Protein AF-0000000072901022 (afdb_homodimer)

Sequence (618 aa):
MPFVSHLPTWNNPGQKPPDSTIERGWGAGEYPPADWFNWQWYTTYKAIEEIQKLAATTTDLTTHTNRKDNPHQVTSQQVTAISAIDGTVSGDSYPTGLTIFDATNLTSYPTLFGTVVTSKINNSRMSQWFFEHAFNDTQVGVYLRHWHTTPARWTSWVRIETTEGAEAKVNTHANRKDNPHSVTAEQVGAYSKTESDNKYETPTGAQSKANQAETKAKSYVDGKVKGEKIQFGKVTVTIPGNSIKTTTVTFPEGFSAFPVVTASINNSVSPDKYPAPTIGVVTTTSFQITGQNTSSGSIVFDYGWIAMGMPFVSHLPTWNNPGQKPPDSTIERGWGAGEYPPADWFNWQWYTTYKAIEEIQKLAATTTDLTTHTNRKDNPHQVTSQQVTAISAIDGTVSGDSYPTGLTIFDATNLTSYPTLFGTVVTSKINNSRMSQWFFEHAFNDTQVGVYLRHWHTTPARWTSWVRIETTEGAEAKVNTHANRKDNPHSVTAEQVGAYSKTESDNKYETPTGAQSKANQAETKAKSYVDGKVKGEKIQFGKVTVTIPGNSIKTTTVTFPEGFSAFPVVTASINNSVSPDKYPAPTIGVVTTTSFQITGQNTSSGSIVFDYGWIAMG

Structure (mmCIF, N/CA/C/O backbone):
data_AF-0000000072901022-model_v1
#
loop_
_entity.id
_entity.type
_entity.pdbx_description
1 polymer 'Uncharacterized protein'
#
loop_
_atom_site.group_PDB
_atom_site.id
_atom_site.type_symbol
_atom_site.label_atom_id
_atom_site.label_alt_id
_atom_site.label_comp_id
_atom_site.label_asym_id
_atom_site.label_entity_id
_atom_site.label_seq_id
_atom_site.pdbx_PDB_ins_code
_atom_site.Cartn_x
_atom_site.Cartn_y
_atom_site.Cartn_z
_atom_site.occupancy
_atom_site.B_iso_or_equiv
_atom_site.auth_seq_id
_atom_site.auth_comp_id
_atom_site.auth_asym_id
_atom_site.auth_atom_id
_atom_site.pdbx_PDB_model_num
ATOM 1 N N . MET A 1 1 ? 10.414 -56.75 -38.562 1 79.38 1 MET A N 1
ATOM 2 C CA . MET A 1 1 ? 10.375 -57.312 -39.906 1 79.38 1 MET A CA 1
ATOM 3 C C . MET A 1 1 ? 9.289 -58.375 -40 1 79.38 1 MET A C 1
ATOM 5 O O . MET A 1 1 ? 9.008 -59.094 -39.031 1 79.38 1 MET A O 1
ATOM 9 N N . PRO A 1 2 ? 8.742 -58.406 -41.281 1 84.12 2 PRO A N 1
ATOM 10 C CA . PRO A 1 2 ? 7.691 -59.406 -41.469 1 84.12 2 PRO A CA 1
ATOM 11 C C . PRO A 1 2 ? 8.242 -60.812 -41.531 1 84.12 2 PRO A C 1
ATOM 13 O O . PRO A 1 2 ? 9.445 -61 -41.688 1 84.12 2 PRO A O 1
ATOM 16 N N . PHE A 1 3 ? 7.453 -61.781 -41.25 1 90.5 3 PHE A N 1
ATOM 17 C CA . PHE A 1 3 ? 7.793 -63.188 -41.5 1 90.5 3 PHE A CA 1
ATOM 18 C C . PHE A 1 3 ? 8.023 -63.469 -42.969 1 90.5 3 PHE A C 1
ATOM 20 O O . PHE A 1 3 ? 7.215 -63.062 -43.812 1 90.5 3 PHE A O 1
ATOM 27 N N . VAL A 1 4 ? 9.156 -64.062 -43.219 1 90.31 4 VAL A N 1
ATOM 28 C CA . VAL A 1 4 ? 9.477 -64.25 -44.625 1 90.31 4 VAL A CA 1
ATOM 29 C C . VAL A 1 4 ? 9.656 -65.75 -44.938 1 90.31 4 VAL A C 1
ATOM 31 O O . VAL A 1 4 ? 9.773 -66.125 -46.094 1 90.31 4 VAL A O 1
ATOM 34 N N . SER A 1 5 ? 9.711 -66.625 -43.938 1 89.69 5 SER A N 1
ATOM 35 C CA . SER A 1 5 ? 9.945 -68.062 -44.156 1 89.69 5 SER A CA 1
ATOM 36 C C . SER A 1 5 ? 8.789 -68.688 -44.938 1 89.69 5 SER A C 1
ATOM 38 O O . SER A 1 5 ? 7.625 -68.375 -44.719 1 89.69 5 SER A O 1
ATOM 40 N N . HIS A 1 6 ? 9.125 -69.625 -45.875 1 93 6 HIS A N 1
ATOM 41 C CA . HIS A 1 6 ? 8.117 -70.312 -46.656 1 93 6 HIS A CA 1
ATOM 42 C C . HIS A 1 6 ? 7.309 -71.25 -45.781 1 93 6 HIS A C 1
ATOM 44 O O . HIS A 1 6 ? 7.855 -71.938 -44.875 1 93 6 HIS A O 1
ATOM 50 N N . LEU A 1 7 ? 6.043 -71.25 -46.156 1 93.94 7 LEU A N 1
ATOM 51 C CA . LEU A 1 7 ? 5.117 -72.125 -45.438 1 93.94 7 LEU A CA 1
ATOM 52 C C . LEU A 1 7 ? 5.129 -73.562 -46 1 93.94 7 LEU A C 1
ATOM 54 O O . LEU A 1 7 ? 5.348 -73.75 -47.219 1 93.94 7 LEU A O 1
ATOM 58 N N . PRO A 1 8 ? 5.051 -74.625 -45.125 1 93.5 8 PRO A N 1
ATOM 59 C CA . PRO A 1 8 ? 4.824 -76 -45.656 1 93.5 8 PRO A CA 1
ATOM 60 C C . PRO A 1 8 ? 3.418 -76.188 -46.219 1 93.5 8 PRO A C 1
ATOM 62 O O . PRO A 1 8 ? 2.607 -76.875 -45.625 1 93.5 8 PRO A O 1
ATOM 65 N N . THR A 1 9 ? 3.246 -75.625 -47.406 1 94.44 9 THR A N 1
ATOM 66 C CA . THR A 1 9 ? 1.916 -75.562 -48 1 94.44 9 THR A CA 1
ATOM 67 C C . THR A 1 9 ? 1.39 -77 -48.281 1 94.44 9 THR A C 1
ATOM 69 O O . THR A 1 9 ? 2.102 -77.812 -48.875 1 94.44 9 THR A O 1
ATOM 72 N N . TRP A 1 10 ? 0.256 -77.25 -47.719 1 95.62 10 TRP A N 1
ATOM 73 C CA . TRP A 1 10 ? -0.503 -78.5 -47.969 1 95.62 10 TRP A CA 1
ATOM 74 C C . TRP A 1 10 ? -1.996 -78.188 -48.062 1 95.62 10 TRP A C 1
ATOM 76 O O . TRP A 1 10 ? -2.629 -77.812 -47.062 1 95.62 10 TRP A O 1
ATOM 86 N N . ASN A 1 11 ? -2.697 -78.438 -49.25 1 94.94 11 ASN A N 1
ATOM 87 C CA . ASN A 1 11 ? -4.008 -77.812 -49.5 1 94.94 11 ASN A CA 1
ATOM 88 C C . ASN A 1 11 ? -5.129 -78.812 -49.312 1 94.94 11 ASN A C 1
ATOM 90 O O . ASN A 1 11 ? -6.301 -78.5 -49.219 1 94.94 11 ASN A O 1
ATOM 94 N N . ASN A 1 12 ? -4.762 -80.125 -49.281 1 95.75 12 ASN A N 1
ATOM 95 C CA . ASN A 1 12 ? -5.785 -81.125 -49 1 95.75 12 ASN A CA 1
ATOM 96 C C . ASN A 1 12 ? -6.094 -81.188 -47.5 1 95.75 12 ASN A C 1
ATOM 98 O O . ASN A 1 12 ? -5.234 -81.625 -46.719 1 95.75 12 ASN A O 1
ATOM 102 N N . PRO A 1 13 ? -7.309 -80.938 -47.062 1 94.12 13 PRO A N 1
ATOM 103 C CA . PRO A 1 13 ? -7.625 -80.875 -45.625 1 94.12 13 PRO A CA 1
ATOM 104 C C . PRO A 1 13 ? -7.633 -82.25 -44.969 1 94.12 13 PRO A C 1
ATOM 106 O O . PRO A 1 13 ? -7.52 -82.312 -43.75 1 94.12 13 PRO A O 1
ATOM 109 N N . GLY A 1 14 ? -7.746 -83.188 -45.75 1 95.12 14 GLY A N 1
ATOM 110 C CA . GLY A 1 14 ? -7.801 -84.562 -45.219 1 95.12 14 GLY A CA 1
ATOM 111 C C . GLY A 1 14 ? -8.914 -84.75 -44.188 1 95.12 14 GLY A C 1
ATOM 112 O O . GLY A 1 14 ? -9.945 -84.062 -44.281 1 95.12 14 GLY A O 1
ATOM 113 N N . GLN A 1 15 ? -8.867 -85.875 -43.469 1 94.81 15 GLN A N 1
ATOM 114 C CA . GLN A 1 15 ? -9.828 -86.188 -42.406 1 94.81 15 GLN A CA 1
ATOM 115 C C . GLN A 1 15 ? -9.117 -86.375 -41.062 1 94.81 15 GLN A C 1
ATOM 117 O O . GLN A 1 15 ? -8.125 -87.062 -40.969 1 94.81 15 GLN A O 1
ATOM 122 N N . LYS A 1 16 ? -9.633 -85.625 -40.031 1 95.31 16 LYS A N 1
ATOM 123 C CA . LYS A 1 16 ? -9.07 -85.75 -38.688 1 95.31 16 LYS A CA 1
ATOM 124 C C . LYS A 1 16 ? -9.164 -87.188 -38.219 1 95.31 16 LYS A C 1
ATOM 126 O O . LYS A 1 16 ? -10.219 -87.812 -38.312 1 95.31 16 LYS A O 1
ATOM 131 N N . PRO A 1 17 ? -7.988 -87.625 -37.656 1 93 17 PRO A N 1
ATOM 132 C CA . PRO A 1 17 ? -8.07 -89 -37.062 1 93 17 PRO A CA 1
ATOM 133 C C . PRO A 1 17 ? -9.016 -89.062 -35.875 1 93 17 PRO A C 1
ATOM 135 O O . PRO A 1 17 ? -9.281 -88 -35.25 1 93 17 PRO A O 1
ATOM 138 N N . PRO A 1 18 ? -9.664 -90.312 -35.625 1 93.88 18 PRO A N 1
ATOM 139 C CA . PRO A 1 18 ? -10.445 -90.438 -34.406 1 93.88 18 PRO A CA 1
ATOM 140 C C . PRO A 1 18 ? -9.656 -90.062 -33.125 1 93.88 18 PRO A C 1
ATOM 142 O O . PRO A 1 18 ? -8.438 -90.25 -33.094 1 93.88 18 PRO A O 1
ATOM 145 N N . ASP A 1 19 ? -10.328 -89.688 -32.094 1 93.69 19 ASP A N 1
ATOM 146 C CA . ASP A 1 19 ? -9.703 -89.25 -30.859 1 93.69 19 ASP A CA 1
ATOM 147 C C . ASP A 1 19 ? -8.867 -90.375 -30.25 1 93.69 19 ASP A C 1
ATOM 149 O O . ASP A 1 19 ? -7.801 -90.125 -29.672 1 93.69 19 ASP A O 1
ATOM 153 N N . SER A 1 20 ? -9.391 -91.5 -30.453 1 93.5 20 SER A N 1
ATOM 154 C CA . SER A 1 20 ? -8.672 -92.625 -29.891 1 93.5 20 SER A CA 1
ATOM 155 C C . SER A 1 20 ? -7.293 -92.75 -30.531 1 93.5 20 SER A C 1
ATOM 157 O O . SER A 1 20 ? -6.309 -93.062 -29.844 1 93.5 20 SER A O 1
ATOM 159 N N . THR A 1 21 ? -7.207 -92.5 -31.828 1 93 21 THR A N 1
ATOM 160 C CA . THR A 1 21 ? -5.934 -92.562 -32.531 1 93 21 THR A CA 1
ATOM 161 C C . THR A 1 21 ? -5.016 -91.438 -32.156 1 93 21 THR A C 1
ATOM 163 O O . THR A 1 21 ? -3.812 -91.625 -31.969 1 93 21 THR A O 1
ATOM 166 N N . ILE A 1 22 ? -5.543 -90.312 -31.906 1 94.25 22 ILE A N 1
ATOM 167 C CA . ILE A 1 22 ? -4.785 -89.062 -31.531 1 94.25 22 ILE A CA 1
ATOM 168 C C . ILE A 1 22 ? -4.164 -89.312 -30.156 1 94.25 22 ILE A C 1
ATOM 170 O O . ILE A 1 22 ? -3.016 -88.875 -29.922 1 94.25 22 ILE A O 1
ATOM 174 N N . GLU A 1 23 ? -4.82 -90 -29.328 1 93.5 23 GLU A N 1
ATOM 175 C CA . GLU A 1 23 ? -4.348 -90.25 -27.969 1 93.5 23 GLU A CA 1
ATOM 176 C C . GLU A 1 23 ? -3.305 -91.375 -27.953 1 93.5 23 GLU A C 1
ATOM 178 O O . GLU A 1 23 ? -2.27 -91.25 -27.281 1 93.5 23 GLU A O 1
ATOM 183 N N . ARG A 1 24 ? -3.625 -92.375 -28.734 1 92.5 24 ARG A N 1
ATOM 184 C CA . ARG A 1 24 ? -2.77 -93.562 -28.734 1 92.5 24 ARG A CA 1
ATOM 185 C C . ARG A 1 24 ? -1.52 -93.312 -29.578 1 92.5 24 ARG A C 1
ATOM 187 O O . ARG A 1 24 ? -0.443 -93.812 -29.25 1 92.5 24 ARG A O 1
ATOM 194 N N . GLY A 1 25 ? -1.627 -92.562 -30.656 1 92.62 25 GLY A N 1
ATOM 195 C CA . GLY A 1 25 ? -0.542 -92.438 -31.609 1 92.62 25 GLY A CA 1
ATOM 196 C C . GLY A 1 25 ? -0.443 -93.562 -32.594 1 92.62 25 GLY A C 1
ATOM 197 O O . GLY A 1 25 ? -1.286 -94.5 -32.594 1 92.62 25 GLY A O 1
ATOM 198 N N . TRP A 1 26 ? 0.629 -93.375 -33.469 1 89.81 26 TRP A N 1
ATOM 199 C CA . TRP A 1 26 ? 0.883 -94.438 -34.438 1 89.81 26 TRP A CA 1
ATOM 200 C C . TRP A 1 26 ? 1.417 -95.688 -33.75 1 89.81 26 TRP A C 1
ATOM 202 O O . TRP A 1 26 ? 2.232 -95.625 -32.844 1 89.81 26 TRP A O 1
ATOM 212 N N . GLY A 1 27 ? 0.865 -96.938 -34.125 1 86.56 27 GLY A N 1
ATOM 213 C CA . GLY A 1 27 ? 1.4 -98.188 -33.719 1 86.56 27 GLY A CA 1
ATOM 214 C C . GLY A 1 27 ? 2.311 -98.812 -34.75 1 86.56 27 GLY A C 1
ATOM 215 O O . GLY A 1 27 ? 2.291 -98.438 -35.906 1 86.56 27 GLY A O 1
ATOM 216 N N . ALA A 1 28 ? 3.18 -99.812 -34.25 1 83.69 28 ALA A N 1
ATOM 217 C CA . ALA A 1 28 ? 4.055 -100.5 -35.156 1 83.69 28 ALA A CA 1
ATOM 218 C C . ALA A 1 28 ? 3.246 -101.25 -36.219 1 83.69 28 ALA A C 1
ATOM 220 O O . ALA A 1 28 ? 2.248 -101.938 -35.906 1 83.69 28 ALA A O 1
ATOM 221 N N . GLY A 1 29 ? 3.666 -101.062 -37.5 1 83.25 29 GLY A N 1
ATOM 222 C CA . GLY A 1 29 ? 3.061 -101.812 -38.594 1 83.25 29 GLY A CA 1
ATOM 223 C C . GLY A 1 29 ? 1.774 -101.125 -39.094 1 83.25 29 GLY A C 1
ATOM 224 O O . GLY A 1 29 ? 1.125 -101.688 -40 1 83.25 29 GLY A O 1
ATOM 225 N N . GLU A 1 30 ? 1.354 -100.188 -38.5 1 83 30 GLU A N 1
ATOM 226 C CA . GLU A 1 30 ? 0.131 -99.5 -38.906 1 83 30 GLU A CA 1
ATOM 227 C C . GLU A 1 30 ? 0.352 -98.75 -40.219 1 83 30 GLU A C 1
ATOM 229 O O . GLU A 1 30 ? 1.419 -98.125 -40.438 1 83 30 GLU A O 1
ATOM 234 N N . TYR A 1 31 ? -0.532 -98.875 -41.156 1 80.56 31 TYR A N 1
ATOM 235 C CA . TYR A 1 31 ? -0.533 -98.125 -42.406 1 80.56 31 TYR A CA 1
ATOM 236 C C . TYR A 1 31 ? -1.573 -97 -42.344 1 80.56 31 TYR A C 1
ATOM 238 O O . TYR A 1 31 ? -2.754 -97.25 -42.625 1 80.56 31 TYR A O 1
ATOM 246 N N . PRO A 1 32 ? -1.17 -95.812 -42 1 80.12 32 PRO A N 1
ATOM 247 C CA . PRO A 1 32 ? -2.141 -94.688 -41.844 1 80.12 32 PRO A CA 1
ATOM 248 C C . PRO A 1 32 ? -2.822 -94.375 -43.156 1 80.12 32 PRO A C 1
ATOM 250 O O . PRO A 1 32 ? -2.184 -94.375 -44.219 1 80.12 32 PRO A O 1
ATOM 253 N N . PRO A 1 33 ? -4.297 -94.062 -42.969 1 88.81 33 PRO A N 1
ATOM 254 C CA . PRO A 1 33 ? -4.957 -93.5 -44.188 1 88.81 33 PRO A CA 1
ATOM 255 C C . PRO A 1 33 ? -4.32 -92.25 -44.656 1 88.81 33 PRO A C 1
ATOM 257 O O . PRO A 1 33 ? -3.85 -91.438 -43.844 1 88.81 33 PRO A O 1
ATOM 260 N N . ALA A 1 34 ? -4.191 -92.125 -46 1 90.5 34 ALA A N 1
ATOM 261 C CA . ALA A 1 34 ? -3.65 -90.875 -46.594 1 90.5 34 ALA A CA 1
ATOM 262 C C . ALA A 1 34 ? -4.336 -89.625 -46.062 1 90.5 34 ALA A C 1
ATOM 264 O O . ALA A 1 34 ? -3.689 -88.625 -45.844 1 90.5 34 ALA A O 1
ATOM 265 N N . ASP A 1 35 ? -5.609 -89.688 -45.719 1 93.5 35 ASP A N 1
ATOM 266 C CA . ASP A 1 35 ? -6.41 -88.562 -45.281 1 93.5 35 ASP A CA 1
ATOM 267 C C . ASP A 1 35 ? -5.941 -88.062 -43.938 1 93.5 35 ASP A C 1
ATOM 269 O O . ASP A 1 35 ? -6.047 -86.875 -43.656 1 93.5 35 ASP A O 1
ATOM 273 N N . TRP A 1 36 ? -5.43 -88.875 -43.156 1 92.56 36 TRP A N 1
ATOM 274 C CA . TRP A 1 36 ? -4.949 -88.438 -41.844 1 92.56 36 TRP A CA 1
ATOM 275 C C . TRP A 1 36 ? -3.658 -87.688 -41.969 1 92.56 36 TRP A C 1
ATOM 277 O O . TRP A 1 36 ? -3.447 -86.688 -41.25 1 92.56 36 TRP A O 1
ATOM 287 N N . PHE A 1 37 ? -2.787 -88.062 -42.844 1 92.69 37 PHE A N 1
ATOM 288 C CA . PHE A 1 37 ? -1.584 -87.25 -43.156 1 92.69 37 PHE A CA 1
ATOM 289 C C . PHE A 1 37 ? -1.938 -85.938 -43.75 1 92.69 37 PHE A C 1
ATOM 291 O O . PHE A 1 37 ? -1.356 -84.875 -43.406 1 92.69 37 PHE A O 1
ATOM 298 N N . ASN A 1 38 ? -2.871 -86.062 -44.656 1 93.62 38 ASN A N 1
ATOM 299 C CA . ASN A 1 38 ? -3.344 -84.812 -45.219 1 93.62 38 ASN A CA 1
ATOM 300 C C . ASN A 1 38 ? -3.85 -83.812 -44.156 1 93.62 38 ASN A C 1
ATOM 302 O O . ASN A 1 38 ? -3.531 -82.625 -44.188 1 93.62 38 ASN A O 1
ATOM 306 N N . TRP A 1 39 ? -4.602 -84.312 -43.25 1 95.06 39 TRP A N 1
ATOM 307 C CA . TRP A 1 39 ? -5.133 -83.5 -42.156 1 95.06 39 TRP A CA 1
ATOM 308 C C . TRP A 1 39 ? -4.004 -82.812 -41.344 1 95.06 39 TRP A C 1
ATOM 310 O O . TRP A 1 39 ? -4.039 -81.625 -41.062 1 95.06 39 TRP A O 1
ATOM 320 N N . GLN A 1 40 ? -3.055 -83.625 -40.938 1 95.31 40 GLN A N 1
ATOM 321 C CA . GLN A 1 40 ? -1.938 -83.125 -40.125 1 95.31 40 GLN A CA 1
ATOM 322 C C . GLN A 1 40 ? -1.173 -82.062 -40.875 1 95.31 40 GLN A C 1
ATOM 324 O O . GLN A 1 40 ? -0.865 -81 -40.281 1 95.31 40 GLN A O 1
ATOM 329 N N . TRP A 1 41 ? -0.799 -82.25 -42.062 1 94.75 41 TRP A N 1
ATOM 330 C CA . TRP A 1 41 ? 0.003 -81.312 -42.844 1 94.75 41 TRP A CA 1
ATOM 331 C C . TRP A 1 41 ? -0.795 -80.062 -43.156 1 94.75 41 TRP A C 1
ATOM 333 O O . TRP A 1 41 ? -0.275 -78.938 -43.062 1 94.75 41 TRP A O 1
ATOM 343 N N . TYR A 1 42 ? -2.037 -80.312 -43.5 1 94.81 42 TYR A N 1
ATOM 344 C CA . TYR A 1 42 ? -2.906 -79.188 -43.781 1 94.81 42 TYR A CA 1
ATOM 345 C C . TYR A 1 42 ? -3.082 -78.312 -42.531 1 94.81 42 TYR A C 1
ATOM 347 O O . TYR A 1 42 ? -2.932 -77.062 -42.594 1 94.81 42 TYR A O 1
ATOM 355 N N . THR A 1 43 ? -3.416 -78.875 -41.438 1 96.19 43 THR A N 1
ATOM 356 C CA . THR A 1 43 ? -3.67 -78.125 -40.188 1 96.19 43 THR A CA 1
ATOM 357 C C . THR A 1 43 ? -2.412 -77.375 -39.719 1 96.19 43 THR A C 1
ATOM 359 O O . THR A 1 43 ? -2.488 -76.25 -39.25 1 96.19 43 THR A O 1
ATOM 362 N N . THR A 1 44 ? -1.298 -78.125 -39.781 1 96.31 44 THR A N 1
ATOM 363 C CA . THR A 1 44 ? -0.032 -77.438 -39.469 1 96.31 44 THR A CA 1
ATOM 364 C C . THR A 1 44 ? 0.206 -76.25 -40.344 1 96.31 44 THR A C 1
ATOM 366 O O . THR A 1 44 ? 0.516 -75.125 -39.812 1 96.31 44 THR A O 1
ATOM 369 N N . TYR A 1 45 ? 0.088 -76.438 -41.594 1 93.81 45 TYR A N 1
ATOM 370 C CA . TYR A 1 45 ? 0.253 -75.375 -42.562 1 93.81 45 TYR A CA 1
ATOM 371 C C . TYR A 1 45 ? -0.646 -74.188 -42.219 1 93.81 45 TYR A C 1
ATOM 373 O O . TYR A 1 45 ? -0.172 -73.062 -42.062 1 93.81 45 TYR A O 1
ATOM 381 N N . LYS A 1 46 ? -1.856 -74.438 -41.969 1 95.62 46 LYS A N 1
ATOM 382 C CA . LYS A 1 46 ? -2.82 -73.312 -41.719 1 95.62 46 LYS A CA 1
ATOM 383 C C . LYS A 1 46 ? -2.535 -72.625 -40.406 1 95.62 46 LYS A C 1
ATOM 385 O O . LYS A 1 46 ? -2.684 -71.438 -40.312 1 95.62 46 LYS A O 1
ATOM 390 N N . ALA A 1 47 ? -2.15 -73.312 -39.438 1 95.94 47 ALA A N 1
ATOM 391 C CA . ALA A 1 47 ? -1.823 -72.75 -38.156 1 95.94 47 ALA A CA 1
ATOM 392 C C . ALA A 1 47 ? -0.62 -71.812 -38.281 1 95.94 47 ALA A C 1
ATOM 394 O O . ALA A 1 47 ? -0.644 -70.688 -37.75 1 95.94 47 ALA A O 1
ATOM 395 N N . ILE A 1 48 ? 0.418 -72.25 -38.875 1 96.12 48 ILE A N 1
ATOM 396 C CA . ILE A 1 48 ? 1.62 -71.438 -39.031 1 96.12 48 ILE A CA 1
ATOM 397 C C . ILE A 1 48 ? 1.312 -70.188 -39.906 1 96.12 48 ILE A C 1
ATOM 399 O O . ILE A 1 48 ? 1.8 -69.125 -39.625 1 96.12 48 ILE A O 1
ATOM 403 N N . GLU A 1 49 ? 0.601 -70.438 -40.906 1 94.69 49 GLU A N 1
ATOM 404 C CA . GLU A 1 49 ? 0.188 -69.312 -41.75 1 94.69 49 GLU A CA 1
ATOM 405 C C . GLU A 1 49 ? -0.516 -68.25 -40.938 1 94.69 49 GLU A C 1
ATOM 407 O O . GLU A 1 49 ? -0.219 -67.062 -41.094 1 94.69 49 GLU A O 1
ATOM 412 N N . GLU A 1 50 ? -1.44 -68.625 -40.125 1 95.44 50 GLU A N 1
ATOM 413 C CA . GLU A 1 50 ? -2.152 -67.688 -39.281 1 95.44 50 GLU A CA 1
ATOM 414 C C . GLU A 1 50 ? -1.191 -66.938 -38.344 1 95.44 50 GLU A C 1
ATOM 416 O O . GLU A 1 50 ? -1.297 -65.688 -38.188 1 95.44 50 GLU A O 1
ATOM 421 N N . ILE A 1 51 ? -0.353 -67.625 -37.75 1 95.06 51 ILE A N 1
ATOM 422 C CA . ILE A 1 51 ? 0.62 -67 -36.875 1 95.06 51 ILE A CA 1
ATOM 423 C C . ILE A 1 51 ? 1.443 -66 -37.625 1 95.06 51 ILE A C 1
ATOM 425 O O . ILE A 1 51 ? 1.615 -64.875 -37.156 1 95.06 51 ILE A O 1
ATOM 429 N N . GLN A 1 52 ? 1.963 -66.375 -38.75 1 93.62 52 GLN A N 1
ATOM 430 C CA . GLN A 1 52 ? 2.758 -65.438 -39.562 1 93.62 52 GLN A CA 1
ATOM 431 C C . GLN A 1 52 ? 1.953 -64.188 -39.906 1 93.62 52 GLN A C 1
ATOM 433 O O . GLN A 1 52 ? 2.5 -63.094 -39.969 1 93.62 52 GLN A O 1
ATOM 438 N N . LYS A 1 53 ? 0.726 -64.375 -40.094 1 92.19 53 LYS A N 1
ATOM 439 C CA . LYS A 1 53 ? -0.131 -63.25 -40.531 1 92.19 53 LYS A CA 1
ATOM 440 C C . LYS A 1 53 ? -0.488 -62.344 -39.344 1 92.19 53 LYS A C 1
ATOM 442 O O . LYS A 1 53 ? -0.547 -61.125 -39.469 1 92.19 53 LYS A O 1
ATOM 447 N N . LEU A 1 54 ? -0.672 -62.875 -38.188 1 92.94 54 LEU A N 1
ATOM 448 C CA . LEU A 1 54 ? -1.318 -62.125 -37.094 1 92.94 54 LEU A CA 1
ATOM 449 C C . LEU A 1 54 ? -0.304 -61.719 -36.062 1 92.94 54 LEU A C 1
ATOM 451 O O . LEU A 1 54 ? -0.531 -60.75 -35.312 1 92.94 54 LEU A O 1
ATOM 455 N N . ALA A 1 55 ? 0.706 -62.469 -35.875 1 92.44 55 ALA A N 1
ATOM 456 C CA . ALA A 1 55 ? 1.639 -62.219 -34.781 1 92.44 55 ALA A CA 1
ATOM 457 C C . ALA A 1 55 ? 2.363 -60.875 -34.969 1 92.44 55 ALA A C 1
ATOM 459 O O . ALA A 1 55 ? 2.764 -60.531 -36.094 1 92.44 55 ALA A O 1
ATOM 460 N N . ALA A 1 56 ? 2.508 -60 -33.875 1 91.81 56 ALA A N 1
ATOM 461 C CA . ALA A 1 56 ? 3.369 -58.844 -33.875 1 91.81 56 ALA A CA 1
ATOM 462 C C . ALA A 1 56 ? 4.84 -59.219 -33.781 1 91.81 56 ALA A C 1
ATOM 4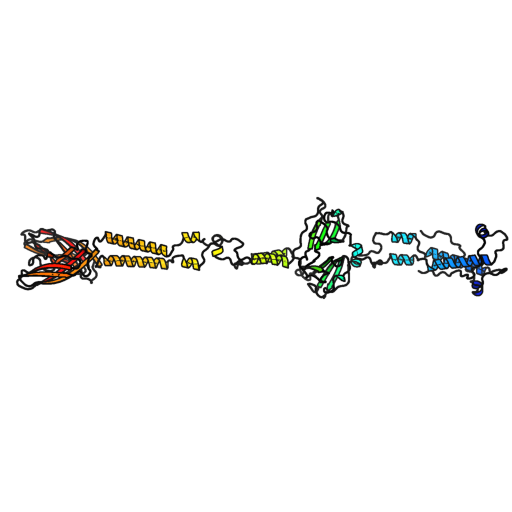64 O O . ALA A 1 56 ? 5.203 -60.156 -33.062 1 91.81 56 ALA A O 1
ATOM 465 N N . THR A 1 57 ? 5.578 -58.5 -34.562 1 91.38 57 THR A N 1
ATOM 466 C CA . THR A 1 57 ? 7.004 -58.844 -34.562 1 91.38 57 THR A CA 1
ATOM 467 C C . THR A 1 57 ? 7.762 -58 -33.562 1 91.38 57 THR A C 1
ATOM 469 O O . THR A 1 57 ? 7.23 -57 -33.031 1 91.38 57 THR A O 1
ATOM 472 N N . THR A 1 58 ? 8.969 -58.438 -33.25 1 89.62 58 THR A N 1
ATOM 473 C CA . THR A 1 58 ? 9.859 -57.688 -32.375 1 89.62 58 THR A CA 1
ATOM 474 C C . THR A 1 58 ? 10.133 -56.312 -32.969 1 89.62 58 THR A C 1
ATOM 476 O O . THR A 1 58 ? 10.266 -55.312 -32.25 1 89.62 58 THR A O 1
ATOM 479 N N . THR A 1 59 ? 10.219 -56.219 -34.25 1 90.38 59 THR A N 1
ATOM 480 C CA . THR A 1 59 ? 10.438 -54.938 -34.938 1 90.38 59 THR A CA 1
ATOM 481 C C . THR A 1 59 ? 9.273 -54 -34.688 1 90.38 59 THR A C 1
ATOM 483 O O . THR A 1 59 ? 9.477 -52.812 -34.438 1 90.38 59 THR A O 1
ATOM 486 N N . ASP A 1 60 ? 8.109 -54.5 -34.719 1 89.69 60 ASP A N 1
ATOM 487 C CA . ASP A 1 60 ? 6.926 -53.719 -34.406 1 89.69 60 ASP A CA 1
ATOM 488 C C . ASP A 1 60 ? 6.992 -53.125 -33 1 89.69 60 ASP A C 1
ATOM 490 O O . ASP A 1 60 ? 6.75 -51.938 -32.812 1 89.69 60 ASP A O 1
ATOM 494 N N . LEU A 1 61 ? 7.254 -53.969 -32.125 1 90.88 61 LEU A N 1
ATOM 495 C CA . LEU A 1 61 ? 7.352 -53.562 -30.719 1 90.88 61 LEU A CA 1
ATOM 496 C C . LEU A 1 61 ? 8.469 -52.531 -30.531 1 90.88 61 LEU A C 1
ATOM 498 O O . LEU A 1 61 ? 8.266 -51.5 -29.891 1 90.88 61 LEU A O 1
ATOM 502 N N . THR A 1 62 ? 9.609 -52.781 -31.031 1 92.31 62 THR A N 1
ATOM 503 C CA . THR A 1 62 ? 10.766 -51.906 -30.891 1 92.31 62 THR A CA 1
ATOM 504 C C . THR A 1 62 ? 10.492 -50.562 -31.531 1 92.31 62 THR A C 1
ATOM 506 O O . THR A 1 62 ? 10.867 -49.531 -30.984 1 92.31 62 THR A O 1
ATOM 509 N N . THR A 1 63 ? 9.852 -50.531 -32.625 1 91.44 63 THR A N 1
ATOM 510 C CA . THR A 1 63 ? 9.508 -49.281 -33.281 1 91.44 63 THR A CA 1
ATOM 511 C C . THR A 1 63 ? 8.625 -48.438 -32.375 1 91.44 63 THR A C 1
ATOM 513 O O . THR A 1 63 ? 8.867 -47.219 -32.219 1 91.44 63 THR A O 1
ATOM 516 N N . HIS A 1 64 ? 7.746 -49.031 -31.719 1 93.06 64 HIS A N 1
ATOM 517 C CA . HIS A 1 64 ? 6.867 -48.25 -30.844 1 93.06 64 HIS A CA 1
ATOM 518 C C . HIS A 1 64 ? 7.605 -47.812 -29.578 1 93.06 64 HIS A C 1
ATOM 520 O O . HIS A 1 64 ? 7.504 -46.656 -29.172 1 93.06 64 HIS A O 1
ATOM 526 N N . THR A 1 65 ? 8.336 -48.656 -28.984 1 92.25 65 THR A N 1
ATOM 527 C CA . THR A 1 65 ? 8.992 -48.406 -27.703 1 92.25 65 THR A CA 1
ATOM 528 C C . THR A 1 65 ? 10.07 -47.312 -27.859 1 92.25 65 THR A C 1
ATOM 530 O O . THR A 1 65 ? 10.391 -46.625 -26.906 1 92.25 65 THR A O 1
ATOM 533 N N . ASN A 1 66 ? 10.562 -47.156 -29.016 1 93.44 66 ASN A N 1
ATOM 534 C CA . ASN A 1 66 ? 11.656 -46.219 -29.25 1 93.44 66 ASN A CA 1
ATOM 535 C C . ASN A 1 66 ? 11.125 -44.812 -29.609 1 93.44 66 ASN A C 1
ATOM 537 O O . ASN A 1 66 ? 11.898 -43.875 -29.688 1 93.44 66 ASN A O 1
ATOM 541 N N . ARG A 1 67 ? 9.844 -44.656 -29.75 1 92.62 67 ARG A N 1
ATOM 542 C CA . ARG A 1 67 ? 9.273 -43.344 -30.062 1 92.62 67 ARG A CA 1
ATOM 543 C C . ARG A 1 67 ? 9.367 -42.406 -28.859 1 92.62 67 ARG A C 1
ATOM 545 O O . ARG A 1 67 ? 9.055 -42.781 -27.734 1 92.62 67 ARG A O 1
ATOM 552 N N . LYS A 1 68 ? 9.836 -41.219 -29.094 1 92 68 LYS A N 1
ATOM 553 C CA . LYS A 1 68 ? 9.992 -40.188 -28.062 1 92 68 LYS A CA 1
ATOM 554 C C . LYS A 1 68 ? 9.156 -38.969 -28.375 1 92 68 LYS A C 1
ATOM 556 O O . LYS A 1 68 ? 9.336 -37.906 -27.766 1 92 68 LYS A O 1
ATOM 561 N N . ASP A 1 69 ? 8.359 -39.031 -29.375 1 93.62 69 ASP A N 1
ATOM 562 C CA . ASP A 1 69 ? 7.562 -37.906 -29.844 1 93.62 69 ASP A CA 1
ATOM 563 C C . ASP A 1 69 ? 6.137 -37.969 -29.297 1 93.62 69 ASP A C 1
ATOM 565 O O . ASP A 1 69 ? 5.18 -37.688 -30.031 1 93.62 69 ASP A O 1
ATOM 569 N N . ASN A 1 70 ? 5.93 -38.438 -28.094 1 93.5 70 ASN A N 1
ATOM 570 C CA . ASN A 1 70 ? 4.629 -38.531 -27.438 1 93.5 70 ASN A CA 1
ATOM 571 C C . ASN A 1 70 ? 3.639 -39.375 -28.234 1 93.5 70 ASN A C 1
ATOM 573 O O . ASN A 1 70 ? 2.574 -38.875 -28.609 1 93.5 70 ASN A O 1
ATOM 577 N N . PRO A 1 71 ? 3.99 -40.531 -28.406 1 93.56 71 PRO A N 1
ATOM 578 C CA . PRO A 1 71 ? 3.193 -41.344 -29.312 1 93.56 71 PRO A CA 1
ATOM 579 C C . PRO A 1 71 ? 1.761 -41.562 -28.812 1 93.56 71 PRO A C 1
ATOM 581 O O . PRO A 1 71 ? 0.87 -41.875 -29.609 1 93.56 71 PRO A O 1
ATOM 584 N N . HIS A 1 72 ? 1.471 -41.375 -27.609 1 95.88 72 HIS A N 1
ATOM 585 C CA . HIS A 1 72 ? 0.126 -41.562 -27.062 1 95.88 72 HIS A CA 1
ATOM 586 C C . HIS A 1 72 ? -0.608 -40.219 -26.984 1 95.88 72 HIS A C 1
ATOM 588 O O . HIS A 1 72 ? -1.75 -40.156 -26.531 1 95.88 72 HIS A O 1
ATOM 594 N N . GLN A 1 73 ? 0.045 -39.062 -27.375 1 93.88 73 GLN A N 1
ATOM 595 C CA . GLN A 1 73 ? -0.503 -37.719 -27.422 1 93.88 73 GLN A CA 1
ATOM 596 C C . GLN A 1 73 ? -1.01 -37.281 -26.047 1 93.88 73 GLN A C 1
ATOM 598 O O . GLN A 1 73 ? -2.133 -36.781 -25.938 1 93.88 73 GLN A O 1
ATOM 603 N N . VAL A 1 74 ? -0.193 -37.656 -25.078 1 94.94 74 VAL A N 1
ATOM 604 C CA . VAL A 1 74 ? -0.518 -37.219 -23.734 1 94.94 74 VAL A CA 1
ATOM 605 C C . VAL A 1 74 ? -0.571 -35.688 -23.688 1 94.94 74 VAL A C 1
ATOM 607 O O . VAL A 1 74 ? 0.358 -35.031 -24.141 1 94.94 74 VAL A O 1
ATOM 610 N N . THR A 1 75 ? -1.733 -35.094 -23.172 1 93.12 75 THR A N 1
ATOM 611 C CA . THR A 1 75 ? -1.939 -33.656 -23.156 1 93.12 75 THR A CA 1
ATOM 612 C C . THR A 1 75 ? -1.685 -33.094 -21.766 1 93.12 75 THR A C 1
ATOM 614 O O . THR A 1 75 ? -1.615 -33.844 -20.797 1 93.12 75 THR A O 1
ATOM 617 N N . SER A 1 76 ? -1.555 -31.812 -21.797 1 94.06 76 SER A N 1
ATOM 618 C CA . SER A 1 76 ? -1.44 -31.109 -20.516 1 94.06 76 SER A CA 1
ATOM 619 C C . SER A 1 76 ? -2.66 -31.375 -19.641 1 94.06 76 SER A C 1
ATOM 621 O O . SER A 1 76 ? -2.531 -31.531 -18.422 1 94.06 76 SER A O 1
ATOM 623 N N . GLN A 1 77 ? -3.752 -31.359 -20.219 1 94.5 77 GLN A N 1
ATOM 624 C CA . GLN A 1 77 ? -4.973 -31.625 -19.469 1 94.5 77 GLN A CA 1
ATOM 625 C C . GLN A 1 77 ? -4.883 -32.969 -18.75 1 94.5 77 GLN A C 1
ATOM 627 O O . GLN A 1 77 ? -5.234 -33.062 -17.562 1 94.5 77 GLN A O 1
ATOM 632 N N . GLN A 1 78 ? -4.371 -33.969 -19.422 1 95.06 78 GLN A N 1
ATOM 633 C CA . GLN A 1 78 ? -4.312 -35.312 -18.859 1 95.06 78 GLN A CA 1
ATOM 634 C C . GLN A 1 78 ? -3.318 -35.406 -17.703 1 95.06 78 GLN A C 1
ATOM 636 O O . GLN A 1 78 ? -3.459 -36.25 -16.812 1 95.06 78 GLN A O 1
ATOM 641 N N . VAL A 1 79 ? -2.385 -34.5 -17.719 1 96.25 79 VAL A N 1
ATOM 642 C CA . VAL A 1 79 ? -1.31 -34.594 -16.75 1 96.25 79 VAL A CA 1
ATOM 643 C C . VAL A 1 79 ? -1.557 -33.625 -15.602 1 96.25 79 VAL A C 1
ATOM 645 O O . VAL A 1 79 ? -1.17 -33.875 -14.461 1 96.25 79 VAL A O 1
ATOM 648 N N . THR A 1 80 ? -2.273 -32.5 -15.805 1 96.69 80 THR A N 1
ATOM 649 C CA . THR A 1 80 ? -2.32 -31.438 -14.797 1 96.69 80 THR A CA 1
ATOM 650 C C . THR A 1 80 ? -3.723 -31.312 -14.211 1 96.69 80 THR A C 1
ATOM 652 O O . THR A 1 80 ? -3.885 -30.922 -13.055 1 96.69 80 THR A O 1
ATOM 655 N N . ALA A 1 81 ? -4.711 -31.594 -15.023 1 97.12 81 ALA A N 1
ATOM 656 C CA . ALA A 1 81 ? -6.074 -31.391 -14.539 1 97.12 81 ALA A CA 1
ATOM 657 C C . ALA A 1 81 ? -6.473 -32.469 -13.539 1 97.12 81 ALA A C 1
ATOM 659 O O . ALA A 1 81 ? -6.25 -33.656 -13.773 1 97.12 81 ALA A O 1
ATOM 660 N N . ILE A 1 82 ? -6.98 -32.062 -12.461 1 97.31 82 ILE A N 1
ATOM 661 C CA . ILE A 1 82 ? -7.453 -33 -11.445 1 97.31 82 ILE A CA 1
ATOM 662 C C . ILE A 1 82 ? -8.875 -32.625 -11.023 1 97.31 82 ILE A C 1
ATOM 664 O O . ILE A 1 82 ? -9.406 -31.609 -11.438 1 97.31 82 ILE A O 1
ATOM 668 N N . SER A 1 83 ? -9.43 -33.562 -10.242 1 96.56 83 SER A N 1
ATOM 669 C CA . SER A 1 83 ? -10.75 -33.281 -9.688 1 96.56 83 SER A CA 1
ATOM 670 C C . SER A 1 83 ? -10.695 -32.156 -8.641 1 96.56 83 SER A C 1
ATOM 672 O O . SER A 1 83 ? -9.672 -31.984 -7.98 1 96.56 83 SER A O 1
ATOM 674 N N . ALA A 1 84 ? -11.828 -31.531 -8.5 1 97.06 84 ALA A N 1
ATOM 675 C CA . ALA A 1 84 ? -11.938 -30.422 -7.543 1 97.06 84 ALA A CA 1
ATOM 676 C C . ALA A 1 84 ? -11.641 -30.906 -6.125 1 97.06 84 ALA A C 1
ATOM 678 O O . ALA A 1 84 ? -12.062 -31.984 -5.727 1 97.06 84 ALA A O 1
ATOM 679 N N . ILE A 1 85 ? -10.922 -30.125 -5.406 1 97.19 85 ILE A N 1
ATOM 680 C CA . ILE A 1 85 ? -10.578 -30.375 -4.012 1 97.19 85 ILE A CA 1
ATOM 681 C C . ILE A 1 85 ? -11.047 -29.219 -3.141 1 97.19 85 ILE A C 1
ATOM 683 O O . ILE A 1 85 ? -10.742 -28.062 -3.426 1 97.19 85 ILE A O 1
ATOM 687 N N . ASP A 1 86 ? -11.773 -29.594 -2.094 1 97.38 86 ASP A N 1
ATOM 688 C CA . ASP A 1 86 ? -12.211 -28.547 -1.17 1 97.38 86 ASP A CA 1
ATOM 689 C C . ASP A 1 86 ? -11.016 -27.844 -0.528 1 97.38 86 ASP A C 1
ATOM 691 O O . ASP A 1 86 ? -9.992 -28.469 -0.25 1 97.38 86 ASP A O 1
ATOM 695 N N . GLY A 1 87 ? -11.234 -26.562 -0.181 1 96.31 87 GLY A N 1
ATOM 696 C CA . GLY A 1 87 ? -10.148 -25.734 0.291 1 96.31 87 GLY A CA 1
ATOM 697 C C . GLY A 1 87 ? -9.695 -26.078 1.694 1 96.31 87 GLY A C 1
ATOM 698 O O . GLY A 1 87 ? -8.625 -25.625 2.133 1 96.31 87 GLY A O 1
ATOM 699 N N . THR A 1 88 ? -10.445 -26.891 2.391 1 95.69 88 THR A N 1
ATOM 700 C CA . THR A 1 88 ? -10.094 -27.266 3.754 1 95.69 88 THR A CA 1
ATOM 701 C C . THR A 1 88 ? -9.203 -28.5 3.758 1 95.69 88 THR A C 1
ATOM 703 O O . THR A 1 88 ? -8.594 -28.828 4.777 1 95.69 88 THR A O 1
ATOM 706 N N . VAL A 1 89 ? -9.188 -29.188 2.641 1 96.69 89 VAL A N 1
ATOM 707 C CA . VAL A 1 89 ? -8.445 -30.438 2.551 1 96.69 89 VAL A CA 1
ATOM 708 C C . VAL A 1 89 ? -6.949 -30.156 2.695 1 96.69 89 VAL A C 1
ATOM 710 O O . VAL A 1 89 ? -6.434 -29.203 2.125 1 96.69 89 VAL A O 1
ATOM 713 N N . SER A 1 90 ? -6.293 -31 3.418 1 95.75 90 SER A N 1
ATOM 714 C CA . SER A 1 90 ? -4.863 -30.875 3.697 1 95.75 90 SER A CA 1
ATOM 715 C C . SER A 1 90 ? -4.051 -30.828 2.408 1 95.75 90 SER A C 1
ATOM 717 O O . SER A 1 90 ? -4.328 -31.562 1.463 1 95.75 90 SER A O 1
ATOM 719 N N . GLY A 1 91 ? -2.996 -30 2.43 1 94.62 91 GLY A N 1
ATOM 720 C CA . GLY A 1 91 ? -2.064 -29.938 1.313 1 94.62 91 GLY A CA 1
ATOM 721 C C . GLY A 1 91 ? -1.396 -31.281 1.035 1 94.62 91 GLY A C 1
ATOM 722 O O . GLY A 1 91 ? -0.989 -31.547 -0.096 1 94.62 91 GLY A O 1
ATOM 723 N N . ASP A 1 92 ? -1.342 -32.094 1.998 1 94.69 92 ASP A N 1
ATOM 724 C CA . ASP A 1 92 ? -0.703 -33.406 1.861 1 94.69 92 ASP A CA 1
ATOM 725 C C . ASP A 1 92 ? -1.444 -34.281 0.849 1 94.69 92 ASP A C 1
ATOM 727 O O . ASP A 1 92 ? -0.875 -35.219 0.304 1 94.69 92 ASP A O 1
ATOM 731 N N . SER A 1 93 ? -2.654 -33.938 0.562 1 95.56 93 SER A N 1
ATOM 732 C CA . SER A 1 93 ? -3.51 -34.781 -0.259 1 95.56 93 SER A CA 1
ATOM 733 C C . SER A 1 93 ? -3.383 -34.438 -1.737 1 95.56 93 SER A C 1
ATOM 735 O O . SER A 1 93 ? -3.924 -35.125 -2.596 1 95.56 93 SER A O 1
ATOM 737 N N . TYR A 1 94 ? -2.721 -33.375 -2.02 1 96.5 94 TYR A N 1
ATOM 738 C CA . TYR A 1 94 ? -2.572 -32.938 -3.406 1 96.5 94 TYR A CA 1
ATOM 739 C C . TYR A 1 94 ? -1.445 -33.719 -4.094 1 96.5 94 TYR A C 1
ATOM 741 O O . TYR A 1 94 ? -0.444 -34.062 -3.461 1 96.5 94 TYR A O 1
ATOM 749 N N . PRO A 1 95 ? -1.634 -33.938 -5.355 1 96 95 PRO A N 1
ATOM 750 C CA . PRO A 1 95 ? -0.544 -34.594 -6.086 1 96 95 PRO A CA 1
ATOM 751 C C . PRO A 1 95 ? 0.697 -33.719 -6.203 1 96 95 PRO A C 1
ATOM 753 O O . PRO A 1 95 ? 0.584 -32.469 -6.234 1 96 95 PRO A O 1
ATOM 756 N N . THR A 1 96 ? 1.884 -34.344 -6.215 1 96 96 THR A N 1
ATOM 757 C CA . THR A 1 96 ? 3.127 -33.656 -6.512 1 96 96 THR A CA 1
ATOM 758 C C . THR A 1 96 ? 3.174 -33.219 -7.977 1 96 96 THR A C 1
ATOM 760 O O . THR A 1 96 ? 2.734 -33.969 -8.859 1 96 96 THR A O 1
ATOM 763 N N . GLY A 1 97 ? 3.693 -32 -8.242 1 96.44 97 GLY A N 1
ATOM 764 C CA . GLY A 1 97 ? 3.721 -31.406 -9.562 1 96.44 97 GLY A CA 1
ATOM 765 C C . GLY A 1 97 ? 2.871 -30.156 -9.68 1 96.44 97 GLY A C 1
ATOM 766 O O . GLY A 1 97 ? 2.674 -29.438 -8.688 1 96.44 97 GLY A O 1
ATOM 767 N N . LEU A 1 98 ? 2.504 -29.797 -10.859 1 97.06 98 LEU A N 1
ATOM 768 C CA . LEU A 1 98 ? 1.601 -28.688 -11.164 1 97.06 98 LEU A CA 1
ATOM 769 C C . LEU A 1 98 ? 0.198 -29.203 -11.469 1 97.06 98 LEU A C 1
ATOM 771 O O . LEU A 1 98 ? 0.018 -30.031 -12.359 1 97.06 98 LEU A O 1
ATOM 775 N N . THR A 1 99 ? -0.752 -28.797 -10.719 1 97.81 99 THR A N 1
ATOM 776 C CA . THR A 1 99 ? -2.119 -29.25 -10.953 1 97.81 99 THR A CA 1
ATOM 777 C C . THR A 1 99 ? -3.068 -28.062 -11.078 1 97.81 99 THR A C 1
ATOM 779 O O . THR A 1 99 ? -2.744 -26.953 -10.648 1 97.81 99 THR A O 1
ATOM 782 N N . ILE A 1 100 ? -4.172 -28.281 -11.703 1 97.69 100 ILE A N 1
ATOM 783 C CA . ILE A 1 100 ? -5.172 -27.25 -11.922 1 97.69 100 ILE A CA 1
ATOM 784 C C . ILE A 1 100 ? -6.57 -27.844 -11.789 1 97.69 100 ILE A C 1
ATOM 786 O O . ILE A 1 100 ? -6.809 -28.984 -12.18 1 97.69 100 ILE A O 1
ATOM 790 N N . PHE A 1 101 ? -7.488 -27.141 -11.188 1 97.81 101 PHE A N 1
ATOM 791 C CA . PHE A 1 101 ? -8.883 -27.578 -11.164 1 97.81 101 PHE A CA 1
ATOM 792 C C . PHE A 1 101 ? -9.82 -26.391 -11 1 97.81 101 PHE A C 1
ATOM 794 O O . PHE A 1 101 ? -9.375 -25.281 -10.695 1 97.81 101 PHE A O 1
ATOM 801 N N . ASP A 1 102 ? -11.031 -26.609 -11.297 1 96.88 102 ASP A N 1
ATOM 802 C CA . ASP A 1 102 ? -12.117 -25.641 -11.164 1 96.88 102 ASP A CA 1
ATOM 803 C C . ASP A 1 102 ? -12.68 -25.641 -9.742 1 96.88 102 ASP A C 1
ATOM 805 O O . ASP A 1 102 ? -13.117 -26.688 -9.242 1 96.88 102 ASP A O 1
ATOM 809 N N . ALA A 1 103 ? -12.648 -24.547 -9.102 1 95.5 103 ALA A N 1
ATOM 810 C CA . ALA A 1 103 ? -13.281 -24.391 -7.797 1 95.5 103 ALA A CA 1
ATOM 811 C C . ALA A 1 103 ? -14.656 -23.734 -7.926 1 95.5 103 ALA A C 1
ATOM 813 O O . ALA A 1 103 ? -14.758 -22.5 -8.031 1 95.5 103 ALA A O 1
ATOM 814 N N . THR A 1 104 ? -15.648 -24.453 -7.965 1 94.38 104 THR A N 1
ATOM 815 C CA . THR A 1 104 ? -17.031 -23.984 -8.039 1 94.38 104 THR A CA 1
ATOM 816 C C . THR A 1 104 ? -17.797 -24.406 -6.793 1 94.38 104 THR A C 1
ATOM 818 O O . THR A 1 104 ? -17.984 -25.594 -6.539 1 94.38 104 THR A O 1
ATOM 821 N N . ASN A 1 105 ? -18.188 -23.453 -6.004 1 94.62 105 ASN A N 1
ATOM 822 C CA . ASN A 1 105 ? -19.016 -23.672 -4.816 1 94.62 105 ASN A CA 1
ATOM 823 C C . ASN A 1 105 ? -18.281 -24.516 -3.773 1 94.62 105 ASN A C 1
ATOM 825 O O . ASN A 1 105 ? -18.859 -25.406 -3.166 1 94.62 105 ASN A O 1
ATOM 829 N N . LEU A 1 106 ? -17.031 -24.344 -3.711 1 94.88 106 LEU A N 1
ATOM 830 C CA . LEU A 1 106 ? -16.219 -25.016 -2.707 1 94.88 106 LEU A CA 1
ATOM 831 C C . LEU A 1 106 ? -15.945 -24.109 -1.517 1 94.88 106 LEU A C 1
ATOM 833 O O . LEU A 1 106 ? -16.047 -22.891 -1.633 1 94.88 106 LEU A O 1
ATOM 837 N N . THR A 1 107 ? -15.633 -24.641 -0.435 1 94.88 107 THR A N 1
ATOM 838 C CA . THR A 1 107 ? -15.398 -23.875 0.781 1 94.88 107 THR A CA 1
ATOM 839 C C . THR A 1 107 ? -13.922 -23.5 0.905 1 94.88 107 THR A C 1
ATOM 841 O O . THR A 1 107 ? -13.062 -24.156 0.318 1 94.88 107 THR A O 1
ATOM 844 N N . SER A 1 108 ? -13.625 -22.406 1.614 1 95.62 108 SER A N 1
ATOM 845 C CA . SER A 1 108 ? -12.289 -21.953 2.02 1 95.62 108 SER A CA 1
ATOM 846 C C . SER A 1 108 ? -11.508 -21.406 0.833 1 95.62 108 SER A C 1
ATOM 848 O O . SER A 1 108 ? -10.281 -21.5 0.789 1 95.62 108 SER A O 1
ATOM 850 N N . TYR A 1 109 ? -12.219 -21.031 -0.148 1 96.25 109 TYR A N 1
ATOM 851 C CA . TYR A 1 109 ? -11.641 -20.234 -1.226 1 96.25 109 TYR A CA 1
ATOM 852 C C . TYR A 1 109 ? -12.125 -18.781 -1.159 1 96.25 109 TYR A C 1
ATOM 854 O O . TYR A 1 109 ? -13.156 -18.5 -0.543 1 96.25 109 TYR A O 1
ATOM 862 N N . PRO A 1 110 ? -11.414 -17.875 -1.741 1 93.19 110 PRO A N 1
ATOM 863 C CA . PRO A 1 110 ? -11.742 -16.453 -1.608 1 93.19 110 PRO A CA 1
ATOM 864 C C . PRO A 1 110 ? -13.102 -16.094 -2.201 1 93.19 110 PRO A C 1
ATOM 866 O O . PRO A 1 110 ? -13.789 -15.203 -1.701 1 93.19 110 PRO A O 1
ATOM 869 N N . THR A 1 111 ? -13.414 -16.766 -3.309 1 91.62 111 THR A N 1
ATOM 870 C CA . THR A 1 111 ? -14.719 -16.578 -3.93 1 91.62 111 THR A CA 1
ATOM 871 C C . THR A 1 111 ? -15.344 -17.922 -4.297 1 91.62 111 THR A C 1
ATOM 873 O O . THR A 1 111 ? -14.672 -18.953 -4.25 1 91.62 111 THR A O 1
ATOM 876 N N . LEU A 1 112 ? -16.594 -17.969 -4.652 1 91.81 112 LEU A N 1
ATOM 877 C CA . LEU A 1 112 ? -17.359 -19.188 -4.91 1 91.81 112 LEU A CA 1
ATOM 878 C C . LEU A 1 112 ? -16.922 -19.828 -6.215 1 91.81 112 LEU A C 1
ATOM 880 O O . LEU A 1 112 ? -17.109 -21.047 -6.406 1 91.81 112 LEU A O 1
ATOM 884 N N . PHE A 1 113 ? -16.359 -19.016 -7.102 1 92.38 113 PHE A N 1
ATOM 885 C CA . PHE A 1 113 ? -15.93 -19.5 -8.406 1 92.38 113 PHE A CA 1
ATOM 886 C C . PHE A 1 113 ? -14.492 -19.094 -8.688 1 92.38 113 PHE A C 1
ATOM 888 O O . PHE A 1 113 ? -14.109 -17.938 -8.453 1 92.38 113 PHE A O 1
ATOM 895 N N . GLY A 1 114 ? -13.742 -20.016 -9.172 1 94.69 114 GLY A N 1
ATOM 896 C CA . GLY A 1 114 ? -12.375 -19.688 -9.547 1 94.69 114 GLY A CA 1
ATOM 897 C C . GLY A 1 114 ? -11.578 -20.906 -10 1 94.69 114 GLY A C 1
ATOM 898 O O . GLY A 1 114 ? -12.133 -22 -10.141 1 94.69 114 GLY A O 1
ATOM 899 N N . THR A 1 115 ? -10.367 -20.656 -10.352 1 96.38 115 THR A N 1
ATOM 900 C CA . THR A 1 115 ? -9.414 -21.672 -10.758 1 96.38 115 THR A CA 1
ATOM 901 C C . THR A 1 115 ? -8.305 -21.828 -9.719 1 96.38 115 THR A C 1
ATOM 903 O O . THR A 1 115 ? -7.77 -20.828 -9.234 1 96.38 115 THR A O 1
ATOM 906 N N . VAL A 1 116 ? -8.023 -23.047 -9.398 1 97.88 116 VAL A N 1
ATOM 907 C CA . VAL A 1 116 ? -6.949 -23.328 -8.445 1 97.88 116 VAL A CA 1
ATOM 908 C C . VAL A 1 116 ? -5.762 -23.953 -9.18 1 97.88 116 VAL A C 1
ATOM 910 O O . VAL A 1 116 ? -5.922 -24.938 -9.906 1 97.88 116 VAL A O 1
ATOM 913 N N . VAL A 1 117 ? -4.605 -23.359 -9.055 1 97.81 117 VAL A N 1
ATOM 914 C CA . VAL A 1 117 ? -3.355 -23.906 -9.562 1 97.81 117 VAL A CA 1
ATOM 915 C C . VAL A 1 117 ? -2.406 -24.203 -8.406 1 97.81 117 VAL A C 1
ATOM 917 O O . VAL A 1 117 ? -2.115 -23.328 -7.594 1 97.81 117 VAL A O 1
ATOM 920 N N . THR A 1 118 ? -1.965 -25.438 -8.352 1 97.81 118 THR A N 1
ATOM 921 C CA . THR A 1 118 ? -1.118 -25.859 -7.242 1 97.81 118 THR A CA 1
ATOM 922 C C . THR A 1 118 ? 0.28 -26.219 -7.742 1 97.81 118 THR A C 1
ATOM 9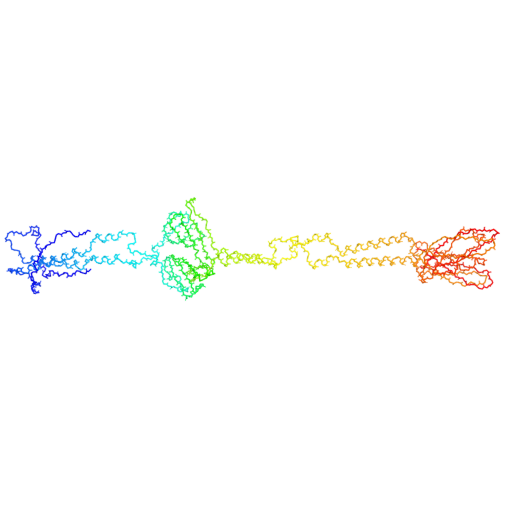24 O O . THR A 1 118 ? 0.428 -26.906 -8.758 1 97.81 118 THR A O 1
ATOM 927 N N . SER A 1 119 ? 1.243 -25.734 -7.121 1 96.62 119 SER A N 1
ATOM 928 C CA . SER A 1 119 ? 2.635 -26.141 -7.273 1 96.62 119 SER A CA 1
ATOM 929 C C . SER A 1 119 ? 3.133 -26.891 -6.039 1 96.62 119 SER A C 1
ATOM 931 O O . SER A 1 119 ? 3.24 -26.312 -4.957 1 96.62 119 SER A O 1
ATOM 933 N N . LYS A 1 120 ? 3.375 -28.109 -6.191 1 96.81 120 LYS A N 1
ATOM 934 C CA . LYS A 1 120 ? 3.828 -28.922 -5.074 1 96.81 120 LYS A CA 1
ATOM 935 C C . LYS A 1 120 ? 5.012 -29.797 -5.477 1 96.81 120 LYS A C 1
ATOM 937 O O . LYS A 1 120 ? 4.949 -30.516 -6.477 1 96.81 120 LYS A O 1
ATOM 942 N N . ILE A 1 121 ? 6.098 -29.703 -4.734 1 95.62 121 ILE A N 1
ATOM 943 C CA . ILE A 1 121 ? 7.211 -30.609 -4.98 1 95.62 121 ILE A CA 1
ATOM 944 C C . ILE A 1 121 ? 7.332 -31.609 -3.826 1 95.62 121 ILE A C 1
ATOM 946 O O . ILE A 1 121 ? 7.816 -32.719 -4.008 1 95.62 121 ILE A O 1
ATOM 950 N N . ASN A 1 122 ? 6.938 -31.25 -2.688 1 92.94 122 ASN A N 1
ATOM 951 C CA . ASN A 1 122 ? 6.75 -32.094 -1.509 1 92.94 122 ASN A CA 1
ATOM 952 C C . ASN A 1 122 ? 5.816 -31.422 -0.497 1 92.94 122 ASN A C 1
ATOM 954 O O . ASN A 1 122 ? 5.273 -30.344 -0.751 1 92.94 122 ASN A O 1
ATOM 958 N N . ASN A 1 123 ? 5.559 -32 0.621 1 91.38 123 ASN A N 1
ATOM 959 C CA . ASN A 1 123 ? 4.547 -31.5 1.551 1 91.38 123 ASN A CA 1
ATOM 960 C C . ASN A 1 123 ? 4.988 -30.219 2.225 1 91.38 123 ASN A C 1
ATOM 962 O O . ASN A 1 123 ? 4.156 -29.453 2.73 1 91.38 123 ASN A O 1
ATOM 966 N N . SER A 1 124 ? 6.246 -29.891 2.217 1 88.19 124 SER A N 1
ATOM 967 C CA . SER A 1 124 ? 6.758 -28.672 2.836 1 88.19 124 SER A CA 1
ATOM 968 C C . SER A 1 124 ? 6.871 -27.547 1.818 1 88.19 124 SER A C 1
ATOM 970 O O . SER A 1 124 ? 7.094 -26.391 2.188 1 88.19 124 SER A O 1
ATOM 972 N N . ARG A 1 125 ? 6.754 -28 0.591 1 89.81 125 ARG A N 1
ATOM 973 C CA . ARG A 1 125 ? 6.898 -27.047 -0.504 1 89.81 125 ARG A CA 1
ATOM 974 C C . ARG A 1 125 ? 5.684 -27.078 -1.423 1 89.81 125 ARG A C 1
ATOM 976 O O . ARG A 1 125 ? 5.719 -27.703 -2.484 1 89.81 125 ARG A O 1
ATOM 983 N N . MET A 1 126 ? 4.668 -26.391 -0.91 1 93.44 126 MET A N 1
ATOM 984 C CA . MET A 1 126 ? 3.41 -26.359 -1.651 1 93.44 126 MET A CA 1
ATOM 985 C C . MET A 1 126 ? 2.77 -24.984 -1.588 1 93.44 126 MET A C 1
ATOM 987 O O . MET A 1 126 ? 2.635 -24.406 -0.508 1 93.44 126 MET A O 1
ATOM 991 N N . SER A 1 127 ? 2.424 -24.5 -2.717 1 95.12 127 SER A N 1
ATOM 992 C CA . SER A 1 127 ? 1.721 -23.234 -2.844 1 95.12 127 SER A CA 1
ATOM 993 C C . SER A 1 127 ? 0.551 -23.344 -3.816 1 95.12 127 SER A C 1
ATOM 995 O O . SER A 1 127 ? 0.57 -24.172 -4.727 1 95.12 127 SER A O 1
ATOM 997 N N . GLN A 1 128 ? -0.433 -22.484 -3.537 1 96.56 128 GLN A N 1
ATOM 998 C CA . GLN A 1 128 ? -1.623 -22.484 -4.383 1 96.56 128 GLN A CA 1
ATOM 999 C C . GLN A 1 128 ? -1.996 -21.078 -4.82 1 96.56 128 GLN A C 1
ATOM 1001 O O . GLN A 1 128 ? -2.006 -20.141 -4.004 1 96.56 128 GLN A O 1
ATOM 1006 N N . TRP A 1 129 ? -2.215 -20.984 -6.129 1 96.94 129 TRP A N 1
ATOM 1007 C CA . TRP A 1 129 ? -2.848 -19.781 -6.68 1 96.94 129 TRP A CA 1
ATOM 1008 C C . TRP A 1 129 ? -4.355 -19.969 -6.793 1 96.94 129 TRP A C 1
ATOM 1010 O O . TRP A 1 129 ? -4.828 -21.062 -7.152 1 96.94 129 TRP A O 1
ATOM 1020 N N . PHE A 1 130 ? -5.109 -18.984 -6.496 1 97.12 130 PHE A N 1
ATOM 1021 C CA . PHE A 1 130 ? -6.531 -18.906 -6.805 1 97.12 130 PHE A CA 1
ATOM 1022 C C . PHE A 1 130 ? -6.824 -17.703 -7.707 1 97.12 130 PHE A C 1
ATOM 1024 O O . PHE A 1 130 ? -6.555 -16.562 -7.34 1 97.12 130 PHE A O 1
ATOM 1031 N N . PHE A 1 131 ? -7.355 -18.047 -8.891 1 95.12 131 PHE A N 1
ATOM 1032 C CA . PHE A 1 131 ? -7.738 -17.016 -9.852 1 95.12 131 PHE A CA 1
ATOM 1033 C C . PHE A 1 131 ? -9.242 -16.797 -9.836 1 95.12 131 PHE A C 1
ATOM 1035 O O . PHE A 1 131 ? -10.023 -17.719 -10.086 1 95.12 131 PHE A O 1
ATOM 1042 N N . GLU A 1 132 ? -9.578 -15.68 -9.586 1 90.75 132 GLU A N 1
ATOM 1043 C CA . GLU A 1 132 ? -11 -15.352 -9.562 1 90.75 132 GLU A CA 1
ATOM 1044 C C . GLU A 1 132 ? -11.625 -15.492 -10.945 1 90.75 132 GLU A C 1
ATOM 1046 O O . GLU A 1 132 ? -10.922 -15.438 -11.961 1 90.75 132 GLU A O 1
ATOM 1051 N N . HIS A 1 133 ? -12.953 -15.906 -11.039 1 81.69 133 HIS A N 1
ATOM 1052 C CA . HIS A 1 133 ? -13.672 -16.203 -12.273 1 81.69 133 HIS A CA 1
ATOM 1053 C C . HIS A 1 133 ? -13.836 -14.945 -13.125 1 81.69 133 HIS A C 1
ATOM 1055 O O . HIS A 1 133 ? -13.961 -15.031 -14.352 1 81.69 133 HIS A O 1
ATOM 1061 N N . ALA A 1 134 ? -13.484 -13.766 -12.773 1 71.19 134 ALA A N 1
ATOM 1062 C CA . ALA A 1 134 ? -13.555 -12.5 -13.5 1 71.19 134 ALA A CA 1
ATOM 1063 C C . ALA A 1 134 ? -14.953 -12.281 -14.07 1 71.19 134 ALA A C 1
ATOM 1065 O O . ALA A 1 134 ? -15.109 -12 -15.258 1 71.19 134 ALA A O 1
ATOM 1066 N N . PHE A 1 135 ? -16.047 -12.625 -13.336 1 69.25 135 PHE A N 1
ATOM 1067 C CA . PHE A 1 135 ? -17.406 -12.414 -13.828 1 69.25 135 PHE A CA 1
ATOM 1068 C C . PHE A 1 135 ? -17.594 -10.969 -14.289 1 69.25 135 PHE A C 1
ATOM 1070 O O . PHE A 1 135 ? -18.391 -10.703 -15.188 1 69.25 135 PHE A O 1
ATOM 1077 N N . ASN A 1 136 ? -16.922 -10.133 -13.68 1 68.12 136 ASN A N 1
ATOM 1078 C CA . ASN A 1 136 ? -16.938 -8.727 -14.055 1 68.12 136 ASN A CA 1
ATOM 1079 C C . ASN A 1 136 ? -15.547 -8.102 -13.922 1 68.12 136 ASN A C 1
ATOM 1081 O O . ASN A 1 136 ? -14.602 -8.766 -13.5 1 68.12 136 ASN A O 1
ATOM 1085 N N . ASP A 1 137 ? -15.383 -6.973 -14.516 1 68.19 137 ASP A N 1
ATOM 1086 C CA . ASP A 1 137 ? -14.102 -6.281 -14.633 1 68.19 137 ASP A CA 1
ATOM 1087 C C . ASP A 1 137 ? -13.539 -5.945 -13.25 1 68.19 137 ASP A C 1
ATOM 1089 O O . ASP A 1 137 ? -12.367 -5.566 -13.133 1 68.19 137 ASP A O 1
ATOM 1093 N N . THR A 1 138 ? -14.328 -6.273 -12.242 1 65.31 138 THR A N 1
ATOM 1094 C CA . THR A 1 138 ? -13.852 -5.871 -10.93 1 65.31 138 THR A CA 1
ATOM 1095 C C . THR A 1 138 ? -13.352 -7.074 -10.133 1 65.31 138 THR A C 1
ATOM 1097 O O . THR A 1 138 ? -12.633 -6.922 -9.148 1 65.31 138 THR A O 1
ATOM 1100 N N . GLN A 1 139 ? -13.742 -8.258 -10.602 1 68.5 139 GLN A N 1
ATOM 1101 C CA . GLN A 1 139 ? -13.328 -9.469 -9.898 1 68.5 139 GLN A CA 1
ATOM 1102 C C . GLN A 1 139 ? -12.133 -10.117 -10.586 1 68.5 139 GLN A C 1
ATOM 1104 O O . GLN A 1 139 ? -12.25 -11.211 -11.148 1 68.5 139 GLN A O 1
ATOM 1109 N N . VAL A 1 140 ? -11.047 -9.461 -10.789 1 77.31 140 VAL A N 1
ATOM 1110 C CA . VAL A 1 140 ? -9.859 -9.898 -11.508 1 77.31 140 VAL A CA 1
ATOM 1111 C C . VAL A 1 140 ? -8.719 -10.172 -10.523 1 77.31 140 VAL A C 1
ATOM 1113 O O . VAL A 1 140 ? -7.547 -10.156 -10.906 1 77.31 140 VAL A O 1
ATOM 1116 N N . GLY A 1 141 ? -9 -10.578 -9.422 1 86.56 141 GLY A N 1
ATOM 1117 C CA . GLY A 1 141 ? -7.977 -10.734 -8.406 1 86.56 141 GLY A CA 1
ATOM 1118 C C . GLY A 1 141 ? -7.336 -12.109 -8.406 1 86.56 141 GLY A C 1
ATOM 1119 O O . GLY A 1 141 ? -7.898 -13.062 -8.953 1 86.56 141 GLY A O 1
ATOM 1120 N N . VAL A 1 142 ? -6.121 -12.234 -7.988 1 94.31 142 VAL A N 1
ATOM 1121 C CA . VAL A 1 142 ? -5.379 -13.469 -7.773 1 94.31 142 VAL A CA 1
ATOM 1122 C C . VAL A 1 142 ? -4.938 -13.562 -6.312 1 94.31 142 VAL A C 1
ATOM 1124 O O . VAL A 1 142 ? -4.543 -12.555 -5.715 1 94.31 142 VAL A O 1
ATOM 1127 N N . TYR A 1 143 ? -5.117 -14.742 -5.797 1 95.62 143 TYR A N 1
ATOM 1128 C CA . TYR A 1 143 ? -4.754 -15 -4.406 1 95.62 143 TYR A CA 1
ATOM 1129 C C . TYR A 1 143 ? -3.693 -16.094 -4.316 1 95.62 143 TYR A C 1
ATOM 1131 O O . TYR A 1 143 ? -3.553 -16.906 -5.23 1 95.62 143 TYR A O 1
ATOM 1139 N N . LEU A 1 144 ? -2.938 -16.078 -3.234 1 95 144 LEU A N 1
ATOM 1140 C CA . LEU A 1 144 ? -1.883 -17.047 -2.971 1 95 144 LEU A CA 1
ATOM 1141 C C . LEU A 1 144 ? -1.961 -17.562 -1.537 1 95 144 LEU A C 1
ATOM 1143 O O . LEU A 1 144 ? -2.197 -16.781 -0.608 1 95 144 LEU A O 1
ATOM 1147 N N . ARG A 1 145 ? -1.751 -18.828 -1.357 1 94.31 145 ARG A N 1
ATOM 1148 C CA . ARG A 1 145 ? -1.555 -19.391 -0.022 1 94.31 145 ARG A CA 1
ATOM 1149 C C . ARG A 1 145 ? -0.534 -20.516 -0.045 1 94.31 145 ARG A C 1
ATOM 1151 O O . ARG A 1 145 ? -0.138 -20.984 -1.116 1 94.31 145 ARG A O 1
ATOM 1158 N N . HIS A 1 146 ? -0.078 -20.906 1.132 1 94.06 146 HIS A N 1
ATOM 1159 C CA . HIS A 1 146 ? 0.913 -21.969 1.295 1 94.06 146 HIS A CA 1
ATOM 1160 C C . HIS A 1 146 ? 0.432 -23.016 2.281 1 94.06 146 HIS A C 1
ATOM 1162 O O . HIS A 1 146 ? -0.455 -22.766 3.096 1 94.06 146 HIS A O 1
ATOM 1168 N N . TRP A 1 147 ? 0.953 -24.141 2.088 1 92.12 147 TRP A N 1
ATOM 1169 C CA . TRP A 1 147 ? 0.714 -25.219 3.047 1 92.12 147 TRP A CA 1
ATOM 1170 C C . TRP A 1 147 ? 1.902 -25.375 3.988 1 92.12 147 TRP A C 1
ATOM 1172 O O . TRP A 1 147 ? 3.057 -25.359 3.553 1 92.12 147 TRP A O 1
ATOM 1182 N N . HIS A 1 148 ? 1.571 -25.516 5.266 1 85.69 148 HIS A N 1
ATOM 1183 C CA . HIS A 1 148 ? 2.561 -25.844 6.285 1 85.69 148 HIS A CA 1
ATOM 1184 C C . HIS A 1 148 ? 2.312 -27.219 6.875 1 85.69 148 HIS A C 1
ATOM 1186 O O . HIS A 1 148 ? 1.18 -27.562 7.227 1 85.69 148 HIS A O 1
ATOM 1192 N N . THR A 1 149 ? 3.369 -27.891 7.012 1 83.88 149 THR A N 1
ATOM 1193 C CA . THR A 1 149 ? 3.209 -29.266 7.5 1 83.88 149 THR A CA 1
ATOM 1194 C C . THR A 1 149 ? 3.197 -29.297 9.023 1 83.88 149 THR A C 1
ATOM 1196 O O . THR A 1 149 ? 2.637 -30.219 9.625 1 83.88 149 THR A O 1
ATOM 1199 N N . THR A 1 150 ? 3.936 -28.266 9.75 1 80.31 150 THR A N 1
ATOM 1200 C CA . THR A 1 150 ? 3.977 -28.234 11.211 1 80.31 150 THR A CA 1
ATOM 1201 C C . THR A 1 150 ? 3.783 -26.812 11.727 1 80.31 150 THR A C 1
ATOM 1203 O O . THR A 1 150 ? 4.688 -25.984 11.633 1 80.31 150 THR A O 1
ATOM 1206 N N . PRO A 1 151 ? 2.645 -26.594 12.258 1 80.06 151 PRO A N 1
ATOM 1207 C CA . PRO A 1 151 ? 1.396 -27.359 12.25 1 80.06 151 PRO A CA 1
ATOM 1208 C C . PRO A 1 151 ? 0.78 -27.469 10.852 1 80.06 151 PRO A C 1
ATOM 1210 O O . PRO A 1 151 ? 1.006 -26.609 10.008 1 80.06 151 PRO A O 1
ATOM 1213 N N . ALA A 1 152 ? 0.084 -28.562 10.625 1 86.88 152 ALA A N 1
ATOM 1214 C CA . ALA A 1 152 ? -0.56 -28.797 9.336 1 86.88 152 ALA A CA 1
ATOM 1215 C C . ALA A 1 152 ? -1.713 -27.828 9.117 1 86.88 152 ALA A C 1
ATOM 1217 O O . ALA A 1 152 ? -2.793 -27.984 9.688 1 86.88 152 ALA A O 1
ATOM 1218 N N . ARG A 1 153 ? -1.478 -26.859 8.336 1 90.25 153 ARG A N 1
ATOM 1219 C CA . ARG A 1 153 ? -2.514 -25.875 8.055 1 90.25 153 ARG A CA 1
ATOM 1220 C C . ARG A 1 153 ? -2.17 -25.047 6.82 1 90.25 153 ARG A C 1
ATOM 1222 O O . ARG A 1 153 ? -0.999 -24.938 6.453 1 90.25 153 ARG A O 1
ATOM 1229 N N . TRP A 1 154 ? -3.15 -24.531 6.266 1 92.56 154 TRP A N 1
ATOM 1230 C CA . TRP A 1 154 ? -3.01 -23.531 5.215 1 92.56 154 TRP A CA 1
ATOM 1231 C C . TRP A 1 154 ? -2.75 -22.141 5.809 1 92.56 154 TRP A C 1
ATOM 1233 O O . TRP A 1 154 ? -3.334 -21.781 6.832 1 92.56 154 TRP A O 1
ATOM 1243 N N . THR A 1 155 ? -1.891 -21.391 5.23 1 91.38 155 THR A N 1
ATOM 1244 C CA . THR A 1 155 ? -1.855 -19.969 5.531 1 91.38 155 THR A CA 1
ATOM 1245 C C . THR A 1 155 ? -3.123 -19.281 5.035 1 91.38 155 THR A C 1
ATOM 1247 O O . THR A 1 155 ? -3.871 -19.844 4.234 1 91.38 155 THR A O 1
ATOM 1250 N N . SER A 1 156 ? -3.377 -18.125 5.598 1 91.5 156 SER A N 1
ATOM 1251 C CA . SER A 1 156 ? -4.473 -17.344 5.055 1 91.5 156 SER A CA 1
ATOM 1252 C C . SER A 1 156 ? -4.223 -16.984 3.592 1 91.5 156 SER A C 1
ATOM 1254 O O . SER A 1 156 ? -3.074 -16.844 3.168 1 91.5 156 SER A O 1
ATOM 1256 N N . TRP A 1 157 ? -5.25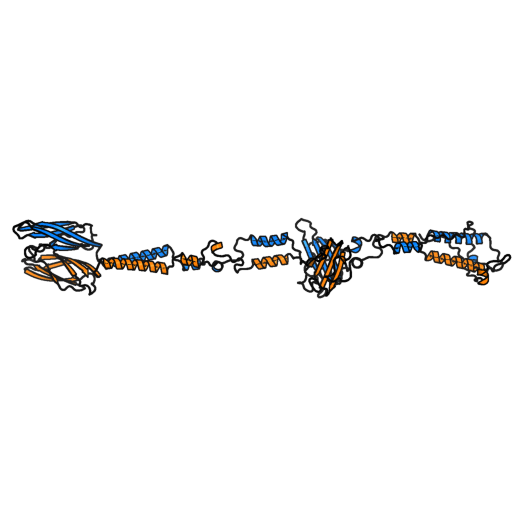8 -16.859 2.838 1 93.69 157 TRP A N 1
ATOM 1257 C CA . TRP A 1 157 ? -5.145 -16.344 1.477 1 93.69 157 TRP A CA 1
ATOM 1258 C C . TRP A 1 157 ? -4.645 -14.906 1.477 1 93.69 157 TRP A C 1
ATOM 1260 O O . TRP A 1 157 ? -5.133 -14.078 2.248 1 93.69 157 TRP A O 1
ATOM 1270 N N . VAL A 1 158 ? -3.732 -14.625 0.626 1 92.44 158 VAL A N 1
ATOM 1271 C CA . VAL A 1 158 ? -3.262 -13.258 0.428 1 92.44 158 VAL A CA 1
ATOM 1272 C C . VAL A 1 158 ? -3.596 -12.797 -0.989 1 92.44 158 VAL A C 1
ATOM 1274 O O . VAL A 1 158 ? -3.375 -13.531 -1.956 1 92.44 158 VAL A O 1
ATOM 1277 N N . ARG A 1 159 ? -4.156 -11.664 -1.1 1 95.88 159 ARG A N 1
ATOM 1278 C CA . ARG A 1 159 ? -4.484 -11.117 -2.412 1 95.88 159 ARG A CA 1
ATOM 1279 C C . ARG A 1 159 ? -3.328 -10.289 -2.961 1 95.88 159 ARG A C 1
ATOM 1281 O O . ARG A 1 159 ? -2.746 -9.469 -2.244 1 95.88 159 ARG A O 1
ATOM 1288 N N . ILE A 1 160 ? -3.047 -10.531 -4.227 1 94.38 160 ILE A N 1
ATOM 1289 C CA . ILE A 1 160 ? -1.974 -9.797 -4.895 1 94.38 160 ILE A CA 1
ATOM 1290 C C . ILE A 1 160 ? -2.457 -8.398 -5.262 1 94.38 160 ILE A C 1
ATOM 1292 O O . ILE A 1 160 ? -3.58 -8.227 -5.746 1 94.38 160 ILE A O 1
ATOM 1296 N N . GLU A 1 161 ? -1.613 -7.406 -5.012 1 93.88 161 GLU A N 1
ATOM 1297 C CA . GLU A 1 161 ? -1.953 -6.016 -5.305 1 93.88 161 GLU A CA 1
ATOM 1298 C C . GLU A 1 161 ? -1.756 -5.699 -6.785 1 93.88 161 GLU A C 1
ATOM 1300 O O . GLU A 1 161 ? -0.878 -6.27 -7.434 1 93.88 161 GLU A O 1
ATOM 1305 N N . THR A 1 162 ? -2.627 -4.84 -7.258 1 91.31 162 THR A N 1
ATOM 1306 C CA . THR A 1 162 ? -2.48 -4.32 -8.617 1 91.31 162 THR A CA 1
ATOM 1307 C C . THR A 1 162 ? -1.882 -2.918 -8.602 1 91.31 162 THR A C 1
ATOM 1309 O O . THR A 1 162 ? -1.879 -2.252 -7.562 1 91.31 162 THR A O 1
ATOM 1312 N N . THR A 1 163 ? -1.326 -2.498 -9.758 1 90.75 163 THR A N 1
ATOM 1313 C CA . THR A 1 163 ? -0.818 -1.138 -9.898 1 90.75 163 THR A CA 1
ATOM 1314 C C . THR A 1 163 ? -1.92 -0.117 -9.625 1 90.75 163 THR A C 1
ATOM 1316 O O . THR A 1 163 ? -1.71 0.85 -8.891 1 90.75 163 THR A O 1
ATOM 1319 N N . GLU A 1 164 ? -3.051 -0.372 -10.133 1 90.62 164 GLU A N 1
ATOM 1320 C CA . GLU A 1 164 ? -4.184 0.533 -9.961 1 90.62 164 GLU A CA 1
ATOM 1321 C C . GLU A 1 164 ? -4.66 0.554 -8.516 1 90.62 164 GLU A C 1
ATOM 1323 O O . GLU A 1 164 ? -5.047 1.605 -7.996 1 90.62 164 GLU A O 1
ATOM 1328 N N . GLY A 1 165 ? -4.672 -0.65 -7.871 1 90.81 165 GLY A N 1
ATOM 1329 C CA . GLY A 1 165 ? -5.082 -0.72 -6.477 1 90.81 165 GLY A CA 1
ATOM 1330 C C . GLY A 1 165 ? -4.172 0.057 -5.547 1 90.81 165 GLY A C 1
ATOM 1331 O O . GLY A 1 165 ? -4.648 0.774 -4.664 1 90.81 165 GLY A O 1
ATOM 1332 N N . ALA A 1 166 ? -2.926 -0.116 -5.77 1 93.81 166 ALA A N 1
ATOM 1333 C CA . ALA A 1 166 ? -1.947 0.621 -4.973 1 93.81 166 ALA A CA 1
ATOM 1334 C C . ALA A 1 166 ? -2.086 2.125 -5.188 1 93.81 166 ALA A C 1
ATOM 1336 O O . ALA A 1 166 ? -2.068 2.9 -4.23 1 93.81 166 ALA A O 1
ATOM 1337 N N . GLU A 1 167 ? -2.213 2.613 -6.344 1 94.38 167 GLU A N 1
ATOM 1338 C CA . GLU A 1 167 ? -2.381 4.023 -6.684 1 94.38 167 GLU A CA 1
ATOM 1339 C C . GLU A 1 167 ? -3.639 4.602 -6.039 1 94.38 167 GLU A C 1
ATOM 1341 O O . GLU A 1 167 ? -3.623 5.719 -5.523 1 94.38 167 GLU A O 1
ATOM 1346 N N . ALA A 1 168 ? -4.703 3.822 -6.074 1 93.25 168 ALA A N 1
ATOM 1347 C CA . ALA A 1 168 ? -5.961 4.281 -5.492 1 93.25 168 ALA A CA 1
ATOM 1348 C C . ALA A 1 168 ? -5.816 4.527 -3.994 1 93.25 168 ALA A C 1
ATOM 1350 O O . ALA A 1 168 ? -6.387 5.48 -3.459 1 93.25 168 ALA A O 1
ATOM 1351 N N . LYS A 1 169 ? -5.07 3.76 -3.273 1 94.94 169 LYS A N 1
ATOM 1352 C CA . LYS A 1 169 ? -4.852 3.906 -1.838 1 94.94 169 LYS A CA 1
ATOM 1353 C C . LYS A 1 169 ? -4.066 5.18 -1.528 1 94.94 169 LYS A C 1
ATOM 1355 O O . LYS A 1 169 ? -4.414 5.918 -0.606 1 94.94 169 LYS A O 1
ATOM 1360 N N . VAL A 1 170 ? -3.076 5.367 -2.281 1 95.19 170 VAL A N 1
ATOM 1361 C CA . VAL A 1 170 ? -2.277 6.582 -2.129 1 95.19 170 VAL A CA 1
ATOM 1362 C C . VAL A 1 170 ? -3.135 7.805 -2.436 1 95.19 170 VAL A C 1
ATOM 1364 O O . VAL A 1 170 ? -3.117 8.789 -1.688 1 95.19 170 VAL A O 1
ATOM 1367 N N . ASN A 1 171 ? -3.904 7.809 -3.451 1 95.94 171 ASN A N 1
ATOM 1368 C CA . ASN A 1 171 ? -4.746 8.922 -3.879 1 95.94 171 ASN A CA 1
ATOM 1369 C C . ASN A 1 171 ? -5.816 9.25 -2.842 1 95.94 171 ASN A C 1
ATOM 1371 O O . ASN A 1 171 ? -6.148 10.414 -2.631 1 95.94 171 ASN A O 1
ATOM 1375 N N . THR A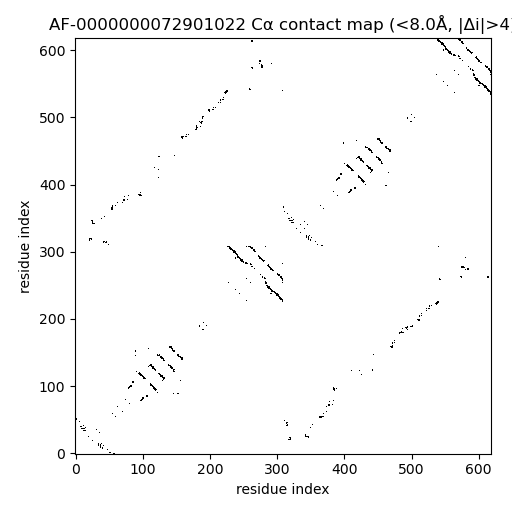 1 172 ? -6.336 8.227 -2.268 1 95.25 172 THR A N 1
ATOM 1376 C CA . THR A 1 172 ? -7.348 8.445 -1.239 1 95.25 172 THR A CA 1
ATOM 1377 C C . THR A 1 172 ? -6.797 9.312 -0.11 1 95.25 172 THR A C 1
ATOM 1379 O O . THR A 1 172 ? -7.461 10.242 0.346 1 95.25 172 THR A O 1
ATOM 1382 N N . HIS A 1 173 ? -5.629 9.016 0.311 1 95.44 173 HIS A N 1
ATOM 1383 C CA . HIS A 1 173 ? -5 9.82 1.349 1 95.44 173 HIS A CA 1
ATOM 1384 C C . HIS A 1 173 ? -4.605 11.195 0.815 1 95.44 173 HIS A C 1
ATOM 1386 O O . HIS A 1 173 ? -4.812 12.211 1.486 1 95.44 173 HIS A O 1
ATOM 1392 N N . ALA A 1 174 ? -4.051 11.242 -0.298 1 93.69 174 ALA A N 1
ATOM 1393 C CA . ALA A 1 174 ? -3.541 12.477 -0.889 1 93.69 174 ALA A CA 1
ATOM 1394 C C . ALA A 1 174 ? -4.672 13.469 -1.141 1 93.69 174 ALA A C 1
ATOM 1396 O O . ALA A 1 174 ? -4.457 14.688 -1.108 1 93.69 174 ALA A O 1
ATOM 1397 N N . ASN A 1 175 ? -5.836 13.016 -1.322 1 95.69 175 ASN A N 1
ATOM 1398 C CA . ASN A 1 175 ? -6.957 13.875 -1.68 1 95.69 175 ASN A CA 1
ATOM 1399 C C . ASN A 1 175 ? -7.688 14.391 -0.442 1 95.69 175 ASN A C 1
ATOM 1401 O O . ASN A 1 175 ? -8.617 15.195 -0.552 1 95.69 175 ASN A O 1
ATOM 1405 N N . ARG A 1 176 ? -7.254 13.945 0.706 1 94.5 176 ARG A N 1
ATOM 1406 C CA . ARG A 1 176 ? -7.859 14.461 1.93 1 94.5 176 ARG A CA 1
ATOM 1407 C C . ARG A 1 176 ? -7.484 15.922 2.148 1 94.5 176 ARG A C 1
ATOM 1409 O O . ARG A 1 176 ? -6.332 16.312 1.947 1 94.5 176 ARG A O 1
ATOM 1416 N N . LYS A 1 177 ? -8.539 16.812 2.576 1 93.81 177 LYS A N 1
ATOM 1417 C CA . LYS A 1 177 ? -8.352 18.25 2.791 1 93.81 177 LYS A CA 1
ATOM 1418 C C . LYS A 1 177 ? -8.719 18.641 4.223 1 93.81 177 LYS A C 1
ATOM 1420 O O . LYS A 1 177 ? -8.82 19.828 4.539 1 93.81 177 LYS A O 1
ATOM 1425 N N . ASP A 1 178 ? -8.883 17.75 5.105 1 95.38 178 ASP A N 1
ATOM 1426 C CA . ASP A 1 178 ? -9.352 17.969 6.469 1 95.38 178 ASP A CA 1
ATOM 1427 C C . ASP A 1 178 ? -8.203 17.875 7.469 1 95.38 178 ASP A C 1
ATOM 1429 O O . ASP A 1 178 ? -8.359 17.297 8.547 1 95.38 178 ASP A O 1
ATOM 1433 N N . ASN A 1 179 ? -6.949 18.266 7.141 1 94.75 179 ASN A N 1
ATOM 1434 C CA . ASN A 1 179 ? -5.766 18.219 7.996 1 94.75 179 ASN A CA 1
ATOM 1435 C C . ASN A 1 179 ? -5.531 16.797 8.531 1 94.75 179 ASN A C 1
ATOM 1437 O O . ASN A 1 179 ? -5.473 16.594 9.742 1 94.75 179 ASN A O 1
ATOM 1441 N N . PRO A 1 180 ? -5.352 15.875 7.668 1 93.5 180 PRO A N 1
ATOM 1442 C CA . PRO A 1 180 ? -5.289 14.469 8.07 1 93.5 180 PRO A CA 1
ATOM 1443 C C . PRO A 1 180 ? -4.129 14.18 9.023 1 93.5 180 PRO A C 1
ATOM 1445 O O . PRO A 1 180 ? -4.156 13.188 9.75 1 93.5 180 PRO A O 1
ATOM 1448 N N . HIS A 1 181 ? -3.17 15.102 9.148 1 96.12 181 HIS A N 1
ATOM 1449 C CA . HIS A 1 181 ? -2.027 14.883 10.031 1 96.12 181 HIS A CA 1
ATOM 1450 C C . HIS A 1 181 ? -2.191 15.641 11.344 1 96.12 181 HIS A C 1
ATOM 1452 O O . HIS A 1 181 ? -1.296 15.625 12.188 1 96.12 181 HIS A O 1
ATOM 1458 N N . SER A 1 182 ? -3.33 16.438 11.5 1 96 182 SER A N 1
ATOM 1459 C CA . SER A 1 182 ? -3.656 17.203 12.703 1 96 182 SER A CA 1
ATOM 1460 C C . SER A 1 182 ? -2.568 18.219 13.031 1 96 182 SER A C 1
ATOM 1462 O O . SER A 1 182 ? -2.133 18.312 14.18 1 96 182 SER A O 1
ATOM 1464 N N . VAL A 1 183 ? -2.068 18.766 11.984 1 95.44 183 VAL A N 1
ATOM 1465 C CA . VAL A 1 183 ? -1.004 19.75 12.148 1 95.44 183 VAL A CA 1
ATOM 1466 C C . VAL A 1 183 ? -1.514 20.938 12.977 1 95.44 183 VAL A C 1
ATOM 1468 O O . VAL A 1 183 ? -2.596 21.469 12.711 1 95.44 183 VAL A O 1
ATOM 1471 N N . THR A 1 184 ? -0.7 21.297 13.945 1 95.88 184 THR A N 1
ATOM 1472 C CA . THR A 1 184 ? -1.105 22.359 14.875 1 95.88 184 THR A CA 1
ATOM 1473 C C . THR A 1 184 ? -0.34 23.641 14.586 1 95.88 184 THR A C 1
ATOM 1475 O O . THR A 1 184 ? 0.652 23.641 13.859 1 95.88 184 THR A O 1
ATOM 1478 N N . ALA A 1 185 ? -0.855 24.797 15.133 1 96.56 185 ALA A N 1
ATOM 1479 C CA . ALA A 1 185 ? -0.175 26.078 15.023 1 96.56 185 ALA A CA 1
ATOM 1480 C C . ALA A 1 185 ? 1.252 26 15.555 1 96.56 185 ALA A C 1
ATOM 1482 O O . ALA A 1 185 ? 2.182 26.531 14.953 1 96.56 185 ALA A O 1
ATOM 1483 N N . GLU A 1 186 ? 1.468 25.375 16.672 1 96 186 GLU A N 1
ATOM 1484 C CA . GLU A 1 186 ? 2.791 25.203 17.266 1 96 186 GLU A CA 1
ATOM 1485 C C . GLU A 1 186 ? 3.748 24.516 16.281 1 96 186 GLU A C 1
ATOM 1487 O O . GLU A 1 186 ? 4.898 24.938 16.141 1 96 186 GLU A O 1
ATOM 1492 N N . GLN A 1 187 ? 3.189 23.516 15.656 1 95.19 187 GLN A N 1
ATOM 1493 C CA . GLN A 1 187 ? 4.039 22.719 14.773 1 95.19 187 GLN A CA 1
ATOM 1494 C C . GLN A 1 187 ? 4.477 23.516 13.555 1 95.19 187 GLN A C 1
ATOM 1496 O O . GLN A 1 187 ? 5.559 23.281 13.008 1 95.19 187 GLN A O 1
ATOM 1501 N N . VAL A 1 188 ? 3.605 24.484 13.219 1 96.81 188 VAL A N 1
ATOM 1502 C CA . VAL A 1 188 ? 3.977 25.25 12.039 1 96.81 188 VAL A CA 1
ATOM 1503 C C . VAL A 1 188 ? 4.746 26.5 12.461 1 96.81 188 VAL A C 1
ATOM 1505 O O . VAL A 1 188 ? 5.141 27.312 11.617 1 96.81 188 VAL A O 1
ATOM 1508 N N . GLY A 1 189 ? 4.926 26.734 13.766 1 96.12 189 GLY A N 1
ATOM 1509 C CA . GLY A 1 189 ? 5.703 27.859 14.242 1 96.12 189 GLY A CA 1
ATOM 1510 C C . GLY A 1 189 ? 4.883 29.125 14.406 1 96.12 189 GLY A C 1
ATOM 1511 O O . GLY A 1 189 ? 5.418 30.234 14.328 1 96.12 189 GLY A O 1
ATOM 1512 N N . ALA A 1 190 ? 3.576 28.953 14.523 1 96.44 190 ALA A N 1
ATOM 1513 C CA . ALA A 1 190 ? 2.664 30.062 14.734 1 96.44 190 ALA A CA 1
ATOM 1514 C C . ALA A 1 190 ? 2.07 30.031 16.141 1 96.44 190 ALA A C 1
ATOM 1516 O O . ALA A 1 190 ? 2.084 29 16.812 1 96.44 190 ALA A O 1
ATOM 1517 N N . TYR A 1 191 ? 1.623 31.156 16.656 1 96.38 191 TYR A N 1
ATOM 1518 C CA . TYR A 1 191 ? 0.872 31.172 17.906 1 96.38 191 TYR A CA 1
ATOM 1519 C C . TYR A 1 191 ? -0.538 30.625 17.703 1 96.38 191 TYR A C 1
ATOM 1521 O O . TYR A 1 191 ? -1.172 30.891 16.688 1 96.38 191 TYR A O 1
ATOM 1529 N N . SER A 1 192 ? -0.876 29.922 18.734 1 96.19 192 SER A N 1
ATOM 1530 C CA . SER A 1 192 ? -2.293 29.578 18.75 1 96.19 192 SER A CA 1
ATOM 1531 C C . SER A 1 192 ? -3.166 30.828 18.906 1 96.19 192 SER A C 1
ATOM 1533 O O . SER A 1 192 ? -2.666 31.906 19.219 1 96.19 192 SER A O 1
ATOM 1535 N N . LYS A 1 193 ? -4.449 30.547 18.562 1 96.12 193 LYS A N 1
ATOM 1536 C CA . LYS A 1 193 ? -5.395 31.641 18.781 1 96.12 193 LYS A CA 1
ATOM 1537 C C . LYS A 1 193 ? -5.344 32.125 20.234 1 96.12 193 LYS A C 1
ATOM 1539 O O . LYS A 1 193 ? -5.297 33.344 20.484 1 96.12 193 LYS A O 1
ATOM 1544 N N . THR A 1 194 ? -5.234 31.25 21.172 1 96.81 194 THR A N 1
ATOM 1545 C CA . THR A 1 194 ? -5.203 31.578 22.594 1 96.81 194 THR A CA 1
ATOM 1546 C C . THR A 1 194 ? -3.914 32.312 22.953 1 96.81 194 THR A C 1
ATOM 1548 O O . THR A 1 194 ? -3.936 33.281 23.703 1 96.81 194 THR A O 1
ATOM 1551 N N . GLU A 1 195 ? -2.855 31.828 22.438 1 96.19 195 GLU A N 1
ATOM 1552 C CA . GLU A 1 195 ? -1.577 32.5 22.672 1 96.19 195 GLU A CA 1
ATOM 1553 C C . GLU A 1 195 ? -1.575 33.906 22.125 1 96.19 195 GLU A C 1
ATOM 1555 O O . GLU A 1 195 ? -1.088 34.844 22.766 1 96.19 195 GLU A O 1
ATOM 1560 N N . SER A 1 196 ? -2.088 34.031 20.922 1 95.88 196 SER A N 1
ATOM 1561 C CA . SER A 1 196 ? -2.158 35.344 20.281 1 95.88 196 SER A CA 1
ATOM 1562 C C . SER A 1 196 ? -3.031 36.312 21.078 1 95.88 196 SER A C 1
ATOM 1564 O O . SER A 1 196 ? -2.662 37.469 21.266 1 95.88 196 SER A O 1
ATOM 1566 N N . ASP A 1 197 ? -4.121 35.844 21.562 1 95 197 ASP A N 1
ATOM 1567 C CA . ASP A 1 197 ? -5.051 36.688 22.328 1 95 197 ASP A CA 1
ATOM 1568 C C . ASP A 1 197 ? -4.395 37.188 23.609 1 95 197 ASP A C 1
ATOM 1570 O O . ASP A 1 197 ? -4.648 38.312 24.031 1 95 197 ASP A O 1
ATOM 1574 N N . ASN A 1 198 ? -3.611 36.375 24.172 1 94.38 198 ASN A N 1
ATOM 1575 C CA . ASN A 1 198 ? -2.959 36.719 25.438 1 94.38 198 ASN A CA 1
ATOM 1576 C C . ASN A 1 198 ? -1.74 37.625 25.203 1 94.38 198 ASN A C 1
ATOM 1578 O O . ASN A 1 198 ? -1.349 38.375 26.078 1 94.38 198 ASN A O 1
ATOM 1582 N N . LYS A 1 199 ? -1.232 37.469 24.047 1 96.06 199 LYS A N 1
ATOM 1583 C CA . LYS A 1 199 ? 0.071 38.094 23.812 1 96.06 199 LYS A CA 1
ATOM 1584 C C . LYS A 1 199 ? -0.079 39.469 23.219 1 96.06 199 LYS A C 1
ATOM 1586 O O . LYS A 1 199 ? 0.696 40.375 23.531 1 96.06 199 LYS A O 1
ATOM 1591 N N . TYR A 1 200 ? -1.114 39.75 22.469 1 94.69 200 TYR A N 1
ATOM 1592 C CA . TYR A 1 200 ? -1.145 40.969 21.672 1 94.69 200 TYR A CA 1
ATOM 1593 C C . TYR A 1 200 ? -2.221 41.906 22.188 1 94.69 200 TYR A C 1
ATOM 1595 O O . TYR A 1 200 ? -3.262 41.469 22.688 1 94.69 200 TYR A O 1
ATOM 1603 N N . GLU A 1 201 ? -1.948 43.219 22.031 1 94.94 201 GLU A N 1
ATOM 1604 C CA . GLU A 1 201 ? -2.887 44.281 22.375 1 94.94 201 GLU A CA 1
ATOM 1605 C C . GLU A 1 201 ? -4.004 44.375 21.344 1 94.94 201 GLU A C 1
ATOM 1607 O O . GLU A 1 201 ? -3.773 44.188 20.156 1 94.94 201 GLU A O 1
ATOM 1612 N N . THR A 1 202 ? -5.195 44.688 21.906 1 95.25 202 THR A N 1
ATOM 1613 C CA . THR A 1 202 ? -6.328 44.938 21.016 1 95.25 202 THR A CA 1
ATOM 1614 C C . THR A 1 202 ? -6.488 46.438 20.766 1 95.25 202 THR A C 1
ATOM 1616 O O . THR A 1 202 ? -6.008 47.25 21.547 1 95.25 202 THR A O 1
ATOM 1619 N N . PRO A 1 203 ? -7.121 46.75 19.594 1 94.69 203 PRO A N 1
ATOM 1620 C CA . PRO A 1 203 ? -7.41 48.156 19.344 1 94.69 203 PRO A CA 1
ATOM 1621 C C . PRO A 1 203 ? -8.219 48.812 20.453 1 94.69 203 PRO A C 1
ATOM 1623 O O . PRO A 1 203 ? -7.938 49.938 20.859 1 94.69 203 PRO A O 1
ATOM 1626 N N . THR A 1 204 ? -9.055 48.031 21.031 1 96.81 204 THR A N 1
ATOM 1627 C CA . THR A 1 204 ? -9.883 48.531 22.109 1 96.81 204 THR A CA 1
ATOM 1628 C C . THR A 1 204 ? -9.047 48.75 23.375 1 96.81 204 THR A C 1
ATOM 1630 O O . THR A 1 204 ? -9.227 49.75 24.078 1 96.81 204 THR A O 1
ATOM 1633 N N . GLY A 1 205 ? -8.172 47.812 23.641 1 96.56 205 GLY A N 1
ATOM 1634 C CA . GLY A 1 205 ? -7.289 47.969 24.797 1 96.56 205 GLY A CA 1
ATOM 1635 C C . GLY A 1 205 ? -6.344 49.125 24.688 1 96.56 205 GLY A C 1
ATOM 1636 O O . GLY A 1 205 ? -6.164 49.875 25.641 1 96.56 205 GLY A O 1
ATOM 1637 N N . ALA A 1 206 ? -5.871 49.25 23.578 1 96.31 206 ALA A N 1
ATOM 1638 C CA . ALA A 1 206 ? -4.973 50.375 23.312 1 96.31 206 ALA A CA 1
ATOM 1639 C C . ALA A 1 206 ? -5.703 51.719 23.453 1 96.31 206 ALA A C 1
ATOM 1641 O O . ALA A 1 206 ? -5.176 52.656 24.031 1 96.31 206 ALA A O 1
ATOM 1642 N N . GLN A 1 207 ? -6.852 51.812 22.953 1 96.06 207 GLN A N 1
ATOM 1643 C CA . GLN A 1 207 ? -7.66 53.031 23.047 1 96.06 207 GLN A CA 1
ATOM 1644 C C . GLN A 1 207 ? -8 53.344 24.5 1 96.06 207 GLN A C 1
ATOM 1646 O O . GLN A 1 207 ? -7.969 54.5 24.906 1 96.06 207 GLN A O 1
ATOM 1651 N N . SER A 1 208 ? -8.312 52.344 25.266 1 97.62 208 SER A N 1
ATOM 1652 C CA . SER A 1 208 ? -8.625 52.531 26.688 1 97.62 208 SER A CA 1
ATOM 1653 C C . SER A 1 208 ? -7.43 53.125 27.438 1 97.62 208 SER A C 1
ATOM 1655 O O . SER A 1 208 ? -7.586 54.031 28.25 1 97.62 208 SER A O 1
ATOM 1657 N N . LYS A 1 209 ? -6.332 52.656 27.094 1 96.69 209 LYS A N 1
ATOM 1658 C CA . LYS A 1 209 ? -5.109 53.156 27.719 1 96.69 209 LYS A CA 1
ATOM 1659 C C . LYS A 1 209 ? -4.832 54.594 27.328 1 96.69 209 LYS A C 1
ATOM 1661 O O . LYS A 1 209 ? -4.438 55.406 28.172 1 96.69 209 LYS A O 1
ATOM 1666 N N . ALA A 1 210 ? -5.008 54.844 26.141 1 96.38 210 ALA A N 1
ATOM 1667 C CA . ALA A 1 210 ? -4.832 56.188 25.656 1 96.38 210 ALA A CA 1
ATOM 1668 C C . ALA A 1 210 ? -5.824 57.156 26.312 1 96.38 210 ALA A C 1
ATOM 1670 O O . ALA A 1 210 ? -5.457 58.25 26.703 1 96.38 210 ALA A O 1
ATOM 1671 N N . ASN A 1 211 ? -7.039 56.75 26.438 1 97.25 211 ASN A N 1
ATOM 1672 C CA . ASN A 1 211 ? -8.07 57.562 27.094 1 97.25 211 ASN A CA 1
ATOM 1673 C C . ASN A 1 211 ? -7.727 57.812 28.547 1 97.25 211 ASN A C 1
ATOM 1675 O O . ASN A 1 211 ? -7.938 58.906 29.062 1 97.25 211 ASN A O 1
ATOM 1679 N N . GLN A 1 212 ? -7.234 56.781 29.188 1 97.12 212 GLN A N 1
ATOM 1680 C CA . GLN A 1 212 ? -6.859 56.938 30.594 1 97.12 212 GLN A CA 1
ATOM 1681 C C . GLN A 1 212 ? -5.715 57.938 30.75 1 97.12 212 GLN A C 1
ATOM 1683 O O . GLN A 1 212 ? -5.734 58.781 31.656 1 97.12 212 GLN A O 1
ATOM 1688 N N . ALA A 1 213 ? -4.801 57.812 29.891 1 96.31 213 ALA A N 1
ATOM 1689 C CA . ALA A 1 213 ? -3.686 58.75 29.906 1 96.31 213 ALA A CA 1
ATOM 1690 C C . ALA A 1 213 ? -4.172 60.156 29.688 1 96.31 213 ALA A C 1
ATOM 1692 O O . ALA A 1 213 ? -3.723 61.094 30.359 1 96.31 213 ALA A O 1
ATOM 1693 N N . GLU A 1 214 ? -5.035 60.375 28.797 1 95.44 214 GLU A N 1
ATOM 1694 C CA . GLU A 1 214 ? -5.617 61.688 28.516 1 95.44 214 GLU A CA 1
ATOM 1695 C C . GLU A 1 214 ? -6.363 62.219 29.719 1 95.44 214 GLU A C 1
ATOM 1697 O O . GLU A 1 214 ? -6.207 63.406 30.078 1 95.44 214 GLU A O 1
ATOM 1702 N N . THR A 1 215 ? -7.133 61.406 30.328 1 96.81 215 THR A N 1
ATOM 1703 C CA . THR A 1 215 ? -7.902 61.781 31.516 1 96.81 215 THR A CA 1
ATOM 1704 C C . THR A 1 215 ? -6.977 62.219 32.656 1 96.81 215 THR A C 1
ATOM 1706 O O . THR A 1 215 ? -7.23 63.219 33.312 1 96.81 215 THR A O 1
ATOM 1709 N N . LYS A 1 216 ? -5.945 61.469 32.781 1 95.38 216 LYS A N 1
ATOM 1710 C CA . LYS A 1 216 ? -4.988 61.812 33.812 1 95.38 216 LYS A CA 1
ATOM 1711 C C . LYS A 1 216 ? -4.27 63.125 33.531 1 95.38 216 LYS A C 1
ATOM 1713 O O . LYS A 1 216 ? -4.02 63.906 34.469 1 95.38 216 LYS A O 1
ATOM 1718 N N . ALA A 1 217 ? -3.928 63.344 32.344 1 93.56 217 ALA A N 1
ATOM 1719 C CA . ALA A 1 217 ? -3.279 64.562 31.953 1 93.56 217 ALA A CA 1
ATOM 1720 C C . ALA A 1 217 ? -4.199 65.75 32.188 1 93.56 217 ALA A C 1
ATOM 1722 O O . ALA A 1 217 ? -3.762 66.812 32.688 1 93.56 217 ALA A O 1
ATOM 1723 N N . LYS A 1 218 ? -5.398 65.625 31.953 1 91.31 218 LYS A N 1
ATOM 1724 C CA . LYS A 1 218 ? -6.383 66.688 32.188 1 91.31 218 LYS A CA 1
ATOM 1725 C C . LYS A 1 218 ? -6.559 66.938 33.656 1 91.31 218 LYS A C 1
ATOM 1727 O O . LYS A 1 218 ? -6.586 68.125 34.094 1 91.31 218 LYS A O 1
ATOM 1732 N N . SER A 1 219 ? -6.664 65.875 34.344 1 91.94 219 SER A N 1
ATOM 1733 C CA . SER A 1 219 ? -6.797 66 35.781 1 91.94 219 SER A CA 1
ATOM 1734 C C . SER A 1 219 ? -5.59 66.75 36.406 1 91.94 219 SER A C 1
ATOM 1736 O O . SER A 1 219 ? -5.727 67.5 37.375 1 91.94 219 SER A O 1
ATOM 1738 N N . TYR A 1 220 ? -4.488 66.438 35.812 1 91.19 220 TYR A N 1
ATOM 1739 C CA . TYR A 1 220 ? -3.268 67.125 36.281 1 91.19 220 TYR A CA 1
ATOM 1740 C C . TYR A 1 220 ? -3.334 68.625 36.031 1 91.19 220 TYR A C 1
ATOM 1742 O O . TYR A 1 220 ? -2.988 69.375 36.906 1 91.19 220 TYR A O 1
ATOM 1750 N N . VAL A 1 221 ? -3.742 69.062 34.938 1 86.81 221 VAL A N 1
ATOM 1751 C CA . VAL A 1 221 ? -3.902 70.438 34.594 1 86.81 221 VAL A CA 1
ATOM 1752 C C . VAL A 1 221 ? -4.898 71.125 35.531 1 86.81 221 VAL A C 1
ATOM 1754 O O . VAL A 1 221 ? -4.648 72.25 36.031 1 86.81 221 VAL A O 1
ATOM 1757 N N . ASP A 1 222 ? -5.926 70.375 35.812 1 84.62 222 ASP A N 1
ATOM 1758 C CA . ASP A 1 222 ? -6.953 70.938 36.719 1 84.62 222 ASP A CA 1
ATOM 1759 C C . ASP A 1 222 ? -6.406 71.125 38.125 1 84.62 222 ASP A C 1
ATOM 1761 O O . ASP A 1 222 ? -6.84 72 38.844 1 84.62 222 ASP A O 1
ATOM 1765 N N . GLY A 1 223 ? -5.508 70.25 38.406 1 83.44 223 GLY A N 1
ATOM 1766 C CA . GLY A 1 223 ? -4.859 70.375 39.719 1 83.44 223 GLY A CA 1
ATOM 1767 C C . GLY A 1 223 ? -3.92 71.562 39.812 1 83.44 223 GLY A C 1
ATOM 1768 O O . GLY A 1 223 ? -3.729 72.125 40.875 1 83.44 223 GLY A O 1
ATOM 1769 N N . LYS A 1 224 ? -3.42 72 38.75 1 81.56 224 LYS A N 1
ATOM 1770 C CA . LYS A 1 224 ? -2.459 73.125 38.688 1 81.56 224 LYS A CA 1
ATOM 1771 C C . LYS A 1 224 ? -3.17 74.438 38.562 1 81.56 224 LYS A C 1
ATOM 1773 O O . LYS A 1 224 ? -2.75 75.438 39.156 1 81.56 224 LYS A O 1
ATOM 1778 N N . VAL A 1 225 ? -4.176 74.5 37.875 1 79.5 225 VAL A N 1
ATOM 1779 C CA . VAL A 1 225 ? -4.934 75.688 37.594 1 79.5 225 VAL A CA 1
ATOM 1780 C C . VAL A 1 225 ? -6.352 75.562 38.156 1 79.5 225 VAL A C 1
ATOM 1782 O O . VAL A 1 225 ? -7.207 74.938 37.531 1 79.5 225 VAL A O 1
ATOM 1785 N N . LYS A 1 226 ? -6.457 76.125 39.312 1 74.75 226 LYS A N 1
ATOM 1786 C CA . LYS A 1 226 ? -7.766 76 39.938 1 74.75 226 LYS A CA 1
ATOM 1787 C C . LYS A 1 226 ? -8.742 77.062 39.375 1 74.75 226 LYS A C 1
ATOM 1789 O O . LYS A 1 226 ? -9.055 78.062 40.031 1 74.75 226 LYS A O 1
ATOM 1794 N N . GLY A 1 227 ? -9.023 77.062 38.125 1 70.94 227 GLY A N 1
ATOM 1795 C CA . GLY A 1 227 ? -9.969 77.812 37.344 1 70.94 227 GLY A CA 1
ATOM 1796 C C . GLY A 1 227 ? -10.148 77.312 35.938 1 70.94 227 GLY A C 1
ATOM 1797 O O . GLY A 1 227 ? -9.43 76.375 35.5 1 70.94 227 GLY A O 1
ATOM 1798 N N . GLU A 1 228 ? -11.219 77.688 35.281 1 73.44 228 GLU A N 1
ATOM 1799 C CA . GLU A 1 228 ? -11.492 77.312 33.906 1 73.44 228 GLU A CA 1
ATOM 1800 C C . GLU A 1 228 ? -10.547 77.938 32.938 1 73.44 228 GLU A C 1
ATOM 1802 O O . GLU A 1 228 ? -10.086 77.312 31.969 1 73.44 228 GLU A O 1
ATOM 1807 N N . LYS A 1 229 ? -10.289 79.25 33.219 1 80.94 229 LYS A N 1
ATOM 1808 C CA . LYS A 1 229 ? -9.469 80.062 32.312 1 80.94 229 LYS A CA 1
ATOM 1809 C C . LYS A 1 229 ? -8.695 81.125 33.062 1 80.94 229 LYS A C 1
ATOM 1811 O O . LYS A 1 229 ? -9.133 81.562 34.125 1 80.94 229 LYS A O 1
ATOM 1816 N N . ILE A 1 230 ? -7.469 81.375 32.594 1 81.12 230 ILE A N 1
ATOM 1817 C CA . ILE A 1 230 ? -6.684 82.5 32.969 1 81.12 230 ILE A CA 1
ATOM 1818 C C . ILE A 1 230 ? -6.504 83.438 31.75 1 81.12 230 ILE A C 1
ATOM 1820 O O . ILE A 1 230 ? -6.125 82.938 30.672 1 81.12 230 ILE A O 1
ATOM 1824 N N . GLN A 1 231 ? -6.977 84.625 31.859 1 80.38 231 GLN A N 1
ATOM 1825 C CA . GLN A 1 231 ? -6.848 85.562 30.797 1 80.38 231 GLN A CA 1
ATOM 1826 C C . GLN A 1 231 ? -6.109 86.812 31.281 1 80.38 231 GLN A C 1
ATOM 1828 O O . GLN A 1 231 ? -5.992 87.062 32.5 1 80.38 231 GLN A O 1
ATOM 1833 N N . PHE A 1 232 ? -5.426 87.5 30.375 1 79.19 232 PHE A N 1
ATOM 1834 C CA . PHE A 1 232 ? -4.668 88.688 30.703 1 79.19 232 PHE A CA 1
ATOM 1835 C C . PHE A 1 232 ? -4.754 89.75 29.578 1 79.19 232 PHE A C 1
ATOM 1837 O O . PHE A 1 232 ? -5.195 89.375 28.469 1 79.19 232 PHE A O 1
ATOM 1844 N N . GLY A 1 233 ? -4.441 90.938 29.859 1 77.44 233 GLY A N 1
ATOM 1845 C CA . GLY A 1 233 ? -4.457 92.062 28.859 1 77.44 233 GLY A CA 1
ATOM 1846 C C . GLY A 1 233 ? -3.994 93.375 29.422 1 77.44 233 GLY A C 1
ATOM 1847 O O . GLY A 1 233 ? -3.525 93.438 30.562 1 77.44 233 GLY A O 1
ATOM 1848 N N . LYS A 1 234 ? -3.93 94.312 28.453 1 81.38 234 LYS A N 1
ATOM 1849 C CA . LYS A 1 234 ? -3.611 95.688 28.75 1 81.38 234 LYS A CA 1
ATOM 1850 C C . LYS A 1 234 ? -4.691 96.625 28.219 1 81.38 234 LYS A C 1
ATOM 1852 O O . LYS A 1 234 ? -5.309 96.375 27.188 1 81.38 234 LYS A O 1
ATOM 1857 N N . VAL A 1 235 ? -5.035 97.562 29 1 82.81 235 VAL A N 1
ATOM 1858 C CA . VAL A 1 235 ? -5.973 98.625 28.562 1 82.81 235 VAL A CA 1
ATOM 1859 C C . VAL A 1 235 ? -5.418 100 28.891 1 82.81 235 VAL A C 1
ATOM 1861 O O . VAL A 1 235 ? -4.812 100.188 29.938 1 82.81 235 VAL A O 1
ATOM 1864 N N . THR A 1 236 ? -5.562 100.875 27.984 1 83.56 236 THR A N 1
ATOM 1865 C CA . THR A 1 236 ? -5.164 102.25 28.141 1 83.56 236 THR A CA 1
ATOM 1866 C C . THR A 1 236 ? -6.379 103.188 28.391 1 83.56 236 THR A C 1
ATOM 1868 O O . THR A 1 236 ? -7.371 103.062 27.656 1 83.56 236 THR A O 1
ATOM 1871 N N . VAL A 1 237 ? -6.332 104 29.422 1 85.19 237 VAL A N 1
ATOM 1872 C CA . VAL A 1 237 ? -7.422 104.875 29.797 1 85.19 237 VAL A CA 1
ATOM 1873 C C . VAL A 1 237 ? -6.895 106.312 29.984 1 85.19 237 VAL A C 1
ATOM 1875 O O . VAL A 1 237 ? -5.914 106.5 30.688 1 85.19 237 VAL A O 1
ATOM 1878 N N . THR A 1 238 ? -7.473 107.25 29.438 1 86.44 238 THR A N 1
ATOM 1879 C CA . THR A 1 238 ? -7.203 108.688 29.672 1 86.44 238 THR A CA 1
ATOM 1880 C C . THR A 1 238 ? -8.18 109.25 30.688 1 86.44 238 THR A C 1
ATOM 1882 O O . THR A 1 238 ? -9.398 109.188 30.484 1 86.44 238 THR A O 1
ATOM 1885 N N . ILE A 1 239 ? -7.574 109.75 31.75 1 86.5 239 ILE A N 1
ATOM 1886 C CA . ILE A 1 239 ? -8.406 110.375 32.781 1 86.5 239 ILE A CA 1
ATOM 1887 C C . ILE A 1 239 ? -8.156 111.875 32.812 1 86.5 239 ILE A C 1
ATOM 1889 O O . ILE A 1 239 ? -7.027 112.312 33.062 1 86.5 239 ILE A O 1
ATOM 1893 N N . PRO A 1 240 ? -9.234 112.688 32.719 1 87.31 240 PRO A N 1
ATOM 1894 C CA . PRO A 1 240 ? -9.086 114.125 32.812 1 87.31 240 PRO A CA 1
ATOM 1895 C C . PRO A 1 240 ? -8.625 114.562 34.188 1 87.31 240 PRO A C 1
ATOM 1897 O O . PRO A 1 240 ? -8.758 113.812 35.156 1 87.31 240 PRO A O 1
ATOM 1900 N N . GLY A 1 241 ? -8.141 115.812 34.25 1 84 241 GLY A N 1
ATOM 1901 C CA . GLY A 1 241 ? -7.684 116.375 35.531 1 84 241 GLY A CA 1
ATOM 1902 C C . GLY A 1 241 ? -8.773 116.5 36.562 1 84 241 GLY A C 1
ATOM 1903 O O . GLY A 1 241 ? -9.914 116.875 36.281 1 84 241 GLY A O 1
ATOM 1904 N N . ASN A 1 242 ? -8.336 116.125 37.812 1 87.88 242 ASN A N 1
ATOM 1905 C CA . ASN A 1 242 ? -9.211 116.188 38.969 1 87.88 242 ASN A CA 1
ATOM 1906 C C . ASN A 1 242 ? -10.516 115.438 38.75 1 87.88 242 ASN A C 1
ATOM 1908 O O . ASN A 1 242 ? -11.594 115.938 39.062 1 87.88 242 ASN A O 1
ATOM 1912 N N . SER A 1 243 ? -10.406 114.25 38.125 1 85.62 243 SER A N 1
ATOM 1913 C CA . SER A 1 243 ? -11.594 113.5 37.812 1 85.62 243 SER A CA 1
ATOM 1914 C C . SER A 1 243 ? -11.414 112 38.156 1 85.62 243 SER A C 1
ATOM 1916 O O . SER A 1 243 ? -10.289 111.562 38.406 1 85.62 243 SER A O 1
ATOM 1918 N N . ILE A 1 244 ? -12.594 111.375 38.188 1 86.19 244 ILE A N 1
ATOM 1919 C CA . ILE A 1 244 ? -12.688 109.938 38.312 1 86.19 244 ILE A CA 1
ATOM 1920 C C . ILE A 1 244 ? -13.305 109.312 37.062 1 86.19 244 ILE A C 1
ATOM 1922 O O . ILE A 1 244 ? -14.273 109.875 36.531 1 86.19 244 ILE A O 1
ATOM 1926 N N . LYS A 1 245 ? -12.648 108.188 36.5 1 87.06 245 LYS A N 1
ATOM 1927 C CA . LYS A 1 245 ? -13.172 107.562 35.312 1 87.06 245 LYS A CA 1
ATOM 1928 C C . LYS A 1 245 ? -13.266 106.062 35.5 1 87.06 245 LYS A C 1
ATOM 1930 O O . LYS A 1 245 ? -12.328 105.438 36.031 1 87.06 245 LYS A O 1
ATOM 1935 N N . THR A 1 246 ? -14.422 105.562 35.156 1 87.94 246 THR A N 1
ATOM 1936 C CA . THR A 1 246 ? -14.641 104.125 35.125 1 87.94 246 THR A CA 1
ATOM 1937 C C . THR A 1 246 ? -14.648 103.562 33.688 1 87.94 246 THR A C 1
ATOM 1939 O O . THR A 1 246 ? -15.312 104.125 32.844 1 87.94 246 THR A O 1
ATOM 1942 N N . THR A 1 247 ? -13.844 102.562 33.438 1 87.5 247 THR A N 1
ATOM 1943 C CA . THR A 1 247 ? -13.75 101.875 32.125 1 87.5 247 THR A CA 1
ATOM 1944 C C . THR A 1 247 ? -14.062 100.375 32.219 1 87.5 247 THR A C 1
ATOM 1946 O O . THR A 1 247 ? -13.586 99.75 33.125 1 87.5 247 THR A O 1
ATOM 1949 N N . THR A 1 248 ? -14.828 99.938 31.234 1 91.25 248 THR A N 1
ATOM 1950 C CA . THR A 1 248 ? -15.156 98.562 31.172 1 91.25 248 THR A CA 1
ATOM 1951 C C . THR A 1 248 ? -14.172 97.812 30.266 1 91.25 248 THR A C 1
ATOM 1953 O O . THR A 1 248 ? -13.945 98.188 29.125 1 91.25 248 THR A O 1
ATOM 1956 N N . VAL A 1 249 ? -13.539 96.75 30.797 1 89.31 249 VAL A N 1
ATOM 1957 C CA . VAL A 1 249 ? -12.656 95.875 30.047 1 89.31 249 VAL A CA 1
ATOM 1958 C C . VAL A 1 249 ? -13.391 94.562 29.719 1 89.31 249 VAL A C 1
ATOM 1960 O O . VAL A 1 249 ? -13.883 93.875 30.625 1 89.31 249 VAL A O 1
ATOM 1963 N N . THR A 1 250 ? -13.398 94.25 28.484 1 90.38 250 THR A N 1
ATOM 1964 C CA . THR A 1 250 ? -14.016 93 28.031 1 90.38 250 THR A CA 1
ATOM 1965 C C . THR A 1 250 ? -12.969 91.875 27.922 1 90.38 250 THR A C 1
ATOM 1967 O O . THR A 1 250 ? -11.898 92.062 27.344 1 90.38 250 THR A O 1
ATOM 1970 N N . PHE A 1 251 ? -13.312 90.75 28.547 1 86.75 251 PHE A N 1
ATOM 1971 C CA . PHE A 1 251 ? -12.406 89.625 28.391 1 86.75 251 PHE A CA 1
ATOM 1972 C C . PHE A 1 251 ? -12.406 89.125 26.953 1 86.75 251 PHE A C 1
ATOM 1974 O O . PHE A 1 251 ? -13.445 89.125 26.281 1 86.75 251 PHE A O 1
ATOM 1981 N N . PRO A 1 252 ? -11.188 88.625 26.422 1 85.81 252 PRO A N 1
ATOM 1982 C CA . PRO A 1 252 ? -11.148 88 25.094 1 85.81 252 PRO A CA 1
ATOM 1983 C C . PRO A 1 252 ? -12.117 86.875 24.922 1 85.81 252 PRO A C 1
ATOM 1985 O O . PRO A 1 252 ? -12.695 86.688 23.859 1 85.81 252 PRO A O 1
ATOM 1988 N N . GLU A 1 253 ? -12.297 86 26 1 85.75 253 GLU A N 1
ATOM 1989 C CA . GLU A 1 253 ? -13.242 84.938 26.031 1 85.75 253 GLU A CA 1
ATOM 1990 C C . GLU A 1 253 ? -14.094 84.938 27.297 1 85.75 253 GLU A C 1
ATOM 1992 O O . GLU A 1 253 ? -13.602 85.25 28.375 1 85.75 253 GLU A O 1
ATOM 1997 N N . GLY A 1 254 ? -15.398 84.562 27.188 1 85.25 254 GLY A N 1
ATOM 1998 C CA . GLY A 1 254 ? -16.266 84.5 28.359 1 85.25 254 GLY A CA 1
ATOM 1999 C C . GLY A 1 254 ? -15.867 83.375 29.312 1 85.25 254 GLY A C 1
ATOM 2000 O O . GLY A 1 254 ? -15.461 82.312 28.891 1 85.25 254 GLY A O 1
ATOM 2001 N N . PHE A 1 255 ? -15.867 83.75 30.625 1 83.38 255 PHE A N 1
ATOM 2002 C CA . PHE A 1 255 ? -15.711 82.75 31.656 1 83.38 255 PHE A CA 1
ATOM 2003 C C . PHE A 1 255 ? -17.031 82 31.906 1 83.38 255 PHE A C 1
ATOM 2005 O O . PHE A 1 255 ? -18.094 82.5 31.547 1 83.38 255 PHE A O 1
ATOM 2012 N N . SER A 1 256 ? -16.922 80.75 32.406 1 74.19 256 SER A N 1
ATOM 2013 C CA . SER A 1 256 ? -18.141 80.062 32.844 1 74.19 256 SER A CA 1
ATOM 2014 C C . SER A 1 256 ? -18.578 80.562 34.219 1 74.19 256 SER A C 1
ATOM 2016 O O . SER A 1 256 ? -17.781 81.125 34.969 1 74.19 256 SER A O 1
ATOM 2018 N N . ALA A 1 257 ? -19.891 80.812 34.531 1 58.53 257 ALA A N 1
ATOM 2019 C CA . ALA A 1 257 ? -20.516 81.438 35.688 1 58.53 257 ALA A CA 1
ATOM 2020 C C . ALA A 1 257 ? -19.859 81 37 1 58.53 257 ALA A C 1
ATOM 2022 O O . ALA A 1 257 ? -19.828 81.75 37.969 1 58.53 257 ALA A O 1
ATOM 2023 N N . PHE A 1 258 ? -19.5 79.75 37.344 1 52.34 258 PHE A N 1
ATOM 2024 C CA . PHE A 1 258 ? -18.969 79.375 38.625 1 52.34 258 PHE A CA 1
ATOM 2025 C C . PHE A 1 258 ? -17.578 78.75 38.469 1 52.34 258 PHE A C 1
ATOM 2027 O O . PHE A 1 258 ? -17.344 77.938 37.562 1 52.34 258 PHE A O 1
ATOM 2034 N N . PRO A 1 259 ? -16.562 79.188 39.219 1 56.69 259 PRO A N 1
ATOM 2035 C CA . PRO A 1 259 ? -16.406 80.125 40.312 1 56.69 259 PRO A CA 1
ATOM 2036 C C . PRO A 1 259 ? -16.406 81.625 39.875 1 56.69 259 PRO A C 1
ATOM 2038 O O . PRO A 1 259 ? -16.281 81.875 38.688 1 56.69 259 PRO A O 1
ATOM 2041 N N . VAL A 1 260 ? -16.484 82.438 40.938 1 69.5 260 VAL A N 1
ATOM 2042 C CA . VAL A 1 260 ? -16.516 83.875 40.75 1 69.5 260 VAL A CA 1
ATOM 2043 C C . VAL A 1 260 ? -15.242 84.375 40.062 1 69.5 260 VAL A C 1
ATOM 2045 O O . VAL A 1 260 ? -14.133 84.062 40.5 1 69.5 260 VAL A O 1
ATOM 2048 N N . VAL A 1 261 ? -15.453 84.875 38.844 1 77.06 261 VAL A N 1
ATOM 2049 C CA . VAL A 1 261 ? -14.359 85.5 38.094 1 77.06 261 VAL A CA 1
ATOM 2050 C C . VAL A 1 261 ? -13.664 86.562 38.969 1 77.06 261 VAL A C 1
ATOM 2052 O O . VAL A 1 261 ? -14.328 87.312 39.688 1 77.06 261 VAL A O 1
ATOM 2055 N N . THR A 1 262 ? -12.344 86.375 39.062 1 81.31 262 THR A N 1
ATOM 2056 C CA . THR A 1 262 ? -11.539 87.375 39.781 1 81.31 262 THR A CA 1
ATOM 2057 C C . THR A 1 262 ? -10.547 88 38.812 1 81.31 262 THR A C 1
ATOM 2059 O O . THR A 1 262 ? -9.977 87.375 37.969 1 81.31 262 THR A O 1
ATOM 2062 N N . ALA A 1 263 ? -10.492 89.25 39.031 1 78.44 263 ALA A N 1
ATOM 2063 C CA . ALA A 1 263 ? -9.523 90.062 38.25 1 78.44 263 ALA A CA 1
ATOM 2064 C C . ALA A 1 263 ? -8.586 90.812 39.156 1 78.44 263 ALA A C 1
ATOM 2066 O O . ALA A 1 263 ? -8.945 91.188 40.281 1 78.44 263 ALA A O 1
ATOM 2067 N N . SER A 1 264 ? -7.355 90.938 38.688 1 75.88 264 SER A N 1
ATOM 2068 C CA . SER A 1 264 ? -6.352 91.812 39.312 1 75.88 264 SER A CA 1
ATOM 2069 C C . SER A 1 264 ? -5.754 92.812 38.312 1 75.88 264 SER A C 1
ATOM 2071 O O . SER A 1 264 ? -5.695 92.5 37.125 1 75.88 264 SER A O 1
ATOM 2073 N N . ILE A 1 265 ? -5.504 94.062 38.906 1 75.38 265 ILE A N 1
ATOM 2074 C CA . ILE A 1 265 ? -4.98 95.062 38.031 1 75.38 265 ILE A CA 1
ATOM 2075 C C . ILE A 1 265 ? -3.732 95.688 38.656 1 75.38 265 ILE A C 1
ATOM 2077 O O . ILE A 1 265 ? -3.545 95.625 39.875 1 75.38 265 ILE A O 1
ATOM 2081 N N . ASN A 1 266 ? -2.736 96.125 37.781 1 63.06 266 ASN A N 1
ATOM 2082 C CA . ASN A 1 266 ? -1.596 96.938 38.156 1 63.06 266 ASN A CA 1
ATOM 2083 C C . ASN A 1 266 ? -1.52 98.25 37.312 1 63.06 266 ASN A C 1
ATOM 2085 O O . ASN A 1 266 ? -1.825 98.188 36.125 1 63.06 266 ASN A O 1
ATOM 2089 N N . ASN A 1 267 ? -1.274 99.312 38.125 1 59.84 267 ASN A N 1
ATOM 2090 C CA . ASN A 1 267 ? -1.157 100.625 37.469 1 59.84 267 ASN A CA 1
ATOM 2091 C C . ASN A 1 267 ? 0.279 100.938 37.062 1 59.84 267 ASN A C 1
ATOM 2093 O O . ASN A 1 267 ? 1.226 100.5 37.688 1 59.84 267 ASN A O 1
ATOM 2097 N N . SER A 1 268 ? 0.395 101.562 35.906 1 51.75 268 SER A N 1
ATOM 2098 C CA . SER A 1 268 ? 1.7 101.938 35.406 1 51.75 268 SER A CA 1
ATOM 2099 C C . SER A 1 268 ? 2.143 103.312 36 1 51.75 268 SER A C 1
ATOM 2101 O O . SER A 1 268 ? 3.291 103.688 35.812 1 51.75 268 SER A O 1
ATOM 2103 N N . VAL A 1 269 ? 1.217 104 36.625 1 53.44 269 VAL A N 1
ATOM 2104 C CA . VAL A 1 269 ? 1.588 105.312 37 1 53.44 269 VAL A CA 1
ATOM 2105 C C . VAL A 1 269 ? 1.919 105.375 38.5 1 53.44 269 VAL A C 1
ATOM 2107 O O . VAL A 1 269 ? 1.491 104.5 39.25 1 53.44 269 VAL A O 1
ATOM 2110 N N . SER A 1 270 ? 2.715 106.438 38.906 1 50.97 270 SER A N 1
ATOM 2111 C CA . SER A 1 270 ? 3.279 106.625 40.219 1 50.97 270 SER A CA 1
ATOM 2112 C C . SER A 1 270 ? 2.184 106.75 41.281 1 50.97 270 SER A C 1
ATOM 2114 O O . SER A 1 270 ? 1.281 107.625 41.125 1 50.97 270 SER A O 1
ATOM 2116 N N . PRO A 1 271 ? 2.131 106 42.344 1 52.66 271 PRO A N 1
ATOM 2117 C CA . PRO A 1 271 ? 1.148 106.062 43.438 1 52.66 271 PRO A CA 1
ATOM 2118 C C . PRO A 1 271 ? 1.155 107.375 44.188 1 52.66 271 PRO A C 1
ATOM 2120 O O . PRO A 1 271 ? 0.184 107.688 44.875 1 52.66 271 PRO A O 1
ATOM 2123 N N . ASP A 1 272 ? 2.258 107.938 44.281 1 50.84 272 ASP A N 1
ATOM 2124 C CA . ASP A 1 272 ? 2.342 109.188 45.062 1 50.84 272 ASP A CA 1
ATOM 2125 C C . ASP A 1 272 ? 1.407 110.25 44.469 1 50.84 272 ASP A C 1
ATOM 2127 O O . ASP A 1 272 ? 1.037 111.188 45.188 1 50.84 272 ASP A O 1
ATOM 2131 N N . LYS A 1 273 ? 1.109 110.125 43.344 1 58.69 273 LYS A N 1
ATOM 2132 C CA . LYS A 1 273 ? 0.383 111.188 42.719 1 58.69 273 LYS A CA 1
ATOM 2133 C C . LYS A 1 273 ? -1.06 110.812 42.406 1 58.69 273 LYS A C 1
ATOM 2135 O O . LYS A 1 273 ? -1.951 111.688 42.406 1 58.69 273 LYS A O 1
ATOM 2140 N N . TYR A 1 274 ? -1.142 109.438 42.312 1 65.75 274 TYR A N 1
ATOM 2141 C CA . TYR A 1 274 ? -2.488 109 41.938 1 65.75 274 TYR A CA 1
ATOM 2142 C C . TYR A 1 274 ? -2.975 107.875 42.781 1 65.75 274 TYR A C 1
ATOM 2144 O O . TYR A 1 274 ? -2.225 106.938 43.062 1 65.75 274 TYR A O 1
ATOM 2152 N N . PRO A 1 275 ? -4.164 107.938 43.188 1 68.75 275 PRO A N 1
ATOM 2153 C CA . PRO A 1 275 ? -4.723 106.875 44 1 68.75 275 PRO A CA 1
ATOM 2154 C C . PRO A 1 275 ? -4.738 105.5 43.25 1 68.75 275 PRO A C 1
ATOM 2156 O O . PRO A 1 275 ? -4.852 105.5 42.031 1 68.75 275 PRO A O 1
ATOM 2159 N N . ALA A 1 276 ? -4.648 104.438 43.969 1 71.94 276 ALA A N 1
ATOM 2160 C CA . ALA A 1 276 ? -4.719 103.062 43.375 1 71.94 276 ALA A CA 1
ATOM 2161 C C . ALA A 1 276 ? -6.066 102.812 42.719 1 71.94 276 ALA A C 1
ATOM 2163 O O . ALA A 1 276 ? -7.109 103.25 43.25 1 71.94 276 ALA A O 1
ATOM 2164 N N . PRO A 1 277 ? -5.949 102.25 41.531 1 77.44 277 PRO A N 1
ATOM 2165 C CA . PRO A 1 277 ? -7.223 101.938 40.906 1 77.44 277 PRO A CA 1
ATOM 2166 C C . PRO A 1 277 ? -7.98 100.812 41.594 1 77.44 277 PRO A C 1
ATOM 2168 O O . PRO A 1 277 ? -7.375 100.062 42.344 1 77.44 277 PRO A O 1
ATOM 2171 N N . THR A 1 278 ? -9.281 100.75 41.344 1 79.81 278 THR A N 1
ATOM 2172 C CA . THR A 1 278 ? -10.125 99.75 41.938 1 79.81 278 THR A CA 1
ATOM 2173 C C . THR A 1 278 ? -10.805 98.938 40.812 1 79.81 278 THR A C 1
ATOM 2175 O O . THR A 1 278 ? -10.953 99.375 39.688 1 79.81 278 THR A O 1
ATOM 2178 N N . ILE A 1 279 ? -11.102 97.625 41.25 1 82.25 279 ILE A N 1
ATOM 2179 C CA . ILE A 1 279 ? -11.867 96.75 40.344 1 82.25 279 ILE A CA 1
ATOM 2180 C C . ILE A 1 279 ? -13.297 96.625 40.875 1 82.25 279 ILE A C 1
ATOM 2182 O O . ILE A 1 279 ? -13.508 96.375 42.062 1 82.25 279 ILE A O 1
ATOM 2186 N N . GLY A 1 280 ? -14.258 96.812 39.969 1 77.38 280 GLY A N 1
ATOM 2187 C CA . GLY A 1 280 ? -15.664 96.625 40.281 1 77.38 280 GLY A CA 1
ATOM 2188 C C . GLY A 1 280 ? -16.438 95.938 39.156 1 77.38 280 GLY A C 1
ATOM 2189 O O . GLY A 1 280 ? -15.875 95.625 38.125 1 77.38 280 GLY A O 1
ATOM 2190 N N . VAL A 1 281 ? -17.578 95.375 39.531 1 79.75 281 VAL A N 1
ATOM 2191 C CA . VAL A 1 281 ? -18.562 94.812 38.625 1 79.75 281 VAL A CA 1
ATOM 2192 C C . VAL A 1 281 ? -17.906 93.688 37.812 1 79.75 281 VAL A C 1
ATOM 2194 O O . VAL A 1 281 ? -17.875 93.75 36.562 1 79.75 281 VAL A O 1
ATOM 2197 N N . VAL A 1 282 ? -17.344 92.75 38.438 1 83 2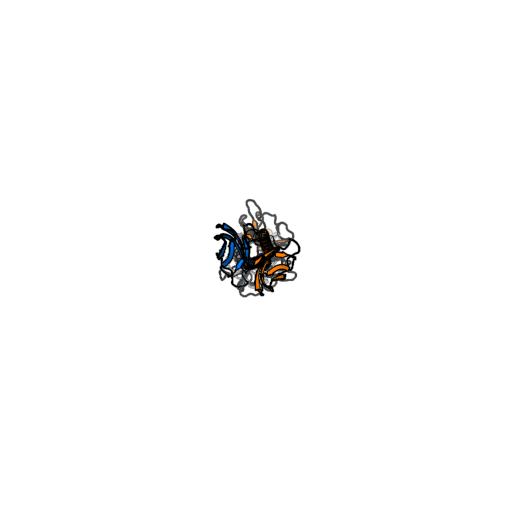82 VAL A N 1
ATOM 2198 C CA . VAL A 1 282 ? -16.75 91.625 37.75 1 83 282 VAL A CA 1
ATOM 2199 C C . VAL A 1 282 ? -17.859 90.625 37.344 1 83 282 VAL A C 1
ATOM 2201 O O . VAL A 1 282 ? -18.625 90.188 38.188 1 83 282 VAL A O 1
ATOM 2204 N N . THR A 1 283 ? -18 90.438 36.062 1 83.94 283 THR A N 1
ATOM 2205 C CA . THR A 1 283 ? -18.922 89.438 35.469 1 83.94 283 THR A CA 1
ATOM 2206 C C . THR A 1 283 ? -18.156 88.312 34.781 1 83.94 283 THR A C 1
ATOM 2208 O O . THR A 1 283 ? -16.922 88.25 34.844 1 83.94 283 THR A O 1
ATOM 2211 N N . THR A 1 284 ? -18.859 87.5 34.031 1 87.19 284 THR A N 1
ATOM 2212 C CA . THR A 1 284 ? -18.25 86.375 33.25 1 87.19 284 THR A CA 1
ATOM 2213 C C . THR A 1 284 ? -17.656 86.938 31.938 1 87.19 284 THR A C 1
ATOM 2215 O O . THR A 1 284 ? -16.875 86.25 31.281 1 87.19 284 THR A O 1
ATOM 2218 N N . THR A 1 285 ? -17.938 88.188 31.594 1 89.81 285 THR A N 1
ATOM 2219 C CA . THR A 1 285 ? -17.5 88.688 30.281 1 89.81 285 THR A CA 1
ATOM 2220 C C . THR A 1 285 ? -16.656 89.938 30.422 1 89.81 285 THR A C 1
ATOM 2222 O O . THR A 1 285 ? -15.984 90.312 29.469 1 89.81 285 THR A O 1
ATOM 2225 N N . SER A 1 286 ? -16.766 90.625 31.578 1 86.19 286 SER A N 1
ATOM 2226 C CA . SER A 1 286 ? -16.078 91.875 31.688 1 86.19 286 SER A CA 1
ATOM 2227 C C . SER A 1 286 ? -15.836 92.25 33.156 1 86.19 286 SER A C 1
ATOM 2229 O O . SER A 1 286 ? -16.328 91.562 34.062 1 86.19 286 SER A O 1
ATOM 2231 N N . PHE A 1 287 ? -15.016 93.188 33.375 1 87.31 287 PHE A N 1
ATOM 2232 C CA . PHE A 1 287 ? -14.852 93.875 34.656 1 87.31 287 PHE A CA 1
ATOM 2233 C C . PHE A 1 287 ? -14.594 95.375 34.469 1 87.31 287 PHE A C 1
ATOM 2235 O O . PHE A 1 287 ? -14.328 95.812 33.344 1 87.31 287 PHE A O 1
ATOM 2242 N N . GLN A 1 288 ? -14.742 96.188 35.594 1 85.38 288 GLN A N 1
ATOM 2243 C CA . GLN A 1 288 ? -14.555 97.625 35.531 1 85.38 288 GLN A CA 1
ATOM 2244 C C . GLN A 1 288 ? -13.336 98.062 36.344 1 85.38 288 GLN A C 1
ATOM 2246 O O . GLN A 1 288 ? -13.07 97.5 37.406 1 85.38 288 GLN A O 1
ATOM 2251 N N . ILE A 1 289 ? -12.656 98.938 35.719 1 84.5 289 ILE A N 1
ATOM 2252 C CA . ILE A 1 289 ? -11.562 99.625 36.406 1 84.5 289 ILE A CA 1
ATOM 2253 C C . ILE A 1 289 ? -11.969 101.062 36.688 1 84.5 289 ILE A C 1
ATOM 2255 O O . ILE A 1 289 ? -12.469 101.75 35.812 1 84.5 289 ILE A O 1
ATOM 2259 N N . THR A 1 290 ? -11.781 101.438 37.938 1 82 290 THR A N 1
ATOM 2260 C CA . THR A 1 290 ? -11.992 102.875 38.312 1 82 290 THR A CA 1
ATOM 2261 C C . THR A 1 290 ? -10.68 103.5 38.75 1 82 290 THR A C 1
ATOM 2263 O O . THR A 1 290 ? -10.031 103.062 39.688 1 82 290 THR A O 1
ATOM 2266 N N . GLY A 1 291 ? -10.289 104.5 37.969 1 80.81 291 GLY A N 1
ATOM 2267 C CA . GLY A 1 291 ? -9.109 105.25 38.281 1 80.81 291 GLY A CA 1
ATOM 2268 C C . GLY A 1 291 ? -9.414 106.75 38.562 1 80.81 291 GLY A C 1
ATOM 2269 O O . GLY A 1 291 ? -10.492 107.25 38.219 1 80.81 291 GLY A O 1
ATOM 2270 N N . GLN A 1 292 ? -8.398 107.375 39.281 1 81.88 292 GLN A N 1
ATOM 2271 C CA . GLN A 1 292 ? -8.523 108.812 39.656 1 81.88 292 GLN A CA 1
ATOM 2272 C C . GLN A 1 292 ? -7.258 109.562 39.281 1 81.88 292 GLN A C 1
ATOM 2274 O O . GLN A 1 292 ? -6.145 109.062 39.438 1 81.88 292 GLN A O 1
ATOM 2279 N N . ASN A 1 293 ? -7.508 110.75 38.781 1 79.75 293 ASN A N 1
ATOM 2280 C CA . ASN A 1 293 ? -6.469 111.688 38.469 1 79.75 293 ASN A CA 1
ATOM 2281 C C . ASN A 1 293 ? -6.59 112.938 39.344 1 79.75 293 ASN A C 1
ATOM 2283 O O . ASN A 1 293 ? -7.52 113.75 39.188 1 79.75 293 ASN A O 1
ATOM 2287 N N . THR A 1 294 ? -5.645 113.125 40.156 1 81.5 294 THR A N 1
ATOM 2288 C CA . THR A 1 294 ? -5.688 114.25 41.062 1 81.5 294 THR A CA 1
ATOM 2289 C C . THR A 1 294 ? -4.84 115.438 40.531 1 81.5 294 THR A C 1
ATOM 2291 O O . THR A 1 294 ? -4.73 116.5 41.188 1 81.5 294 THR A O 1
ATOM 2294 N N . SER A 1 295 ? -4.328 115.25 39.469 1 81.19 295 SER A N 1
ATOM 2295 C CA . SER A 1 295 ? -3.572 116.375 38.844 1 81.19 295 SER A CA 1
ATOM 2296 C C . SER A 1 295 ? -4.477 117.25 38 1 81.19 295 SER A C 1
ATOM 2298 O O . SER A 1 295 ? -5.629 116.875 37.719 1 81.19 295 SER A O 1
ATOM 2300 N N . SER A 1 296 ? -3.898 118.438 37.719 1 86.56 296 SER A N 1
ATOM 2301 C CA . SER A 1 296 ? -4.691 119.438 37 1 86.56 296 SER A CA 1
ATOM 2302 C C . SER A 1 296 ? -4.809 119 35.5 1 86.56 296 SER A C 1
ATOM 2304 O O . SER A 1 296 ? -5.816 119.312 34.875 1 86.56 296 SER A O 1
ATOM 2306 N N . GLY A 1 297 ? -3.908 118.312 34.906 1 82.81 297 GLY A N 1
ATOM 2307 C CA . GLY A 1 297 ? -3.951 117.938 33.5 1 82.81 297 GLY A CA 1
ATOM 2308 C C . GLY A 1 297 ? -4.41 116.5 33.281 1 82.81 297 GLY A C 1
ATOM 2309 O O . GLY A 1 297 ? -4.453 115.688 34.219 1 82.81 297 GLY A O 1
ATOM 2310 N N . SER A 1 298 ? -4.73 116.312 32 1 87.94 298 SER A N 1
ATOM 2311 C CA . SER A 1 298 ? -5.105 114.938 31.625 1 87.94 298 SER A CA 1
ATOM 2312 C C . SER A 1 298 ? -3.904 114 31.656 1 87.94 298 SER A C 1
ATOM 2314 O O . SER A 1 298 ? -2.803 114.375 31.266 1 87.94 298 SER A O 1
ATOM 2316 N N . ILE A 1 299 ? -4.121 112.812 32.094 1 82.94 299 ILE A N 1
ATOM 2317 C CA . ILE A 1 299 ? -3.07 111.75 32.188 1 82.94 299 ILE A CA 1
ATOM 2318 C C . ILE A 1 299 ? -3.555 110.5 31.516 1 82.94 299 ILE A C 1
ATOM 2320 O O . ILE A 1 299 ? -4.719 110.125 31.672 1 82.94 299 ILE A O 1
ATOM 2324 N N . VAL A 1 300 ? -2.656 109.875 30.891 1 82.5 300 VAL A N 1
ATOM 2325 C CA . VAL A 1 300 ? -2.896 108.562 30.312 1 82.5 300 VAL A CA 1
ATOM 2326 C C . VAL A 1 300 ? -2.385 107.438 31.25 1 82.5 300 VAL A C 1
ATOM 2328 O O . VAL A 1 300 ? -1.218 107.438 31.656 1 82.5 300 VAL A O 1
ATOM 2331 N N . PHE A 1 301 ? -3.297 106.562 31.609 1 78.31 301 PHE A N 1
ATOM 2332 C CA . PHE A 1 301 ? -2.957 105.438 32.438 1 78.31 301 PHE A CA 1
ATOM 2333 C C . PHE A 1 301 ? -2.951 104.125 31.594 1 78.31 301 PHE A C 1
ATOM 2335 O O . PHE A 1 301 ? -3.902 103.875 30.859 1 78.31 301 PHE A O 1
ATOM 2342 N N . ASP A 1 302 ? -1.869 103.312 31.766 1 75.69 302 ASP A N 1
ATOM 2343 C CA . ASP A 1 302 ? -1.824 102 31.25 1 75.69 302 ASP A CA 1
ATOM 2344 C C . ASP A 1 302 ? -2.021 100.938 32.375 1 75.69 302 ASP A C 1
ATOM 2346 O O . ASP A 1 302 ? -1.223 100.875 33.312 1 75.69 302 ASP A O 1
ATOM 2350 N N . TYR A 1 303 ? -3.1 100.25 32.219 1 77.19 303 TYR A N 1
ATOM 2351 C CA . TYR A 1 303 ? -3.381 99.25 33.219 1 77.19 303 TYR A CA 1
ATOM 2352 C C . TYR A 1 303 ? -3.125 97.812 32.656 1 77.19 303 TYR A C 1
ATOM 2354 O O . TYR A 1 303 ? -3.66 97.5 31.594 1 77.19 303 TYR A O 1
ATOM 2362 N N . GLY A 1 304 ? -2.285 97 33.312 1 76.88 304 GLY A N 1
ATOM 2363 C CA . GLY A 1 304 ? -2.215 95.562 33.094 1 76.88 304 GLY A CA 1
ATOM 2364 C C . GLY A 1 304 ? -3.172 94.812 33.969 1 76.88 304 GLY A C 1
ATOM 2365 O O . GLY A 1 304 ? -3.393 95.125 35.125 1 76.88 304 GLY A O 1
ATOM 2366 N N . TRP A 1 305 ? -3.781 93.75 33.344 1 80.88 305 TRP A N 1
ATOM 2367 C CA . TRP A 1 305 ? -4.719 93 34.156 1 80.88 305 TRP A CA 1
ATOM 2368 C C . TRP A 1 305 ? -4.543 91.5 33.906 1 80.88 305 TRP A C 1
ATOM 2370 O O . TRP A 1 305 ? -4.027 91.062 32.875 1 80.88 305 TRP A O 1
ATOM 2380 N N . ILE A 1 306 ? -4.883 90.562 34.969 1 81.5 306 ILE A N 1
ATOM 2381 C CA . ILE A 1 306 ? -5.031 89.125 34.938 1 81.5 306 ILE A CA 1
ATOM 2382 C C . ILE A 1 306 ? -6.387 88.688 35.5 1 81.5 306 ILE A C 1
ATOM 2384 O O . ILE A 1 306 ? -6.832 89.312 36.5 1 81.5 306 ILE A O 1
ATOM 2388 N N . ALA A 1 307 ? -7.059 87.938 34.781 1 83.94 307 ALA A N 1
ATOM 2389 C CA . ALA A 1 307 ? -8.336 87.438 35.312 1 83.94 307 ALA A CA 1
ATOM 2390 C C . ALA A 1 307 ? -8.367 85.875 35.281 1 83.94 307 ALA A C 1
ATOM 2392 O O . ALA A 1 307 ? -7.797 85.25 34.406 1 83.94 307 ALA A O 1
ATOM 2393 N N . MET A 1 308 ? -8.977 85.312 36.281 1 85.06 308 MET A N 1
ATOM 2394 C CA . MET A 1 308 ? -9.156 83.812 36.375 1 85.06 308 MET A CA 1
ATOM 2395 C C . MET A 1 308 ? -10.594 83.5 36.75 1 85.06 308 MET A C 1
ATOM 2397 O O . MET A 1 308 ? -11.234 84.25 37.531 1 85.06 308 MET A O 1
ATOM 2401 N N . GLY A 1 309 ? -11.055 82.562 36.156 1 83.25 309 GLY A N 1
ATOM 2402 C CA . GLY A 1 309 ? -12.391 82.062 36.438 1 83.25 309 GLY A CA 1
ATOM 2403 C C . GLY A 1 309 ? -12.578 80.625 36 1 83.25 309 GLY A C 1
ATOM 2404 O O . GLY A 1 309 ? -11.805 80.062 35.188 1 83.25 309 GLY A O 1
ATOM 2405 N N . MET B 1 1 ? -6.805 -59.656 -33 1 80.5 1 MET B N 1
ATOM 2406 C CA . MET B 1 1 ? -7.633 -60.844 -32.969 1 80.5 1 MET B CA 1
ATOM 2407 C C . MET B 1 1 ? -6.816 -62.062 -32.531 1 80.5 1 MET B C 1
ATOM 2409 O O . MET B 1 1 ? -5.633 -62.156 -32.844 1 80.5 1 MET B O 1
ATOM 2413 N N . PRO B 1 2 ? -7.535 -62.938 -31.766 1 87.88 2 PRO B N 1
ATOM 2414 C CA . PRO B 1 2 ? -6.82 -64.125 -31.328 1 87.88 2 PRO B CA 1
ATOM 2415 C C . PRO B 1 2 ? -6.586 -65.125 -32.469 1 87.88 2 PRO B C 1
ATOM 2417 O O . PRO B 1 2 ? -7.207 -65.062 -33.5 1 87.88 2 PRO B O 1
ATOM 2420 N N . PHE B 1 3 ? -5.645 -66 -32.281 1 92.12 3 PHE B N 1
ATOM 2421 C CA . PHE B 1 3 ? -5.438 -67.125 -33.219 1 92.12 3 PHE B CA 1
ATOM 2422 C C . PHE B 1 3 ? -6.613 -68.125 -33.156 1 92.12 3 PHE B C 1
ATOM 2424 O O . PHE B 1 3 ? -7.062 -68.5 -32.062 1 92.12 3 PHE B O 1
ATOM 2431 N N . VAL B 1 4 ? -7.16 -68.438 -34.312 1 92.38 4 VAL B N 1
ATOM 2432 C CA . VAL B 1 4 ? -8.367 -69.25 -34.312 1 92.38 4 VAL B CA 1
ATOM 2433 C C . VAL B 1 4 ? -8.125 -70.562 -35.094 1 92.38 4 VAL B C 1
ATOM 2435 O O . VAL B 1 4 ? -8.969 -71.438 -35.094 1 92.38 4 VAL B O 1
ATOM 2438 N N . SER B 1 5 ? -7.023 -70.688 -35.719 1 92.38 5 SER B N 1
ATOM 2439 C CA . SER B 1 5 ? -6.734 -71.938 -36.5 1 92.38 5 SER B CA 1
ATOM 2440 C C . SER B 1 5 ? -6.629 -73.125 -35.594 1 92.38 5 SER B C 1
ATOM 2442 O O . SER B 1 5 ? -6.09 -73.062 -34.469 1 92.38 5 SER B O 1
ATOM 2444 N N . HIS B 1 6 ? -7.195 -74.25 -36.094 1 94 6 HIS B N 1
ATOM 2445 C CA . HIS B 1 6 ? -7.109 -75.5 -35.375 1 94 6 HIS B CA 1
ATOM 2446 C C . HIS B 1 6 ? -5.664 -75.938 -35.25 1 94 6 HIS B C 1
ATOM 2448 O O . HIS B 1 6 ? -4.852 -75.688 -36.156 1 94 6 HIS B O 1
ATOM 2454 N N . LEU B 1 7 ? -5.426 -76.625 -34.219 1 95.62 7 LEU B N 1
ATOM 2455 C CA . LEU B 1 7 ? -4.113 -77.188 -33.969 1 95.62 7 LEU B CA 1
ATOM 2456 C C . LEU B 1 7 ? -4.047 -78.625 -34.5 1 95.62 7 LEU B C 1
ATOM 2458 O O . LEU B 1 7 ? -5.051 -79.312 -34.5 1 95.62 7 LEU B O 1
ATOM 2462 N N . PRO B 1 8 ? -2.908 -79.062 -35.094 1 94.88 8 PRO B N 1
ATOM 2463 C CA . PRO B 1 8 ? -2.705 -80.438 -35.406 1 94.88 8 PRO B CA 1
ATOM 2464 C C . PRO B 1 8 ? -2.457 -81.312 -34.188 1 94.88 8 PRO B C 1
ATOM 2466 O O . PRO B 1 8 ? -1.366 -81.875 -34.031 1 94.88 8 PRO B O 1
ATOM 2469 N N . THR B 1 9 ? -3.504 -81.5 -33.5 1 95.81 9 THR B N 1
ATOM 2470 C CA . THR B 1 9 ? -3.402 -82.125 -32.188 1 95.81 9 THR B CA 1
ATOM 2471 C C . THR B 1 9 ? -2.898 -83.562 -32.312 1 95.81 9 THR B C 1
ATOM 2473 O O . THR B 1 9 ? -3.389 -84.375 -33.156 1 95.81 9 THR B O 1
ATOM 2476 N N . TRP B 1 10 ? -1.87 -83.875 -31.625 1 96.12 10 TRP B N 1
ATOM 2477 C CA . TRP B 1 10 ? -1.307 -85.188 -31.484 1 96.12 10 TRP B CA 1
ATOM 2478 C C . TRP B 1 10 ? -0.763 -85.438 -30.062 1 96.12 10 TRP B C 1
ATOM 2480 O O . TRP B 1 10 ? 0.187 -84.75 -29.656 1 96.12 10 TRP B O 1
ATOM 2490 N N . ASN B 1 11 ? -1.294 -86.438 -29.266 1 95.62 11 ASN B N 1
ATOM 2491 C CA . ASN B 1 11 ? -1.075 -86.438 -27.828 1 95.62 11 ASN B CA 1
ATOM 2492 C C . ASN B 1 11 ? -0.045 -87.5 -27.422 1 95.62 11 ASN B C 1
ATOM 2494 O O . ASN B 1 11 ? 0.39 -87.562 -26.266 1 95.62 11 ASN B O 1
ATOM 2498 N N . ASN B 1 12 ? 0.304 -88.312 -28.406 1 94.94 12 ASN B N 1
ATOM 2499 C CA . ASN B 1 12 ? 1.359 -89.25 -28.109 1 94.94 12 ASN B CA 1
ATOM 2500 C C . ASN B 1 12 ? 2.746 -88.625 -28.312 1 94.94 12 ASN B C 1
ATOM 2502 O O . ASN B 1 12 ? 3.129 -88.312 -29.438 1 94.94 12 ASN B O 1
ATOM 2506 N N . PRO B 1 13 ? 3.604 -88.625 -27.297 1 95.5 13 PRO B N 1
ATOM 2507 C CA . PRO B 1 13 ? 4.887 -87.875 -27.406 1 95.5 13 PRO B CA 1
ATOM 2508 C C . PRO B 1 13 ? 5.902 -88.688 -28.25 1 95.5 13 PRO B C 1
ATOM 2510 O O . PRO B 1 13 ? 6.898 -88.062 -28.703 1 95.5 13 PRO B O 1
ATOM 2513 N N . GLY B 1 14 ? 5.602 -89.875 -28.5 1 94.25 14 GLY B N 1
ATOM 2514 C CA . GLY B 1 14 ? 6.547 -90.688 -29.266 1 94.25 14 GLY B CA 1
ATOM 2515 C C . GLY B 1 14 ? 7.945 -90.688 -28.672 1 94.25 14 GLY B C 1
ATOM 2516 O O . GLY B 1 14 ? 8.117 -90.562 -27.453 1 94.25 14 GLY B O 1
ATOM 2517 N N . GLN B 1 15 ? 8.891 -91.188 -29.453 1 94.44 15 GLN B N 1
ATOM 2518 C CA . GLN B 1 15 ? 10.305 -91.188 -29.062 1 94.44 15 GLN B CA 1
ATOM 2519 C C . GLN B 1 15 ? 11.141 -90.375 -30.062 1 94.44 15 GLN B C 1
ATOM 2521 O O . GLN B 1 15 ? 11.047 -90.625 -31.266 1 94.44 15 GLN B O 1
ATOM 2526 N N . LYS B 1 16 ? 11.891 -89.438 -29.562 1 95.06 16 LYS B N 1
ATOM 2527 C CA . LYS B 1 16 ? 12.781 -88.688 -30.406 1 95.06 16 LYS B CA 1
ATOM 2528 C C . LYS B 1 16 ? 13.773 -89.562 -31.141 1 95.06 16 LYS B C 1
ATOM 2530 O O . LYS B 1 16 ? 14.422 -90.438 -30.531 1 95.06 16 LYS B O 1
ATOM 2535 N N . PRO B 1 17 ? 13.875 -89.25 -32.438 1 91.81 17 PRO B N 1
ATOM 2536 C CA . PRO B 1 17 ? 14.898 -90 -33.156 1 91.81 17 PRO B CA 1
ATOM 2537 C C . PRO B 1 17 ? 16.312 -89.688 -32.688 1 91.81 17 PRO B C 1
ATOM 2539 O O . PRO B 1 17 ? 16.562 -88.625 -32.125 1 91.81 17 PRO B O 1
ATOM 2542 N N . PRO B 1 18 ? 17.234 -90.688 -32.812 1 92.81 18 PRO B N 1
ATOM 2543 C CA . PRO B 1 18 ? 18.641 -90.375 -32.5 1 92.81 18 PRO B CA 1
ATOM 2544 C C . PRO B 1 18 ? 19.156 -89.188 -33.281 1 92.81 18 PRO B C 1
ATOM 2546 O O . PRO B 1 18 ? 18.719 -88.938 -34.406 1 92.81 18 PRO B O 1
ATOM 2549 N N . ASP B 1 19 ? 20.141 -88.562 -32.688 1 92.5 19 ASP B N 1
ATOM 2550 C CA . ASP B 1 19 ? 20.688 -87.312 -33.281 1 92.5 19 ASP B CA 1
ATOM 2551 C C . ASP B 1 19 ? 21.281 -87.625 -34.656 1 92.5 19 ASP B C 1
ATOM 2553 O O . ASP B 1 19 ? 21.156 -86.812 -35.562 1 92.5 19 ASP B O 1
ATOM 2557 N N . SER B 1 20 ? 21.781 -88.688 -34.625 1 91.25 20 SER B N 1
ATOM 2558 C CA . SER B 1 20 ? 22.391 -89.062 -35.906 1 91.25 20 SER B CA 1
ATOM 2559 C C . SER B 1 20 ? 21.328 -89.125 -37 1 91.25 20 SER B C 1
ATOM 2561 O O . SER B 1 20 ? 21.562 -88.688 -38.125 1 91.25 20 SER B O 1
ATOM 2563 N N . THR B 1 21 ? 20.141 -89.688 -36.719 1 91.56 21 THR B N 1
ATOM 2564 C CA . THR B 1 21 ? 19.062 -89.812 -37.688 1 91.56 21 THR B CA 1
ATOM 2565 C C . THR B 1 21 ? 18.484 -88.438 -38 1 91.56 21 THR B C 1
ATOM 2567 O O . THR B 1 21 ? 18.188 -88.125 -39.156 1 91.56 21 THR B O 1
ATOM 2570 N N . ILE B 1 22 ? 18.438 -87.625 -37.031 1 90.69 22 ILE B N 1
ATOM 2571 C CA . ILE B 1 22 ? 17.891 -86.25 -37.25 1 90.69 22 ILE B CA 1
ATOM 2572 C C . ILE B 1 22 ? 18.797 -85.438 -38.188 1 90.69 22 ILE B C 1
ATOM 2574 O O . ILE B 1 22 ? 18.312 -84.75 -39.062 1 90.69 22 ILE B O 1
ATOM 2578 N N . GLU B 1 23 ? 20.062 -85.688 -38.125 1 91.31 23 GLU B N 1
ATOM 2579 C CA . GLU B 1 23 ? 21.016 -84.938 -38.938 1 91.31 23 GLU B CA 1
ATOM 2580 C C . GLU B 1 23 ? 21.078 -85.5 -40.344 1 91.31 23 GLU B C 1
ATOM 2582 O O . GLU B 1 23 ? 21.109 -84.75 -41.312 1 91.31 23 GLU B O 1
ATOM 2587 N N . ARG B 1 24 ? 20.969 -86.812 -40.281 1 90.62 24 ARG B N 1
ATOM 2588 C CA . ARG B 1 24 ? 21.125 -87.438 -41.594 1 90.62 24 ARG B CA 1
ATOM 2589 C C . ARG B 1 24 ? 19.828 -87.375 -42.375 1 90.62 24 ARG B C 1
ATOM 2591 O O . ARG B 1 24 ? 19.859 -87.312 -43.625 1 90.62 24 ARG B O 1
ATOM 2598 N N . GLY B 1 25 ? 18.75 -87.5 -41.781 1 88.25 25 GLY B N 1
ATOM 2599 C CA . GLY B 1 25 ? 17.453 -87.625 -42.469 1 88.25 25 GLY B CA 1
ATOM 2600 C C . GLY B 1 25 ? 17.125 -89.062 -42.844 1 88.25 25 GLY B C 1
ATOM 2601 O O . GLY B 1 25 ? 17.828 -90 -42.438 1 88.25 25 GLY B O 1
ATOM 2602 N N . TRP B 1 26 ? 15.859 -89.062 -43.562 1 84.75 26 TRP B N 1
ATOM 2603 C CA . TRP B 1 26 ? 15.422 -90.438 -43.969 1 84.75 26 TRP B CA 1
ATOM 2604 C C . TRP B 1 26 ? 16.203 -90.875 -45.188 1 84.75 26 TRP B C 1
ATOM 2606 O O . TRP B 1 26 ? 16.5 -90.125 -46.094 1 84.75 26 TRP B O 1
ATOM 2616 N N . GLY B 1 27 ? 16.641 -92.188 -45.188 1 79.88 27 GLY B N 1
ATOM 2617 C CA . GLY B 1 27 ? 17.234 -92.812 -46.344 1 79.88 27 GLY B CA 1
ATOM 2618 C C . GLY B 1 27 ? 16.234 -93.625 -47.156 1 79.88 27 GLY B C 1
ATOM 2619 O O . GLY B 1 27 ? 15.156 -93.938 -46.656 1 79.88 27 GLY B O 1
ATOM 2620 N N . ALA B 1 28 ? 16.578 -93.812 -48.469 1 84.69 28 ALA B N 1
ATOM 2621 C CA . ALA B 1 28 ? 15.727 -94.625 -49.344 1 84.69 28 ALA B CA 1
ATOM 2622 C C . ALA B 1 28 ? 15.523 -96 -48.75 1 84.69 28 ALA B C 1
ATOM 2624 O O . ALA B 1 28 ? 16.469 -96.625 -48.281 1 84.69 28 ALA B O 1
ATOM 2625 N N . GLY B 1 29 ? 14.203 -96.375 -48.656 1 84.38 29 GLY B N 1
ATOM 2626 C CA . GLY B 1 29 ? 13.875 -97.688 -48.219 1 84.38 29 GLY B CA 1
ATOM 2627 C C . GLY B 1 29 ? 13.758 -97.812 -46.719 1 84.38 29 GLY B C 1
ATOM 2628 O O . GLY B 1 29 ? 13.484 -98.875 -46.188 1 84.38 29 GLY B O 1
ATOM 2629 N N . GLU B 1 30 ? 14.031 -96.75 -46.125 1 80.44 30 GLU B N 1
ATOM 2630 C CA . GLU B 1 30 ? 13.922 -96.812 -44.656 1 80.44 30 GLU B CA 1
ATOM 2631 C C . GLU B 1 30 ? 12.469 -96.688 -44.219 1 80.44 30 GLU B C 1
ATOM 2633 O O . GLU B 1 30 ? 11.656 -96 -44.812 1 80.44 30 GLU B O 1
ATOM 2638 N N . TYR B 1 31 ? 12.172 -97.562 -43.281 1 80.25 31 TYR B N 1
ATOM 2639 C CA . TYR B 1 31 ? 10.844 -97.562 -42.688 1 80.25 31 TYR B CA 1
ATOM 2640 C C . TYR B 1 31 ? 10.898 -96.938 -41.281 1 80.25 31 TYR B C 1
ATOM 2642 O O . TYR B 1 31 ? 11.32 -97.625 -40.312 1 80.25 31 TYR B O 1
ATOM 2650 N N . PRO B 1 32 ? 10.43 -95.688 -41.094 1 80.31 32 PRO B N 1
ATOM 2651 C CA . PRO B 1 32 ? 10.531 -95.062 -39.781 1 80.31 32 PRO B CA 1
ATOM 2652 C C . PRO B 1 32 ? 9.633 -95.688 -38.75 1 80.31 32 PRO B C 1
ATOM 2654 O O . PRO B 1 32 ? 8.5 -96.062 -39.062 1 80.31 32 PRO B O 1
ATOM 2657 N N . PRO B 1 33 ? 10.328 -95.812 -37.469 1 87.38 33 PRO B N 1
ATOM 2658 C CA . PRO B 1 33 ? 9.469 -96.312 -36.375 1 87.38 33 PRO B CA 1
ATOM 2659 C C . PRO B 1 33 ? 8.281 -95.375 -36.125 1 87.38 33 PRO B C 1
ATOM 2661 O O . PRO B 1 33 ? 8.391 -94.125 -36.281 1 87.38 33 PRO B O 1
ATOM 2664 N N . ALA B 1 34 ? 7.203 -96 -35.812 1 90.56 34 ALA B N 1
ATOM 2665 C CA . ALA B 1 34 ? 5.992 -95.25 -35.469 1 90.56 34 ALA B CA 1
ATOM 2666 C C . ALA B 1 34 ? 6.27 -94.188 -34.406 1 90.56 34 ALA B C 1
ATOM 2668 O O . ALA B 1 34 ? 5.746 -93.062 -34.5 1 90.56 34 ALA B O 1
ATOM 2669 N N . ASP B 1 35 ? 7.121 -94.438 -33.531 1 93 35 ASP B N 1
ATOM 2670 C CA . ASP B 1 35 ? 7.395 -93.562 -32.406 1 93 35 ASP B CA 1
ATOM 2671 C C . ASP B 1 35 ? 8.078 -92.25 -32.844 1 93 35 ASP B C 1
ATOM 2673 O O . ASP B 1 35 ? 7.883 -91.188 -32.25 1 93 35 ASP B O 1
ATOM 2677 N N . TRP B 1 36 ? 8.766 -92.312 -33.875 1 91.5 36 TRP B N 1
ATOM 2678 C CA . TRP B 1 36 ? 9.438 -91.125 -34.406 1 91.5 36 TRP B CA 1
ATOM 2679 C C . TRP B 1 36 ? 8.43 -90.188 -35.031 1 91.5 36 TRP B C 1
ATOM 2681 O O . TRP B 1 36 ? 8.562 -88.938 -34.938 1 91.5 36 TRP B O 1
ATOM 2691 N N . PHE B 1 37 ? 7.465 -90.688 -35.656 1 91.69 37 PHE B N 1
ATOM 2692 C CA . PHE B 1 37 ? 6.406 -89.875 -36.25 1 91.69 37 PHE B CA 1
ATOM 2693 C C . PHE B 1 37 ? 5.543 -89.25 -35.156 1 91.69 37 PHE B C 1
ATOM 2695 O O . PHE B 1 37 ? 5.16 -88.125 -35.219 1 91.69 37 PHE B O 1
ATOM 2702 N N . ASN B 1 38 ? 5.281 -90.125 -34.188 1 94.19 38 ASN B N 1
ATOM 2703 C CA . ASN B 1 38 ? 4.562 -89.562 -33.031 1 94.19 38 ASN B CA 1
ATOM 2704 C C . ASN B 1 38 ? 5.312 -88.375 -32.406 1 94.19 38 ASN B C 1
ATOM 2706 O O . ASN B 1 38 ? 4.707 -87.375 -32.094 1 94.19 38 ASN B O 1
ATOM 2710 N N . TRP B 1 39 ? 6.523 -88.5 -32.25 1 94.62 39 TRP B N 1
ATOM 2711 C CA . TRP B 1 39 ? 7.355 -87.438 -31.688 1 94.62 39 TRP B CA 1
ATOM 2712 C C . TRP B 1 39 ? 7.27 -86.188 -32.531 1 94.62 39 TRP B C 1
ATOM 2714 O O . TRP B 1 39 ? 7.094 -85.062 -32 1 94.62 39 TRP B O 1
ATOM 2724 N N . GLN B 1 40 ? 7.445 -86.25 -33.781 1 93.62 40 GLN B N 1
ATOM 2725 C CA . GLN B 1 40 ? 7.418 -85.125 -34.688 1 93.62 40 GLN B CA 1
ATOM 2726 C C . GLN B 1 40 ? 6.062 -84.438 -34.625 1 93.62 40 GLN B C 1
ATOM 2728 O O . GLN B 1 40 ? 6 -83.188 -34.531 1 93.62 40 GLN B O 1
ATOM 2733 N N . TRP B 1 41 ? 4.949 -85.188 -34.688 1 94.88 41 TRP B N 1
ATOM 2734 C CA . TRP B 1 41 ? 3.609 -84.625 -34.719 1 94.88 41 TRP B CA 1
ATOM 2735 C C . TRP B 1 41 ? 3.275 -84 -33.344 1 94.88 41 TRP B C 1
ATOM 2737 O O . TRP B 1 41 ? 2.719 -82.875 -33.281 1 94.88 41 TRP B O 1
ATOM 2747 N N . TYR B 1 42 ? 3.691 -84.688 -32.375 1 94.88 42 TYR B N 1
ATOM 2748 C CA . TYR B 1 42 ? 3.465 -84.125 -31.031 1 94.88 42 TYR B CA 1
ATOM 2749 C C . TYR B 1 42 ? 4.227 -82.812 -30.812 1 94.88 42 TYR B C 1
ATOM 2751 O O . TYR B 1 42 ? 3.654 -81.875 -30.344 1 94.88 42 TYR B O 1
ATOM 2759 N N . THR B 1 43 ? 5.445 -82.75 -31.109 1 95.88 43 THR B N 1
ATOM 2760 C CA . THR B 1 43 ? 6.293 -81.625 -30.844 1 95.88 43 THR B CA 1
ATOM 2761 C C . THR B 1 43 ? 5.852 -80.438 -31.703 1 95.88 43 THR B C 1
ATOM 2763 O O . THR B 1 43 ? 5.883 -79.25 -31.234 1 95.88 43 THR B O 1
ATOM 2766 N N . THR B 1 44 ? 5.531 -80.75 -32.938 1 94.75 44 THR B N 1
ATOM 2767 C CA . THR B 1 44 ? 5.008 -79.688 -33.781 1 94.75 44 THR B CA 1
ATOM 2768 C C . THR B 1 44 ? 3.734 -79.062 -33.188 1 94.75 44 THR B C 1
ATOM 2770 O O . THR B 1 44 ? 3.607 -77.875 -33.094 1 94.75 44 THR B O 1
ATOM 2773 N N . TYR B 1 45 ? 2.791 -79.938 -32.812 1 93.88 45 TYR B N 1
ATOM 2774 C CA . TYR B 1 45 ? 1.547 -79.562 -32.156 1 93.88 45 TYR B CA 1
ATOM 2775 C C . TYR B 1 45 ? 1.826 -78.688 -30.953 1 93.88 45 TYR B C 1
ATOM 2777 O O . TYR B 1 45 ? 1.319 -77.562 -30.844 1 93.88 45 TYR B O 1
ATOM 2785 N N . LYS B 1 46 ? 2.631 -79 -30.125 1 96.38 46 LYS B N 1
ATOM 2786 C CA . LYS B 1 46 ? 2.887 -78.312 -28.875 1 96.38 46 LYS B CA 1
ATOM 2787 C C . LYS B 1 46 ? 3.547 -76.938 -29.141 1 96.38 46 LYS B C 1
ATOM 2789 O O . LYS B 1 46 ? 3.256 -76 -28.453 1 96.38 46 LYS B O 1
ATOM 2794 N N . ALA B 1 47 ? 4.449 -76.938 -30.016 1 95.06 47 ALA B N 1
ATOM 2795 C CA . ALA B 1 47 ? 5.102 -75.625 -30.359 1 95.06 47 ALA B CA 1
ATOM 2796 C C . ALA B 1 47 ? 4.094 -74.625 -30.875 1 95.06 47 ALA B C 1
ATOM 2798 O O . ALA B 1 47 ? 4.094 -73.5 -30.438 1 95.06 47 ALA B O 1
ATOM 2799 N N . ILE B 1 48 ? 3.324 -75.062 -31.797 1 96.25 48 ILE B N 1
ATOM 2800 C CA . ILE B 1 48 ? 2.336 -74.188 -32.375 1 96.25 48 ILE B CA 1
ATOM 2801 C C . ILE B 1 48 ? 1.33 -73.75 -31.312 1 96.25 48 ILE B C 1
ATOM 2803 O O . ILE B 1 48 ? 0.931 -72.562 -31.25 1 96.25 48 ILE B O 1
ATOM 2807 N N . GLU B 1 49 ? 0.974 -74.625 -30.516 1 93.88 49 GLU B N 1
ATOM 2808 C CA . GLU B 1 49 ? 0.075 -74.312 -29.406 1 93.88 49 GLU B CA 1
ATOM 2809 C C . GLU B 1 49 ? 0.656 -73.25 -28.516 1 93.88 49 GLU B C 1
ATOM 2811 O O . GLU B 1 49 ? -0.042 -72.312 -28.156 1 93.88 49 GLU B O 1
ATOM 2816 N N . GLU B 1 50 ? 1.82 -73.375 -28.141 1 94.88 50 GLU B N 1
ATOM 2817 C CA . GLU B 1 50 ? 2.488 -72.375 -27.281 1 94.88 50 GLU B CA 1
ATOM 2818 C C . GLU B 1 50 ? 2.51 -71 -27.938 1 94.88 50 GLU B C 1
ATOM 2820 O O . GLU B 1 50 ? 2.24 -70 -27.297 1 94.88 50 GLU B O 1
ATOM 2825 N N . ILE B 1 51 ? 2.869 -71 -29.172 1 94.25 51 ILE B N 1
ATOM 2826 C CA . ILE B 1 51 ? 2.936 -69.75 -29.891 1 94.25 51 ILE B CA 1
ATOM 2827 C C . ILE B 1 51 ? 1.554 -69.062 -29.922 1 94.25 51 ILE B C 1
ATOM 2829 O O . ILE B 1 51 ? 1.414 -67.875 -29.641 1 94.25 51 ILE B O 1
ATOM 2833 N N . GLN B 1 52 ? 0.595 -69.812 -30.203 1 93.25 52 GLN B N 1
ATOM 2834 C CA . GLN B 1 52 ? -0.764 -69.312 -30.25 1 93.25 52 GLN B CA 1
ATOM 2835 C C . GLN B 1 52 ? -1.178 -68.75 -28.891 1 93.25 52 GLN B C 1
ATOM 2837 O O . GLN B 1 52 ? -1.914 -67.75 -28.812 1 93.25 52 GLN B O 1
ATOM 2842 N N . LYS B 1 53 ? -0.702 -69.312 -27.844 1 91.81 53 LYS B N 1
ATOM 2843 C CA . LYS B 1 53 ? -1.074 -68.875 -26.5 1 91.81 53 LYS B CA 1
ATOM 2844 C C . LYS B 1 53 ? -0.322 -67.625 -26.062 1 91.81 53 LYS B C 1
ATOM 2846 O O . LYS B 1 53 ? -0.866 -66.812 -25.344 1 91.81 53 LYS B O 1
ATOM 2851 N N . LEU B 1 54 ? 0.85 -67.438 -26.453 1 90.62 54 LEU B N 1
ATOM 2852 C CA . LEU B 1 54 ? 1.725 -66.5 -25.812 1 90.62 54 LEU B CA 1
ATOM 2853 C C . LEU B 1 54 ? 1.962 -65.312 -26.719 1 90.62 54 LEU B C 1
ATOM 2855 O O . LEU B 1 54 ? 2.254 -64.188 -26.25 1 90.62 54 LEU B O 1
ATOM 2859 N N . ALA B 1 55 ? 1.951 -65.562 -27.984 1 90.62 55 ALA B N 1
ATOM 2860 C CA . ALA B 1 55 ? 2.326 -64.5 -28.922 1 90.62 55 ALA B CA 1
ATOM 2861 C C . ALA B 1 55 ? 1.281 -63.375 -28.938 1 90.62 55 ALA B C 1
ATOM 2863 O O . ALA B 1 55 ? 0.078 -63.656 -28.891 1 90.62 55 ALA B O 1
ATOM 2864 N N . ALA B 1 56 ? 1.754 -62.062 -28.844 1 90.94 56 ALA B N 1
ATOM 2865 C CA . ALA B 1 56 ? 0.871 -60.938 -29.125 1 90.94 56 ALA B CA 1
ATOM 2866 C C . ALA B 1 56 ? 0.553 -60.844 -30.609 1 90.94 56 ALA B C 1
ATOM 2868 O O . ALA B 1 56 ? 1.371 -61.219 -31.453 1 90.94 56 ALA B O 1
ATOM 2869 N N . THR B 1 57 ? -0.599 -60.375 -30.859 1 92.31 57 THR B N 1
ATOM 2870 C CA . THR B 1 57 ? -1 -60.188 -32.25 1 92.31 57 THR B CA 1
ATOM 2871 C C . THR B 1 57 ? -0.78 -58.719 -32.656 1 92.31 57 THR B C 1
ATOM 2873 O O . THR B 1 57 ? -0.547 -57.875 -31.812 1 92.31 57 THR B O 1
ATOM 2876 N N . THR B 1 58 ? -0.767 -58.469 -34 1 90.44 58 THR B N 1
ATOM 2877 C CA . THR B 1 58 ? -0.729 -57.125 -34.5 1 90.44 58 THR B CA 1
ATOM 2878 C C . THR B 1 58 ? -1.907 -56.312 -33.969 1 90.44 58 THR B C 1
ATOM 2880 O O . THR B 1 58 ? -1.778 -55.094 -33.719 1 90.44 58 THR B O 1
ATOM 2883 N N . THR B 1 59 ? -2.977 -56.938 -33.75 1 91.5 59 THR B N 1
ATOM 2884 C CA . THR B 1 59 ? -4.148 -56.281 -33.188 1 91.5 59 THR B CA 1
ATOM 2885 C C . THR B 1 59 ? -3.881 -55.812 -31.75 1 91.5 59 THR B C 1
ATOM 2887 O O . THR B 1 59 ? -4.246 -54.688 -31.375 1 91.5 59 THR B O 1
ATOM 2890 N N . ASP B 1 60 ? -3.252 -56.625 -30.938 1 90.88 60 ASP B N 1
ATOM 2891 C CA . ASP B 1 60 ? -2.871 -56.25 -29.578 1 90.88 60 ASP B CA 1
ATOM 2892 C C . ASP B 1 60 ? -2.006 -55 -29.578 1 90.88 60 ASP B C 1
ATOM 2894 O O . ASP B 1 60 ? -2.262 -54.062 -28.812 1 90.88 60 ASP B O 1
ATOM 2898 N N . LEU B 1 61 ? -1.062 -55.031 -30.406 1 91.88 61 LEU B N 1
ATOM 2899 C CA . LEU B 1 61 ? -0.141 -53.906 -30.469 1 91.88 61 LEU B CA 1
ATOM 2900 C C . LEU B 1 61 ? -0.853 -52.656 -30.969 1 91.88 61 LEU B C 1
ATOM 2902 O O . LEU B 1 61 ? -0.695 -51.562 -30.406 1 91.88 61 LEU B O 1
ATOM 2906 N N . THR B 1 62 ? -1.574 -52.844 -32 1 91.62 62 THR B N 1
ATOM 2907 C CA . THR B 1 62 ? -2.295 -51.719 -32.562 1 91.62 62 THR B CA 1
ATOM 2908 C C . THR B 1 62 ? -3.279 -51.125 -31.562 1 91.62 62 THR B C 1
ATOM 2910 O O . THR B 1 62 ? -3.416 -49.906 -31.453 1 91.62 62 THR B O 1
ATOM 2913 N N . THR B 1 63 ? -3.912 -51.938 -30.766 1 92.88 63 THR B N 1
ATOM 2914 C CA . THR B 1 63 ? -4.828 -51.469 -29.734 1 92.88 63 THR B CA 1
ATOM 2915 C C . THR B 1 63 ? -4.09 -50.625 -28.703 1 92.88 63 THR B C 1
ATOM 2917 O O . THR B 1 63 ? -4.57 -49.531 -28.312 1 92.88 63 THR B O 1
ATOM 2920 N N . HIS B 1 64 ? -3 -51.031 -28.297 1 94.38 64 HIS B N 1
ATOM 2921 C CA . HIS B 1 64 ? -2.205 -50.25 -27.359 1 94.38 64 HIS B CA 1
ATOM 2922 C C . HIS B 1 64 ? -1.722 -48.938 -27.969 1 94.38 64 HIS B C 1
ATOM 2924 O O . HIS B 1 64 ? -1.853 -47.875 -27.375 1 94.38 64 HIS B O 1
ATOM 2930 N N . THR B 1 65 ? -1.128 -49.031 -29.172 1 93.38 65 THR B N 1
ATOM 2931 C CA . THR B 1 65 ? -0.5 -47.875 -29.797 1 93.38 65 THR B CA 1
ATOM 2932 C C . THR B 1 65 ? -1.533 -46.781 -30.109 1 93.38 65 THR B C 1
ATOM 2934 O O . THR B 1 65 ? -1.205 -45.594 -30.141 1 93.38 65 THR B O 1
ATOM 2937 N N . ASN B 1 66 ? -2.746 -47.188 -30.234 1 93.69 66 ASN B N 1
ATOM 2938 C CA . ASN B 1 66 ? -3.805 -46.25 -30.578 1 93.69 66 ASN B CA 1
ATOM 2939 C C . ASN B 1 66 ? -4.414 -45.594 -29.344 1 93.69 66 ASN B C 1
ATOM 2941 O O . ASN B 1 66 ? -5.199 -44.656 -29.469 1 93.69 66 ASN B O 1
ATOM 2945 N N . ARG B 1 67 ? -4.051 -46 -28.141 1 94.44 67 ARG B N 1
ATOM 2946 C CA . ARG B 1 67 ? -4.578 -45.406 -26.922 1 94.44 67 ARG B CA 1
ATOM 2947 C C . ARG B 1 67 ? -4.074 -44 -26.75 1 94.44 67 ARG B C 1
ATOM 2949 O O . ARG B 1 67 ? -2.887 -43.719 -26.922 1 94.44 67 ARG B O 1
ATOM 2956 N N . LYS B 1 68 ? -5.043 -43.062 -26.453 1 94.75 68 LYS B N 1
ATOM 2957 C CA . LYS B 1 68 ? -4.734 -41.656 -26.266 1 94.75 68 LYS B CA 1
ATOM 2958 C C . LYS B 1 68 ? -5.125 -41.188 -24.859 1 94.75 68 LYS B C 1
ATOM 2960 O O . LYS B 1 68 ? -5.164 -39.969 -24.594 1 94.75 68 LYS B O 1
ATOM 2965 N N . ASP B 1 69 ? -5.438 -42.031 -23.922 1 94.75 69 ASP B N 1
ATOM 2966 C CA . ASP B 1 69 ? -5.934 -41.719 -22.578 1 94.75 69 ASP B CA 1
ATOM 2967 C C . ASP B 1 69 ? -4.828 -41.844 -21.547 1 94.75 69 ASP B C 1
ATOM 2969 O O . ASP B 1 69 ? -5.066 -42.312 -20.422 1 94.75 69 ASP B O 1
ATOM 2973 N N . ASN B 1 70 ? -3.592 -41.531 -21.984 1 95.25 70 ASN B N 1
ATOM 2974 C CA . ASN B 1 70 ? -2.449 -41.625 -21.078 1 95.25 70 ASN B CA 1
ATOM 2975 C C . ASN B 1 70 ? -2.299 -43.031 -20.5 1 95.25 70 ASN B C 1
ATOM 2977 O O . ASN B 1 70 ? -2.324 -43.219 -19.281 1 95.25 70 ASN B O 1
ATOM 2981 N N . PRO B 1 71 ? -2.09 -43.938 -21.359 1 94.5 71 PRO B N 1
ATOM 2982 C CA . PRO B 1 71 ? -2.131 -45.344 -20.922 1 94.5 71 PRO B CA 1
ATOM 2983 C C . PRO B 1 71 ? -1.013 -45.688 -19.938 1 94.5 71 PRO B C 1
ATOM 2985 O O . PRO B 1 71 ? -1.094 -46.688 -19.219 1 94.5 71 PRO B O 1
ATOM 2988 N N . HIS B 1 72 ? 0.003 -44.938 -19.812 1 94.94 72 HIS B N 1
ATOM 2989 C CA . HIS B 1 72 ? 1.104 -45.188 -18.891 1 94.94 72 HIS B CA 1
ATOM 2990 C C . HIS B 1 72 ? 0.962 -44.375 -17.609 1 94.94 72 HIS B C 1
ATOM 2992 O O . HIS B 1 72 ? 1.864 -44.375 -16.766 1 94.94 72 HIS B O 1
ATOM 2998 N N . GLN B 1 73 ? -0.041 -43.531 -17.453 1 94.75 73 GLN B N 1
ATOM 2999 C CA . GLN B 1 73 ? -0.358 -42.75 -16.266 1 94.75 73 GLN B CA 1
ATOM 3000 C C . GLN B 1 73 ? 0.761 -41.781 -15.938 1 94.75 73 GLN B C 1
ATOM 3002 O O . GLN B 1 73 ? 1.202 -41.688 -14.789 1 94.75 73 GLN B O 1
ATOM 3007 N N . VAL B 1 74 ? 1.272 -41.188 -17.031 1 94.69 74 VAL B N 1
ATOM 3008 C CA . VAL B 1 74 ? 2.246 -40.125 -16.844 1 94.69 74 VAL B CA 1
ATOM 3009 C C . VAL B 1 74 ? 1.658 -39.031 -15.953 1 94.69 74 VAL B C 1
ATOM 3011 O O . VAL B 1 74 ? 0.523 -38.594 -16.156 1 94.69 74 VAL B O 1
ATOM 3014 N N . THR B 1 75 ? 2.436 -38.625 -14.859 1 93.94 75 THR B N 1
ATOM 3015 C CA . THR B 1 75 ? 1.957 -37.656 -13.891 1 93.94 75 THR B CA 1
ATOM 3016 C C . THR B 1 75 ? 2.627 -36.312 -14.125 1 93.94 75 THR B C 1
ATOM 3018 O O . THR B 1 75 ? 3.637 -36.219 -14.828 1 93.94 75 THR B O 1
ATOM 3021 N N . SER B 1 76 ? 2.018 -35.312 -13.484 1 96.12 76 SER B N 1
ATOM 3022 C CA . SER B 1 76 ? 2.605 -34 -13.531 1 96.12 76 SER B CA 1
ATOM 3023 C C . SER B 1 76 ? 4.004 -33.969 -12.914 1 96.12 76 SER B C 1
ATOM 3025 O O . SER B 1 76 ? 4.902 -33.312 -13.422 1 96.12 76 SER B O 1
ATOM 3027 N N . GLN B 1 77 ? 4.164 -34.656 -11.859 1 95.69 77 GLN B N 1
ATOM 3028 C CA . GLN B 1 77 ? 5.48 -34.75 -11.227 1 95.69 77 GLN B CA 1
ATOM 3029 C C . GLN B 1 77 ? 6.531 -35.25 -12.211 1 95.69 77 GLN B C 1
ATOM 3031 O O . GLN B 1 77 ? 7.617 -34.656 -12.32 1 95.69 77 GLN B O 1
ATOM 3036 N N . GLN B 1 78 ? 6.184 -36.281 -12.984 1 95.44 78 GLN B N 1
ATOM 3037 C CA . GLN B 1 78 ? 7.125 -36.906 -13.898 1 95.44 78 GLN B CA 1
ATOM 3038 C C . GLN B 1 78 ? 7.531 -35.938 -15.016 1 95.44 78 GLN B C 1
ATOM 3040 O O . GLN B 1 78 ? 8.656 -36 -15.516 1 95.44 78 GLN B O 1
ATOM 3045 N N . VAL B 1 79 ? 6.566 -35.062 -15.312 1 95.81 79 VAL B N 1
ATOM 3046 C CA . VAL B 1 79 ? 6.832 -34.219 -16.484 1 95.81 79 VAL B CA 1
ATOM 3047 C C . VAL B 1 79 ? 7.402 -32.875 -16.047 1 95.81 79 VAL B C 1
ATOM 3049 O O . VAL B 1 79 ? 8.109 -32.219 -16.812 1 95.81 79 VAL B O 1
ATOM 3052 N N . THR B 1 80 ? 7.188 -32.469 -14.766 1 96.44 80 THR B N 1
ATOM 3053 C CA . THR B 1 80 ? 7.527 -31.094 -14.422 1 96.44 80 THR B CA 1
ATOM 3054 C C . THR B 1 80 ? 8.68 -31.047 -13.414 1 96.44 80 THR B C 1
ATOM 3056 O O . THR B 1 80 ? 9.469 -30.109 -13.406 1 96.44 80 THR B O 1
ATOM 3059 N N . ALA B 1 81 ? 8.789 -32.031 -12.539 1 96.94 81 ALA B N 1
ATOM 3060 C CA . ALA B 1 81 ? 9.781 -31.984 -11.469 1 96.94 81 ALA B CA 1
ATOM 3061 C C . ALA B 1 81 ? 11.188 -32.188 -12.016 1 96.94 81 ALA B C 1
ATOM 3063 O O . ALA B 1 81 ? 11.414 -33.125 -12.812 1 96.94 81 ALA B O 1
ATOM 3064 N N . ILE B 1 82 ? 12.016 -31.359 -11.609 1 97.06 82 ILE B N 1
ATOM 3065 C CA . ILE B 1 82 ? 13.414 -31.531 -11.984 1 97.06 82 ILE B CA 1
ATOM 3066 C C . ILE B 1 82 ? 14.305 -31.422 -10.75 1 97.06 82 ILE B C 1
ATOM 3068 O O . ILE B 1 82 ? 13.82 -31.109 -9.656 1 97.06 82 ILE B O 1
ATOM 3072 N N . SER B 1 83 ? 15.57 -31.75 -10.945 1 96.38 83 SER B N 1
ATOM 3073 C CA . SER B 1 83 ? 16.531 -31.578 -9.859 1 96.38 83 SER B CA 1
ATOM 3074 C C . SER B 1 83 ? 16.781 -30.109 -9.555 1 96.38 83 SER B C 1
ATOM 3076 O O . SER B 1 83 ? 16.656 -29.266 -10.438 1 96.38 83 SER B O 1
ATOM 3078 N N . ALA B 1 84 ? 17.203 -29.875 -8.328 1 97.06 84 ALA B N 1
ATOM 3079 C CA . ALA B 1 84 ? 17.453 -28.516 -7.863 1 97.06 84 ALA B CA 1
ATOM 3080 C C . ALA B 1 84 ? 18.547 -27.844 -8.68 1 97.06 84 ALA B C 1
ATOM 3082 O O . ALA B 1 84 ? 19.547 -28.484 -9.023 1 97.06 84 ALA B O 1
ATOM 3083 N N . ILE B 1 85 ? 18.328 -26.625 -9.008 1 97.06 85 ILE B N 1
ATOM 3084 C CA . ILE B 1 85 ? 19.297 -25.812 -9.742 1 97.06 85 ILE B CA 1
ATOM 3085 C C . ILE B 1 85 ? 19.641 -24.562 -8.922 1 97.06 85 ILE B C 1
ATOM 3087 O O . ILE B 1 85 ? 18.75 -23.844 -8.461 1 97.06 85 ILE B O 1
ATOM 3091 N N . ASP B 1 86 ? 20.938 -24.359 -8.766 1 97.44 86 ASP B N 1
ATOM 3092 C CA . ASP B 1 86 ? 21.359 -23.156 -8.055 1 97.44 86 ASP B CA 1
ATOM 3093 C C . ASP B 1 86 ? 20.906 -21.906 -8.789 1 97.44 86 ASP B C 1
ATOM 3095 O O . ASP B 1 86 ? 20.875 -21.859 -10.016 1 97.44 86 ASP B O 1
ATOM 3099 N N . GLY B 1 87 ? 20.688 -20.844 -8.031 1 96.5 87 GLY B N 1
ATOM 3100 C CA . GLY B 1 87 ? 20.094 -19.625 -8.57 1 96.5 87 GLY B CA 1
ATOM 3101 C C . GLY B 1 87 ? 21.031 -18.828 -9.453 1 96.5 87 GLY B C 1
ATOM 3102 O O . GLY B 1 87 ? 20.609 -17.938 -10.18 1 96.5 87 GLY B O 1
ATOM 3103 N N . THR B 1 88 ? 22.297 -19.219 -9.445 1 95.75 88 THR B N 1
ATOM 3104 C CA . THR B 1 88 ? 23.281 -18.5 -10.25 1 95.75 88 THR B CA 1
ATOM 3105 C C . THR B 1 88 ? 23.391 -19.109 -11.648 1 95.75 88 THR B C 1
ATOM 3107 O O . THR B 1 88 ? 23.969 -18.5 -12.547 1 95.75 88 THR B O 1
ATOM 3110 N N . VAL B 1 89 ? 22.875 -20.312 -11.797 1 96.62 89 VAL B N 1
ATOM 3111 C CA . VAL B 1 89 ? 23 -21.031 -13.055 1 96.62 89 VAL B CA 1
ATOM 3112 C C . VAL B 1 89 ? 22.219 -20.312 -14.148 1 96.62 89 VAL B C 1
ATOM 3114 O O . VAL B 1 89 ? 21.094 -19.844 -13.914 1 96.62 89 VAL B O 1
ATOM 3117 N N . SER B 1 90 ? 22.781 -20.266 -15.289 1 96.38 90 SER B N 1
ATOM 3118 C CA . SER B 1 90 ? 22.203 -19.578 -16.453 1 96.38 90 SER B CA 1
ATOM 3119 C C . SER B 1 90 ? 20.828 -20.125 -16.781 1 96.38 90 SER B C 1
ATOM 3121 O O . SER B 1 90 ? 20.609 -21.328 -16.734 1 96.38 90 SER B O 1
ATOM 3123 N N . GLY B 1 91 ? 19.906 -19.188 -17.188 1 96.19 91 GLY B N 1
ATOM 3124 C CA . GLY B 1 91 ? 18.594 -19.594 -17.656 1 96.19 91 GLY B CA 1
ATOM 3125 C C . GLY B 1 91 ? 18.641 -20.516 -18.859 1 96.19 91 GLY B C 1
ATOM 3126 O O . GLY B 1 91 ? 17.734 -21.312 -19.094 1 96.19 91 GLY B O 1
ATOM 3127 N N . ASP B 1 92 ? 19.688 -20.469 -19.531 1 95.31 92 ASP B N 1
ATOM 3128 C CA . ASP B 1 92 ? 19.844 -21.297 -20.734 1 95.31 92 ASP B CA 1
ATOM 3129 C C . ASP B 1 92 ? 19.875 -22.781 -20.375 1 95.31 92 ASP B C 1
ATOM 3131 O O . ASP B 1 92 ? 19.609 -23.625 -21.234 1 95.31 92 ASP B O 1
ATOM 3135 N N . SER B 1 93 ? 20.219 -23.094 -19.156 1 95.81 93 SER B N 1
ATOM 3136 C CA . SER B 1 93 ? 20.422 -24.484 -18.734 1 95.81 93 SER B CA 1
ATOM 3137 C C . SER B 1 93 ? 19.109 -25.141 -18.312 1 95.81 93 SER B C 1
ATOM 3139 O O . SER B 1 93 ? 19.062 -26.344 -18.078 1 95.81 93 SER B O 1
ATOM 3141 N N . TYR B 1 94 ? 18.078 -24.328 -18.203 1 96.81 94 TYR B N 1
ATOM 3142 C CA . TYR B 1 94 ? 16.781 -24.875 -17.797 1 96.81 94 TYR B CA 1
ATOM 3143 C C . TYR B 1 94 ? 16.062 -25.516 -18.969 1 96.81 94 TYR B C 1
ATOM 3145 O O . TYR B 1 94 ? 16.172 -25.047 -20.109 1 96.81 94 TYR B O 1
ATOM 3153 N N . PRO B 1 95 ? 15.312 -26.562 -18.672 1 96.31 95 PRO B N 1
ATOM 3154 C CA . PRO B 1 95 ? 14.516 -27.172 -19.75 1 96.31 95 PRO B CA 1
ATOM 3155 C C . PRO B 1 95 ? 13.398 -26.25 -20.234 1 96.31 95 PRO B C 1
ATOM 3157 O O . PRO B 1 95 ? 12.875 -25.438 -19.469 1 96.31 95 PRO B O 1
ATOM 3160 N N . THR B 1 96 ? 13.047 -26.359 -21.547 1 96.44 96 THR B N 1
ATOM 3161 C CA . THR B 1 96 ? 11.852 -25.719 -22.078 1 96.44 96 THR B CA 1
ATOM 3162 C C . THR B 1 96 ? 10.594 -26.359 -21.516 1 96.44 96 THR B C 1
ATOM 3164 O O . THR B 1 96 ? 10.516 -27.578 -21.375 1 96.44 96 THR B O 1
ATOM 3167 N N . GLY B 1 97 ? 9.594 -25.516 -21.203 1 96.44 97 GLY B N 1
ATOM 3168 C CA . GLY B 1 97 ? 8.367 -25.969 -20.562 1 96.44 97 GLY B CA 1
ATOM 3169 C C . GLY B 1 97 ? 8.188 -25.438 -19.156 1 96.44 97 GLY B C 1
ATOM 3170 O O . GLY B 1 97 ? 8.75 -24.391 -18.812 1 96.44 97 GLY B O 1
ATOM 3171 N N . LEU B 1 98 ? 7.293 -25.984 -18.422 1 96.94 98 LEU B N 1
ATOM 3172 C CA . LEU B 1 98 ? 7.07 -25.688 -17 1 96.94 98 LEU B CA 1
ATOM 3173 C C . LEU B 1 98 ? 7.836 -26.656 -16.109 1 96.94 98 LEU B C 1
ATOM 3175 O O . LEU B 1 98 ? 7.711 -27.875 -16.266 1 96.94 98 LEU B O 1
ATOM 3179 N N . THR B 1 99 ? 8.703 -26.172 -15.273 1 97.75 99 THR B N 1
ATOM 3180 C CA . THR B 1 99 ? 9.445 -27.031 -14.359 1 97.75 99 THR B CA 1
ATOM 3181 C C . THR B 1 99 ? 9.281 -26.562 -12.922 1 97.75 99 THR B C 1
ATOM 3183 O O . THR B 1 99 ? 8.961 -25.391 -12.68 1 97.75 99 THR B O 1
ATOM 3186 N N . ILE B 1 100 ? 9.445 -27.438 -12.016 1 97.75 100 ILE B N 1
ATOM 3187 C CA . ILE B 1 100 ? 9.344 -27.156 -10.586 1 97.75 100 ILE B CA 1
ATOM 3188 C C . ILE B 1 100 ? 10.438 -27.891 -9.828 1 97.75 100 ILE B C 1
ATOM 3190 O O . ILE B 1 100 ? 10.773 -29.031 -10.164 1 97.75 100 ILE B O 1
ATOM 3194 N N . PHE B 1 101 ? 11.039 -27.281 -8.836 1 97.56 101 PHE B N 1
ATOM 3195 C CA . PHE B 1 101 ? 11.969 -27.969 -7.965 1 97.56 101 PHE B CA 1
ATOM 3196 C C . PHE B 1 101 ? 12.031 -27.312 -6.594 1 97.56 101 PHE B C 1
ATOM 3198 O O . PHE B 1 101 ? 11.516 -26.203 -6.414 1 97.56 101 PHE B O 1
ATOM 3205 N N . ASP B 1 102 ? 12.578 -28 -5.645 1 96.62 102 ASP B N 1
ATOM 3206 C CA . ASP B 1 102 ? 12.781 -27.547 -4.273 1 96.62 102 ASP B CA 1
ATOM 3207 C C . ASP B 1 102 ? 14.109 -26.797 -4.133 1 96.62 102 ASP B C 1
ATOM 3209 O O . ASP B 1 102 ? 15.172 -27.344 -4.434 1 96.62 102 ASP B O 1
ATOM 3213 N N . ALA B 1 103 ? 14.023 -25.562 -3.732 1 95.31 103 ALA B N 1
ATOM 3214 C CA . ALA B 1 103 ? 15.234 -24.781 -3.457 1 95.31 103 ALA B CA 1
ATOM 3215 C C . ALA B 1 103 ? 15.562 -24.797 -1.968 1 95.31 103 ALA B C 1
ATOM 3217 O O . ALA B 1 103 ? 15.039 -24 -1.198 1 95.31 103 ALA B O 1
ATOM 3218 N N . THR B 1 104 ? 16.328 -25.672 -1.504 1 93.62 104 THR B N 1
ATOM 3219 C CA . THR B 1 104 ? 16.781 -25.797 -0.123 1 93.62 104 THR B CA 1
ATOM 3220 C C . THR B 1 104 ? 18.281 -25.5 -0.016 1 93.62 104 THR B C 1
ATOM 3222 O O . THR B 1 104 ? 19.109 -26.219 -0.579 1 93.62 104 THR B O 1
ATOM 3225 N N . ASN B 1 105 ? 18.594 -24.453 0.649 1 94.56 105 ASN B N 1
ATOM 3226 C CA . ASN B 1 105 ? 19.969 -24.078 0.922 1 94.56 105 ASN B CA 1
ATOM 3227 C C . ASN B 1 105 ? 20.734 -23.781 -0.365 1 94.56 105 ASN B C 1
ATOM 3229 O O . ASN B 1 105 ? 21.891 -24.172 -0.511 1 94.56 105 ASN B O 1
ATOM 3233 N N . LEU B 1 106 ? 20.047 -23.234 -1.28 1 94.88 106 LEU B N 1
ATOM 3234 C CA . LEU B 1 106 ? 20.672 -22.828 -2.535 1 94.88 106 LEU B CA 1
ATOM 3235 C C . LEU B 1 106 ? 21 -21.344 -2.521 1 94.88 106 LEU B C 1
ATOM 3237 O O . LEU B 1 106 ? 20.422 -20.578 -1.742 1 94.88 106 LEU B O 1
ATOM 3241 N N . THR B 1 107 ? 21.844 -20.969 -3.328 1 94.81 107 THR B N 1
ATOM 3242 C CA . THR B 1 107 ? 22.266 -19.562 -3.367 1 94.81 107 THR B CA 1
ATOM 3243 C C . THR B 1 107 ? 21.453 -18.781 -4.383 1 94.81 107 THR B C 1
ATOM 3245 O O . THR B 1 107 ? 20.859 -19.359 -5.301 1 94.81 107 THR B O 1
ATOM 3248 N N . SER B 1 108 ? 21.375 -17.469 -4.227 1 95.69 108 SER B N 1
ATOM 3249 C CA . SER B 1 108 ? 20.781 -16.5 -5.148 1 95.69 108 SER B CA 1
ATOM 3250 C C . SER B 1 108 ? 19.266 -16.641 -5.207 1 95.69 108 SER B C 1
ATOM 3252 O O . SER B 1 108 ? 18.656 -16.391 -6.25 1 95.69 108 SER B O 1
ATOM 3254 N N . TYR B 1 109 ? 18.766 -17.203 -4.215 1 96.62 109 TYR B N 1
ATOM 3255 C CA . TYR B 1 109 ? 17.312 -17.156 -3.996 1 96.62 109 TYR B CA 1
ATOM 3256 C C . TYR B 1 109 ? 16.969 -16.234 -2.828 1 96.62 109 TYR B C 1
ATOM 3258 O O . TYR B 1 109 ? 17.812 -15.961 -1.978 1 96.62 109 TYR B O 1
ATOM 3266 N N . PRO B 1 110 ? 15.742 -15.742 -2.764 1 94.06 110 PRO B N 1
ATOM 3267 C CA . PRO B 1 110 ? 15.367 -14.75 -1.756 1 94.06 110 PRO B CA 1
ATOM 3268 C C . PRO B 1 110 ? 15.477 -15.281 -0.33 1 94.06 110 PRO B C 1
ATOM 3270 O O . PRO B 1 110 ? 15.773 -14.531 0.597 1 94.06 110 PRO B O 1
ATOM 3273 N N . THR B 1 111 ? 15.125 -16.562 -0.149 1 91.94 111 THR B N 1
ATOM 3274 C CA . THR B 1 111 ? 15.25 -17.203 1.149 1 91.94 111 THR B CA 1
ATOM 3275 C C . THR B 1 111 ? 15.914 -18.578 1.005 1 91.94 111 THR B C 1
ATOM 3277 O O . THR B 1 111 ? 16.062 -19.094 -0.108 1 91.94 111 THR B O 1
ATOM 3280 N N . LEU B 1 112 ? 16.281 -19.203 2.084 1 92.06 112 LEU B N 1
ATOM 3281 C CA . LEU B 1 112 ? 17.031 -20.453 2.094 1 92.06 112 LEU B CA 1
ATOM 3282 C C . LEU B 1 112 ? 16.141 -21.625 1.657 1 92.06 112 LEU B C 1
ATOM 3284 O O . LEU B 1 112 ? 16.641 -22.641 1.18 1 92.06 112 LEU B O 1
ATOM 3288 N N . PHE B 1 113 ? 14.859 -21.453 1.872 1 91.62 113 PHE B N 1
ATOM 3289 C CA . PHE B 1 113 ? 13.898 -22.516 1.556 1 91.62 113 PHE B CA 1
ATOM 3290 C C . PHE B 1 113 ? 12.773 -21.969 0.683 1 91.62 113 PHE B C 1
ATOM 3292 O O . PHE B 1 113 ? 12.234 -20.891 0.949 1 91.62 113 PHE B O 1
ATOM 3299 N N . GLY B 1 114 ? 12.445 -22.734 -0.343 1 93.88 114 GLY B N 1
ATOM 3300 C CA . GLY B 1 114 ? 11.344 -22.344 -1.198 1 93.88 114 GLY B CA 1
ATOM 3301 C C . GLY B 1 114 ? 11.148 -23.266 -2.389 1 93.88 114 GLY B C 1
ATOM 3302 O O . GLY B 1 114 ? 11.789 -24.312 -2.477 1 93.88 114 GLY B O 1
ATOM 3303 N N . THR B 1 115 ? 10.195 -22.984 -3.15 1 96 115 THR B N 1
ATOM 3304 C CA . THR B 1 115 ? 9.875 -23.703 -4.383 1 96 115 THR B CA 1
ATOM 3305 C C . THR B 1 115 ? 10.109 -22.797 -5.598 1 96 115 THR B C 1
ATOM 3307 O O . THR B 1 115 ? 9.734 -21.625 -5.594 1 96 115 THR B O 1
ATOM 3310 N N . VAL B 1 116 ? 10.719 -23.406 -6.602 1 97.75 116 VAL B N 1
ATOM 3311 C CA . VAL B 1 116 ? 10.969 -22.656 -7.824 1 97.75 116 VAL B CA 1
ATOM 3312 C C . VAL B 1 116 ? 10.117 -23.219 -8.961 1 97.75 116 VAL B C 1
ATOM 3314 O O . VAL B 1 116 ? 10.109 -24.422 -9.203 1 97.75 116 VAL B O 1
ATOM 3317 N N . VAL B 1 117 ? 9.359 -22.391 -9.609 1 97.94 117 VAL B N 1
ATOM 3318 C CA . VAL B 1 117 ? 8.617 -22.75 -10.812 1 97.94 117 VAL B CA 1
ATOM 3319 C C . VAL B 1 117 ? 9.117 -21.906 -11.992 1 97.94 117 VAL B C 1
ATOM 3321 O O . VAL B 1 117 ? 9.156 -20.688 -11.914 1 97.94 117 VAL B O 1
ATOM 3324 N N . THR B 1 118 ? 9.484 -22.609 -13.016 1 98.06 118 THR B N 1
ATOM 3325 C CA . THR B 1 118 ? 10.039 -21.938 -14.188 1 98.06 118 THR B CA 1
ATOM 3326 C C . THR B 1 118 ? 9.125 -22.125 -15.398 1 98.06 118 THR B C 1
ATOM 3328 O O . THR B 1 118 ? 8.625 -23.219 -15.648 1 98.06 118 THR B O 1
ATOM 3331 N N . SER B 1 119 ? 8.883 -21.078 -16.078 1 97 119 SER B N 1
ATOM 3332 C CA . SER B 1 119 ? 8.234 -21.078 -17.391 1 97 119 SER B CA 1
ATOM 3333 C C . SER B 1 119 ? 9.203 -20.656 -18.484 1 97 119 SER B C 1
ATOM 3335 O O . SER B 1 11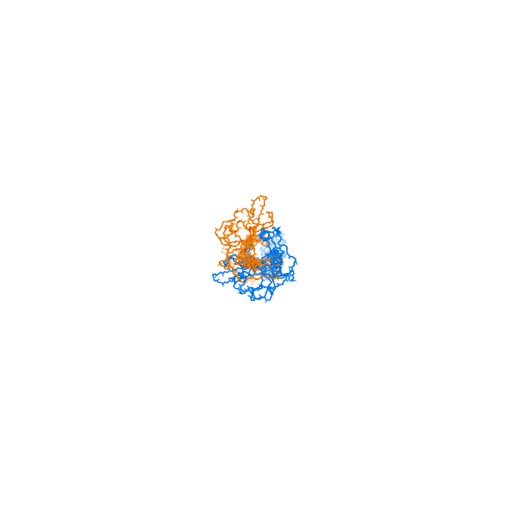9 ? 9.664 -19.516 -18.5 1 97 119 SER B O 1
ATOM 3337 N N . LYS B 1 120 ? 9.477 -21.594 -19.328 1 97.5 120 LYS B N 1
ATOM 3338 C CA . LYS B 1 120 ? 10.43 -21.312 -20.406 1 97.5 120 LYS B CA 1
ATOM 3339 C C . LYS B 1 120 ? 9.93 -21.844 -21.734 1 97.5 120 LYS B C 1
ATOM 3341 O O . LYS B 1 120 ? 9.547 -23.016 -21.844 1 97.5 120 LYS B O 1
ATOM 3346 N N . ILE B 1 121 ? 9.898 -20.984 -22.797 1 96.94 121 ILE B N 1
ATOM 3347 C CA . ILE B 1 121 ? 9.578 -21.484 -24.125 1 96.94 121 ILE B CA 1
ATOM 3348 C C . ILE B 1 121 ? 10.812 -21.391 -25.016 1 96.94 121 ILE B C 1
ATOM 3350 O O . ILE B 1 121 ? 10.961 -22.172 -25.969 1 96.94 121 ILE B O 1
ATOM 3354 N N . ASN B 1 122 ? 11.633 -20.484 -24.641 1 94.62 122 ASN B N 1
ATOM 3355 C CA . ASN B 1 122 ? 12.961 -20.344 -25.219 1 94.62 122 ASN B CA 1
ATOM 3356 C C . ASN B 1 122 ? 13.867 -19.469 -24.359 1 94.62 122 ASN B C 1
ATOM 3358 O O . ASN B 1 122 ? 13.453 -18.984 -23.297 1 94.62 122 ASN B O 1
ATOM 3362 N N . ASN B 1 123 ? 15.039 -19.266 -24.703 1 93.19 123 ASN B N 1
ATOM 3363 C CA . ASN B 1 123 ? 16.016 -18.594 -23.859 1 93.19 123 ASN B CA 1
ATOM 3364 C C . ASN B 1 123 ? 15.664 -17.109 -23.672 1 93.19 123 ASN B C 1
ATOM 3366 O O . ASN B 1 123 ? 16.109 -16.484 -22.719 1 93.19 123 ASN B O 1
ATOM 3370 N N . SER B 1 124 ? 14.883 -16.5 -24.547 1 92.94 124 SER B N 1
ATOM 3371 C CA . SER B 1 124 ? 14.516 -15.094 -24.469 1 92.94 124 SER B CA 1
ATOM 3372 C C . SER B 1 124 ? 13.195 -14.906 -23.734 1 92.94 124 SER B C 1
ATOM 3374 O O . SER B 1 124 ? 12.805 -13.781 -23.406 1 92.94 124 SER B O 1
ATOM 3376 N N . ARG B 1 125 ? 12.5 -16.016 -23.609 1 94.19 125 ARG B N 1
ATOM 3377 C CA . ARG B 1 125 ? 11.203 -15.992 -22.953 1 94.19 125 ARG B CA 1
ATOM 3378 C C . ARG B 1 125 ? 11.172 -16.969 -21.781 1 94.19 125 ARG B C 1
ATOM 3380 O O . ARG B 1 125 ? 10.664 -18.094 -21.906 1 94.19 125 ARG B O 1
ATOM 3387 N N . MET B 1 126 ? 11.758 -16.5 -20.672 1 95.62 126 MET B N 1
ATOM 3388 C CA . MET B 1 126 ? 11.859 -17.312 -19.469 1 95.62 126 MET B CA 1
ATOM 3389 C C . MET B 1 126 ? 11.617 -16.484 -18.219 1 95.62 126 MET B C 1
ATOM 3391 O O . MET B 1 126 ? 12.211 -15.414 -18.062 1 95.62 126 MET B O 1
ATOM 3395 N N . SER B 1 127 ? 10.75 -16.938 -17.391 1 96.94 127 SER B N 1
ATOM 3396 C CA . SER B 1 127 ? 10.492 -16.344 -16.078 1 96.94 127 SER B CA 1
ATOM 3397 C C . SER B 1 127 ? 10.484 -17.406 -14.992 1 96.94 127 SER B C 1
ATOM 3399 O O . SER B 1 127 ? 10.203 -18.578 -15.258 1 96.94 127 SER B O 1
ATOM 3401 N N . GLN B 1 128 ? 10.875 -16.984 -13.781 1 97.62 128 GLN B N 1
ATOM 3402 C CA . GLN B 1 128 ? 10.906 -17.875 -12.633 1 97.62 128 GLN B CA 1
ATOM 3403 C C . GLN B 1 128 ? 10.156 -17.281 -11.445 1 97.62 128 GLN B C 1
ATOM 3405 O O . GLN B 1 128 ? 10.32 -16.109 -11.125 1 97.62 128 GLN B O 1
ATOM 3410 N N . TRP B 1 129 ? 9.328 -18.156 -10.914 1 97.5 129 TRP B N 1
ATOM 3411 C CA . TRP B 1 129 ? 8.68 -17.828 -9.648 1 97.5 129 TRP B CA 1
ATOM 3412 C C . TRP B 1 129 ? 9.406 -18.5 -8.484 1 97.5 129 TRP B C 1
ATOM 3414 O O . TRP B 1 129 ? 9.852 -19.656 -8.594 1 97.5 129 TRP B O 1
ATOM 3424 N N . PHE B 1 130 ? 9.57 -17.75 -7.434 1 97.25 130 PHE B N 1
ATOM 3425 C CA . PHE B 1 130 ? 10.055 -18.297 -6.172 1 97.25 130 PHE B CA 1
ATOM 3426 C C . PHE B 1 130 ? 9.008 -18.125 -5.074 1 97.25 130 PHE B C 1
ATOM 3428 O O . PHE B 1 130 ? 8.641 -17 -4.73 1 97.25 130 PHE B O 1
ATOM 3435 N N . PHE B 1 131 ? 8.547 -19.297 -4.609 1 95.69 131 PHE B N 1
ATOM 3436 C CA . PHE B 1 131 ? 7.586 -19.297 -3.51 1 95.69 131 PHE B CA 1
ATOM 3437 C C . PHE B 1 131 ? 8.297 -19.547 -2.182 1 95.69 131 PHE B C 1
ATOM 3439 O O . PHE B 1 131 ? 8.953 -20.562 -2 1 95.69 131 PHE B O 1
ATOM 3446 N N . GLU B 1 132 ? 8.062 -18.703 -1.275 1 90.38 132 GLU B N 1
ATOM 3447 C CA . GLU B 1 132 ? 8.672 -18.859 0.045 1 90.38 132 GLU B CA 1
ATOM 3448 C C . GLU B 1 132 ? 8.07 -20.047 0.792 1 90.38 132 GLU B C 1
ATOM 3450 O O . GLU B 1 132 ? 7.004 -20.547 0.428 1 90.38 132 GLU B O 1
ATOM 3455 N N . HIS B 1 133 ? 8.836 -20.75 1.724 1 78.75 133 HIS B N 1
ATOM 3456 C CA . HIS B 1 133 ? 8.469 -21.953 2.445 1 78.75 133 HIS B CA 1
ATOM 3457 C C . HIS B 1 133 ? 7.336 -21.688 3.43 1 78.75 133 HIS B C 1
ATOM 3459 O O . HIS B 1 133 ? 6.566 -22.594 3.752 1 78.75 133 HIS B O 1
ATOM 3465 N N . ALA B 1 134 ? 6.812 -20.547 3.627 1 68.12 134 ALA B N 1
ATOM 3466 C CA . ALA B 1 134 ? 5.754 -20.172 4.559 1 68.12 134 ALA B CA 1
ATOM 3467 C C . ALA B 1 134 ? 5.961 -20.812 5.922 1 68.12 134 ALA B C 1
ATOM 3469 O O . ALA B 1 134 ? 5.055 -21.469 6.445 1 68.12 134 ALA B O 1
ATOM 3470 N N . PHE B 1 135 ? 7.16 -20.922 6.523 1 66.31 135 PHE B N 1
ATOM 3471 C CA . PHE B 1 135 ? 7.406 -21.5 7.844 1 66.31 135 PHE B CA 1
ATOM 3472 C C . PHE B 1 135 ? 6.484 -20.875 8.883 1 66.31 135 PHE B C 1
ATOM 3474 O O . PHE B 1 135 ? 6.105 -21.516 9.859 1 66.31 135 PHE B O 1
ATOM 3481 N N . ASN B 1 136 ? 6.234 -19.625 8.68 1 65.31 136 ASN B N 1
ATOM 3482 C CA . ASN B 1 136 ? 5.293 -18.906 9.539 1 65.31 136 ASN B CA 1
ATOM 3483 C C . ASN B 1 136 ? 4.375 -18 8.727 1 65.31 136 ASN B C 1
ATOM 3485 O O . ASN B 1 136 ? 4.488 -17.938 7.5 1 65.31 136 ASN B O 1
ATOM 3489 N N . ASP B 1 137 ? 3.283 -17.609 9.297 1 65.69 137 ASP B N 1
ATOM 3490 C CA . ASP B 1 137 ? 2.246 -16.812 8.633 1 65.69 137 ASP B CA 1
ATOM 3491 C C . ASP B 1 137 ? 2.809 -15.508 8.094 1 65.69 137 ASP B C 1
ATOM 3493 O O . ASP B 1 137 ? 2.104 -14.75 7.43 1 65.69 137 ASP B O 1
ATOM 3497 N N . THR B 1 138 ? 4.105 -15.414 8.234 1 67.5 138 THR B N 1
ATOM 3498 C CA . THR B 1 138 ? 4.633 -14.125 7.801 1 67.5 138 THR B CA 1
ATOM 3499 C C . THR B 1 138 ? 5.504 -14.289 6.559 1 67.5 138 THR B C 1
ATOM 3501 O O . THR B 1 138 ? 5.777 -13.312 5.852 1 67.5 138 THR B O 1
ATOM 3504 N N . GLN B 1 139 ? 5.969 -15.516 6.312 1 75 139 GLN B N 1
ATOM 3505 C CA . GLN B 1 139 ? 6.832 -15.75 5.156 1 75 139 GLN B CA 1
ATOM 3506 C C . GLN B 1 139 ? 6.039 -16.328 3.986 1 75 139 GLN B C 1
ATOM 3508 O O . GLN B 1 139 ? 6.258 -17.469 3.588 1 75 139 GLN B O 1
ATOM 3513 N N . VAL B 1 140 ? 5.09 -15.641 3.537 1 79.69 140 VAL B N 1
ATOM 3514 C CA . VAL B 1 140 ? 4.148 -16.109 2.529 1 79.69 140 VAL B CA 1
ATOM 3515 C C . VAL B 1 140 ? 4.391 -15.383 1.21 1 79.69 140 VAL B C 1
ATOM 3517 O O . VAL B 1 140 ? 3.51 -15.336 0.348 1 79.69 140 VAL B O 1
ATOM 3520 N N . GLY B 1 141 ? 5.535 -14.898 1.058 1 86.25 141 GLY B N 1
ATOM 3521 C CA . GLY B 1 141 ? 5.816 -14.062 -0.099 1 86.25 141 GLY B CA 1
ATOM 3522 C C . GLY B 1 141 ? 6.098 -14.859 -1.358 1 86.25 141 GLY B C 1
ATOM 3523 O O . GLY B 1 141 ? 6.383 -16.062 -1.289 1 86.25 141 GLY B O 1
ATOM 3524 N N . VAL B 1 142 ? 5.914 -14.266 -2.502 1 94.44 142 VAL B N 1
ATOM 3525 C CA . VAL B 1 142 ? 6.258 -14.797 -3.816 1 94.44 142 VAL B CA 1
ATOM 3526 C C . VAL B 1 142 ? 7.113 -13.789 -4.578 1 94.44 142 VAL B C 1
ATOM 3528 O O . VAL B 1 142 ? 6.898 -12.578 -4.477 1 94.44 142 VAL B O 1
ATOM 3531 N N . TYR B 1 143 ? 8.094 -14.359 -5.277 1 97.06 143 TYR B N 1
ATOM 3532 C CA . TYR B 1 143 ? 9.031 -13.531 -6.027 1 97.06 143 TYR B CA 1
ATOM 3533 C C . TYR B 1 143 ? 9.047 -13.922 -7.504 1 97.06 143 TYR B C 1
ATOM 3535 O O . TYR B 1 143 ? 8.68 -15.039 -7.859 1 97.06 143 TYR B O 1
ATOM 3543 N N . LEU B 1 144 ? 9.438 -12.977 -8.305 1 96.94 144 LEU B N 1
ATOM 3544 C CA . LEU B 1 144 ? 9.523 -13.18 -9.75 1 96.94 144 LEU B CA 1
ATOM 3545 C C . LEU B 1 144 ? 10.836 -12.633 -10.297 1 96.94 144 LEU B C 1
ATOM 3547 O O . LEU B 1 144 ? 11.289 -11.562 -9.883 1 96.94 144 LEU B O 1
ATOM 3551 N N . ARG B 1 145 ? 11.461 -13.367 -11.203 1 97.31 145 ARG B N 1
ATOM 3552 C CA . ARG B 1 145 ? 12.586 -12.836 -11.961 1 97.31 145 ARG B CA 1
ATOM 3553 C C . ARG B 1 145 ? 12.555 -13.328 -13.406 1 97.31 145 ARG B C 1
ATOM 3555 O O . ARG B 1 145 ? 11.758 -14.211 -13.75 1 97.31 145 ARG B O 1
ATOM 3562 N N . HIS B 1 146 ? 13.367 -12.734 -14.266 1 96.56 146 HIS B N 1
ATOM 3563 C CA . HIS B 1 146 ? 13.43 -13.07 -15.688 1 96.56 146 HIS B CA 1
ATOM 3564 C C . HIS B 1 146 ? 14.867 -13.32 -16.125 1 96.56 146 HIS B C 1
ATOM 3566 O O . HIS B 1 146 ? 15.812 -12.891 -15.461 1 96.56 146 HIS B O 1
ATOM 3572 N N . TRP B 1 147 ? 14.984 -14.055 -17.109 1 95.81 147 TRP B N 1
ATOM 3573 C CA . TRP B 1 147 ? 16.281 -14.289 -17.734 1 95.81 147 TRP B CA 1
ATOM 3574 C C . TRP B 1 147 ? 16.453 -13.461 -19 1 95.81 147 TRP B C 1
ATOM 3576 O O . TRP B 1 147 ? 15.539 -13.391 -19.828 1 95.81 147 TRP B O 1
ATOM 3586 N N . HIS B 1 148 ? 17.531 -12.773 -19.094 1 91.31 148 HIS B N 1
ATOM 3587 C CA . HIS B 1 148 ? 17.938 -12.07 -20.312 1 91.31 148 HIS B CA 1
ATOM 3588 C C . HIS B 1 148 ? 19.094 -12.773 -21.016 1 91.31 148 HIS B C 1
ATOM 3590 O O . HIS B 1 148 ? 20.078 -13.141 -20.375 1 91.31 148 HIS B O 1
ATOM 3596 N N . THR B 1 149 ? 18.953 -12.906 -22.266 1 88.81 149 THR B N 1
ATOM 3597 C CA . THR B 1 149 ? 20 -13.609 -23 1 88.81 149 THR B CA 1
ATOM 3598 C C . THR B 1 149 ? 21.141 -12.672 -23.344 1 88.81 149 THR B C 1
ATOM 3600 O O . THR B 1 149 ? 22.297 -13.109 -23.484 1 88.81 149 THR B O 1
ATOM 3603 N N . THR B 1 150 ? 20.891 -11.289 -23.578 1 87.12 150 THR B N 1
ATOM 3604 C CA . THR B 1 150 ? 21.922 -10.32 -23.922 1 87.12 150 THR B CA 1
ATOM 3605 C C . THR B 1 150 ? 21.734 -9.023 -23.141 1 87.12 150 THR B C 1
ATOM 3607 O O . THR B 1 150 ? 20.797 -8.258 -23.422 1 87.12 150 THR B O 1
ATOM 3610 N N . PRO B 1 151 ? 22.625 -8.844 -22.234 1 85.44 151 PRO B N 1
ATOM 3611 C CA . PRO B 1 151 ? 23.625 -9.734 -21.641 1 85.44 151 PRO B CA 1
ATOM 3612 C C . PRO B 1 151 ? 23 -10.898 -20.891 1 85.44 151 PRO B C 1
ATOM 3614 O O . PRO B 1 151 ? 21.859 -10.797 -20.406 1 85.44 151 PRO B O 1
ATOM 3617 N N . ALA B 1 152 ? 23.672 -12.039 -20.875 1 90.5 152 ALA B N 1
ATOM 3618 C CA . ALA B 1 152 ? 23.203 -13.234 -20.172 1 90.5 152 ALA B CA 1
ATOM 3619 C C . ALA B 1 152 ? 23.203 -13.023 -18.672 1 90.5 152 ALA B C 1
ATOM 3621 O O . ALA B 1 152 ? 24.25 -13.117 -18.016 1 90.5 152 ALA B O 1
ATOM 3622 N N . ARG B 1 153 ? 22.094 -12.711 -18.141 1 93.94 153 ARG B N 1
ATOM 3623 C CA . ARG B 1 153 ? 22.016 -12.484 -16.703 1 93.94 153 ARG B CA 1
ATOM 3624 C C . ARG B 1 153 ? 20.562 -12.594 -16.219 1 93.94 153 ARG B C 1
ATOM 3626 O O . ARG B 1 153 ? 19.625 -12.352 -17 1 93.94 153 ARG B O 1
ATOM 3633 N N . TRP B 1 154 ? 20.406 -12.914 -15 1 96.12 154 TRP B N 1
ATOM 3634 C CA . TRP B 1 154 ? 19.125 -12.852 -14.305 1 96.12 154 TRP B CA 1
ATOM 3635 C C . TRP B 1 154 ? 18.797 -11.414 -13.898 1 96.12 154 TRP B C 1
ATOM 3637 O O . TRP B 1 154 ? 19.688 -10.672 -13.477 1 96.12 154 TRP B O 1
ATOM 3647 N N . THR B 1 155 ? 17.5 -11 -14.023 1 95.56 155 THR B N 1
ATOM 3648 C CA . THR B 1 155 ? 17.078 -9.789 -13.328 1 95.56 155 THR B CA 1
ATOM 3649 C C . THR B 1 155 ? 17.062 -10 -11.82 1 95.56 155 THR B C 1
ATOM 3651 O O . THR B 1 155 ? 17.141 -11.141 -11.344 1 95.56 155 THR B O 1
ATOM 3654 N N . SER B 1 156 ? 17.078 -8.945 -11.125 1 95.88 156 SER B N 1
ATOM 3655 C CA . SER B 1 156 ? 16.891 -9.047 -9.688 1 95.88 156 SER B CA 1
ATOM 3656 C C . SER B 1 156 ? 15.523 -9.648 -9.352 1 95.88 156 SER B C 1
ATOM 3658 O O . SER B 1 156 ? 14.57 -9.492 -10.109 1 95.88 156 SER B O 1
ATOM 3660 N N . TRP B 1 157 ? 15.477 -10.344 -8.242 1 96.75 157 TRP B N 1
ATOM 3661 C CA . TRP B 1 157 ? 14.188 -10.812 -7.734 1 96.75 157 TRP B CA 1
ATOM 3662 C C . TRP B 1 157 ? 13.297 -9.641 -7.344 1 96.75 157 TRP B C 1
ATOM 3664 O O . TRP B 1 157 ? 13.75 -8.703 -6.684 1 96.75 157 TRP B O 1
ATOM 3674 N N . VAL B 1 158 ? 12.023 -9.648 -7.734 1 95.94 158 VAL B N 1
ATOM 3675 C CA . VAL B 1 158 ? 11.031 -8.672 -7.301 1 95.94 158 VAL B CA 1
ATOM 3676 C C . VAL B 1 158 ? 9.945 -9.359 -6.477 1 95.94 158 VAL B C 1
ATOM 3678 O O . VAL B 1 158 ? 9.398 -10.383 -6.891 1 95.94 158 VAL B O 1
ATOM 3681 N N . ARG B 1 159 ? 9.742 -8.836 -5.281 1 95.81 159 ARG B N 1
ATOM 3682 C CA . ARG B 1 159 ? 8.688 -9.383 -4.445 1 95.81 159 ARG B CA 1
ATOM 3683 C C . ARG B 1 159 ? 7.328 -8.805 -4.828 1 95.81 159 ARG B C 1
ATOM 3685 O O . ARG B 1 159 ? 7.191 -7.59 -4.992 1 95.81 159 ARG B O 1
ATOM 3692 N N . ILE B 1 160 ? 6.375 -9.695 -4.953 1 94.81 160 ILE B N 1
ATOM 3693 C CA . ILE B 1 160 ? 5.031 -9.258 -5.316 1 94.81 160 ILE B CA 1
ATOM 3694 C C . ILE B 1 160 ? 4.32 -8.703 -4.086 1 94.81 160 ILE B C 1
ATOM 3696 O O . ILE B 1 160 ? 4.332 -9.32 -3.02 1 94.81 160 ILE B O 1
ATOM 3700 N N . GLU B 1 161 ? 3.723 -7.512 -4.266 1 93.81 161 GLU B N 1
ATOM 3701 C CA . GLU B 1 161 ? 3.023 -6.836 -3.178 1 93.81 161 GLU B CA 1
ATOM 3702 C C . GLU B 1 161 ? 1.633 -7.43 -2.965 1 93.81 161 GLU B C 1
ATOM 3704 O O . GLU B 1 161 ? 1.059 -8.023 -3.881 1 93.81 161 GLU B O 1
ATOM 3709 N N . THR B 1 162 ? 1.184 -7.363 -1.698 1 93.25 162 THR B N 1
ATOM 3710 C CA . THR B 1 162 ? -0.171 -7.781 -1.354 1 93.25 162 THR B CA 1
ATOM 3711 C C . THR B 1 162 ? -1.062 -6.566 -1.103 1 93.25 162 THR B C 1
ATOM 3713 O O . THR B 1 162 ? -0.567 -5.461 -0.888 1 93.25 162 THR B O 1
ATOM 3716 N N . THR B 1 163 ? -2.395 -6.746 -1.165 1 93 163 THR B N 1
ATOM 3717 C CA . THR B 1 163 ? -3.334 -5.672 -0.869 1 93 163 THR B CA 1
ATOM 3718 C C . THR B 1 163 ? -3.168 -5.188 0.569 1 93 163 THR B C 1
ATOM 3720 O O . THR B 1 163 ? -3.154 -3.984 0.828 1 93 163 THR B O 1
ATOM 3723 N N . GLU B 1 164 ? -2.996 -6.074 1.46 1 92.75 164 GLU B N 1
ATOM 3724 C CA . GLU B 1 164 ? -2.814 -5.734 2.867 1 92.75 164 GLU B CA 1
ATOM 3725 C C . GLU B 1 164 ? -1.492 -5.008 3.092 1 92.75 164 GLU B C 1
ATOM 3727 O O . GLU B 1 164 ? -1.42 -4.07 3.893 1 92.75 164 GLU B O 1
ATOM 3732 N N . GLY B 1 165 ? -0.481 -5.516 2.418 1 92.69 165 GLY B N 1
ATOM 3733 C CA . GLY B 1 165 ? 0.812 -4.863 2.543 1 92.69 165 GLY B CA 1
ATOM 3734 C C . GLY B 1 165 ? 0.805 -3.428 2.057 1 92.69 165 GLY B C 1
ATOM 3735 O O . GLY B 1 165 ? 1.349 -2.539 2.717 1 92.69 165 GLY B O 1
ATOM 3736 N N . ALA B 1 166 ? 0.212 -3.229 0.923 1 94.62 166 ALA B N 1
ATOM 3737 C CA . ALA B 1 166 ? 0.104 -1.879 0.374 1 94.62 166 ALA B CA 1
ATOM 3738 C C . ALA B 1 166 ? -0.712 -0.976 1.294 1 94.62 166 ALA B C 1
ATOM 3740 O O . ALA B 1 166 ? -0.34 0.175 1.535 1 94.62 166 ALA B O 1
ATOM 3741 N N . GLU B 1 167 ? -1.772 -1.42 1.799 1 95 167 GLU B N 1
ATOM 3742 C CA . GLU B 1 167 ? -2.617 -0.669 2.723 1 95 167 GLU B CA 1
ATOM 3743 C C . GLU B 1 167 ? -1.854 -0.299 3.992 1 95 167 GLU B C 1
ATOM 3745 O O . GLU B 1 167 ? -1.968 0.825 4.484 1 95 167 GLU B O 1
ATOM 3750 N N . ALA B 1 168 ? -1.12 -1.263 4.504 1 94 168 ALA B N 1
ATOM 3751 C CA . ALA B 1 168 ? -0.344 -1.028 5.719 1 94 168 ALA B CA 1
ATOM 3752 C C . ALA B 1 168 ? 0.657 0.107 5.52 1 94 168 ALA B C 1
ATOM 3754 O O . ALA B 1 168 ? 0.875 0.917 6.426 1 94 168 ALA B O 1
ATOM 3755 N N . LYS B 1 169 ? 1.304 0.285 4.461 1 95.12 169 LYS B N 1
ATOM 3756 C CA . LYS B 1 169 ? 2.279 1.329 4.168 1 95.12 169 LYS B CA 1
ATOM 3757 C C . LYS B 1 169 ? 1.615 2.701 4.102 1 95.12 169 LYS B C 1
ATOM 3759 O O . LYS B 1 169 ? 2.131 3.674 4.656 1 95.12 169 LYS B O 1
ATOM 3764 N N . VAL B 1 170 ? 0.517 2.748 3.395 1 95.12 170 VAL B N 1
ATOM 3765 C CA . VAL B 1 170 ? -0.225 4.004 3.318 1 95.12 170 VAL B CA 1
ATOM 3766 C C . VAL B 1 170 ? -0.692 4.41 4.715 1 95.12 170 VAL B C 1
ATOM 3768 O O . VAL B 1 170 ? -0.571 5.578 5.102 1 95.12 170 VAL B O 1
ATOM 3771 N N . ASN B 1 171 ? -1.203 3.498 5.496 1 95.69 171 ASN B N 1
ATOM 3772 C CA . ASN B 1 171 ? -1.693 3.766 6.844 1 95.69 171 ASN B CA 1
ATOM 3773 C C . ASN B 1 171 ? -0.577 4.262 7.758 1 95.69 171 ASN B C 1
ATOM 3775 O O . ASN B 1 171 ? -0.798 5.141 8.594 1 95.69 171 ASN B O 1
ATOM 3779 N N . THR B 1 172 ? 0.528 3.693 7.668 1 96.12 172 THR B N 1
ATOM 3780 C CA . THR B 1 172 ? 1.664 4.133 8.469 1 96.12 172 THR B CA 1
ATOM 3781 C C . THR B 1 172 ? 1.95 5.613 8.242 1 96.12 172 THR B C 1
ATOM 3783 O O . THR B 1 172 ? 2.168 6.367 9.195 1 96.12 172 THR B O 1
ATOM 3786 N N . HIS B 1 173 ? 1.958 6.031 7.023 1 96.25 173 HIS B N 1
ATOM 3787 C CA . HIS B 1 173 ? 2.135 7.445 6.707 1 96.25 173 HIS B CA 1
ATOM 3788 C C . HIS B 1 173 ? 0.945 8.266 7.184 1 96.25 173 HIS B C 1
ATOM 3790 O O . HIS B 1 173 ? 1.121 9.328 7.785 1 96.25 173 HIS B O 1
ATOM 3796 N N . ALA B 1 174 ? -0.224 7.801 6.883 1 93.75 174 ALA B N 1
ATOM 3797 C CA . ALA B 1 174 ? -1.456 8.523 7.18 1 93.75 174 ALA B CA 1
ATOM 3798 C C . ALA B 1 174 ? -1.605 8.766 8.68 1 93.75 174 ALA B C 1
ATOM 3800 O O . ALA B 1 174 ? -2.172 9.781 9.094 1 93.75 174 ALA B O 1
ATOM 3801 N N . ASN B 1 175 ? -1.11 7.984 9.453 1 95.56 175 ASN B N 1
ATOM 3802 C CA . ASN B 1 175 ? -1.291 8.047 10.898 1 95.56 175 ASN B CA 1
ATOM 3803 C C . ASN B 1 175 ? -0.254 8.953 11.555 1 95.56 175 ASN B C 1
ATOM 3805 O O . ASN B 1 175 ? -0.332 9.219 12.758 1 95.56 175 ASN B O 1
ATOM 3809 N N . ARG B 1 176 ? 0.702 9.406 10.836 1 95.75 176 ARG B N 1
ATOM 3810 C CA . ARG B 1 176 ? 1.681 10.344 11.391 1 95.75 176 ARG B CA 1
ATOM 3811 C C . ARG B 1 176 ? 1.022 11.664 11.773 1 95.75 176 ARG B C 1
ATOM 3813 O O . ARG B 1 176 ? 0.217 12.203 11.016 1 95.75 176 ARG B O 1
ATOM 3820 N N . LYS B 1 177 ? 1.382 12.219 13.047 1 95.88 177 LYS B N 1
ATOM 3821 C CA . LYS B 1 177 ? 0.808 13.453 13.578 1 95.88 177 LYS B CA 1
ATOM 3822 C C . LYS B 1 177 ? 1.896 14.477 13.883 1 95.88 177 LYS B C 1
ATOM 3824 O O . LYS B 1 177 ? 1.639 15.484 14.539 1 95.88 177 LYS B O 1
ATOM 3829 N N . ASP B 1 178 ? 3.09 14.391 13.414 1 95.88 178 ASP B N 1
ATOM 3830 C CA . ASP B 1 178 ? 4.266 15.195 13.734 1 95.88 178 ASP B CA 1
ATOM 3831 C C . ASP B 1 178 ? 4.609 16.141 12.586 1 95.88 178 ASP B C 1
ATOM 3833 O O . ASP B 1 178 ? 5.785 16.359 12.289 1 95.88 178 ASP B O 1
ATOM 3837 N N . ASN B 1 179 ? 3.631 16.578 11.82 1 96.38 179 ASN B N 1
ATOM 3838 C CA . ASN B 1 179 ? 3.857 17.438 10.664 1 96.38 179 ASN B CA 1
ATOM 3839 C C . ASN B 1 179 ? 4.836 16.797 9.68 1 96.38 179 ASN B C 1
ATOM 3841 O O . ASN B 1 179 ? 5.879 17.375 9.375 1 96.38 179 ASN B O 1
ATOM 3845 N N . PRO B 1 180 ? 4.43 15.688 9.18 1 94.56 180 PRO B N 1
ATOM 3846 C CA . PRO B 1 180 ? 5.391 14.891 8.406 1 94.56 180 PRO B CA 1
ATOM 3847 C C . PRO B 1 180 ? 5.855 15.594 7.137 1 94.56 180 PRO B C 1
ATOM 3849 O O . PRO B 1 180 ? 6.863 15.211 6.543 1 94.56 180 PRO B O 1
ATOM 3852 N N . HIS B 1 181 ? 5.176 16.703 6.715 1 95.81 181 HIS B N 1
ATOM 3853 C CA . HIS B 1 181 ? 5.57 17.422 5.516 1 95.81 181 HIS B CA 1
ATOM 3854 C C . HIS B 1 181 ? 6.289 18.719 5.867 1 95.81 181 HIS B C 1
ATOM 3856 O O . HIS B 1 181 ? 6.523 19.562 4.996 1 95.81 181 HIS B O 1
ATOM 3862 N N . SER B 1 182 ? 6.477 18.984 7.152 1 97 182 SER B N 1
ATOM 3863 C CA . SER B 1 182 ? 7.211 20.141 7.641 1 97 182 SER B CA 1
ATOM 3864 C C . SER B 1 182 ? 6.547 21.453 7.191 1 97 182 SER B C 1
ATOM 3866 O O . SER B 1 182 ? 7.223 22.359 6.707 1 97 182 SER B O 1
ATOM 3868 N N . VAL B 1 183 ? 5.242 21.406 7.164 1 96.12 183 VAL B N 1
ATOM 3869 C CA . VAL B 1 183 ? 4.477 22.609 6.824 1 96.12 183 VAL B CA 1
ATOM 3870 C C . VAL B 1 183 ? 4.852 23.75 7.773 1 96.12 183 VAL B C 1
ATOM 3872 O O . VAL B 1 183 ? 4.988 23.531 8.984 1 96.12 183 VAL B O 1
ATOM 3875 N N . THR B 1 184 ? 5.039 24.922 7.164 1 96.25 184 THR B N 1
ATOM 3876 C CA . THR B 1 184 ? 5.426 26.094 7.934 1 96.25 184 THR B CA 1
ATOM 3877 C C . THR B 1 184 ? 4.305 27.125 7.945 1 96.25 184 THR B C 1
ATOM 3879 O O . THR B 1 184 ? 3.348 27.016 7.176 1 96.25 184 THR B O 1
ATOM 3882 N N . ALA B 1 185 ? 4.438 28.156 8.852 1 97.12 185 ALA B N 1
ATOM 3883 C CA . ALA B 1 185 ? 3.469 29.25 8.922 1 97.12 185 ALA B CA 1
ATOM 3884 C C . ALA B 1 185 ? 3.381 30 7.594 1 97.12 185 ALA B C 1
ATOM 3886 O O . ALA B 1 185 ? 2.285 30.312 7.125 1 97.12 185 ALA B O 1
ATOM 3887 N N . GLU B 1 186 ? 4.453 30.219 6.949 1 95.88 186 GLU B N 1
ATOM 3888 C CA . GLU B 1 186 ? 4.496 30.906 5.668 1 95.88 186 GLU B CA 1
ATOM 3889 C C . GLU B 1 186 ? 3.699 30.156 4.605 1 95.88 186 GLU B C 1
ATOM 3891 O O . GLU B 1 186 ? 2.949 30.766 3.838 1 95.88 186 GLU B O 1
ATOM 3896 N N . GLN B 1 187 ? 3.801 28.859 4.668 1 94.06 187 GLN B N 1
ATOM 3897 C CA . GLN B 1 187 ? 3.16 28.031 3.646 1 94.06 187 GLN B CA 1
ATOM 3898 C C . GLN B 1 187 ? 1.642 28.078 3.785 1 94.06 187 GLN B C 1
ATOM 3900 O O . GLN B 1 187 ? 0.918 27.938 2.795 1 94.06 187 GLN B O 1
ATOM 3905 N N . VAL B 1 188 ? 1.278 28.312 5.027 1 95.69 188 VAL B N 1
ATOM 3906 C CA . VAL B 1 188 ? -0.168 28.328 5.219 1 95.69 188 VAL B CA 1
ATOM 3907 C C . VAL B 1 188 ? -0.677 29.766 5.281 1 95.69 188 VAL B C 1
ATOM 3909 O O . VAL B 1 188 ? -1.833 30 5.637 1 95.69 188 VAL B O 1
ATOM 3912 N N . GLY B 1 189 ? 0.151 30.734 5.043 1 95.06 189 GLY B N 1
ATOM 3913 C CA . GLY B 1 189 ? -0.279 32.125 4.996 1 95.06 189 GLY B CA 1
ATOM 3914 C C . GLY B 1 189 ? -0.425 32.75 6.371 1 95.06 189 GLY B C 1
ATOM 3915 O O . GLY B 1 189 ? -1.152 33.75 6.539 1 95.06 189 GLY B O 1
ATOM 3916 N N . ALA B 1 190 ? 0.281 32.125 7.316 1 95.88 190 ALA B N 1
ATOM 3917 C CA . ALA B 1 190 ? 0.262 32.656 8.68 1 95.88 190 ALA B CA 1
ATOM 3918 C C . ALA B 1 190 ? 1.584 33.344 9.023 1 95.88 190 ALA B C 1
ATOM 3920 O O . ALA B 1 190 ? 2.602 33.094 8.367 1 95.88 190 ALA B O 1
ATOM 3921 N N . TYR B 1 191 ? 1.592 34.188 9.992 1 95.25 191 TYR B N 1
ATOM 3922 C CA . TYR B 1 191 ? 2.828 34.719 10.562 1 95.25 191 TYR B CA 1
ATOM 3923 C C . TYR B 1 191 ? 3.504 33.688 11.461 1 95.25 191 TYR B C 1
ATOM 3925 O O . TYR B 1 191 ? 2.834 33 12.227 1 95.25 191 TYR B O 1
ATOM 3933 N N . SER B 1 192 ? 4.828 33.75 11.305 1 96.75 192 SER B N 1
ATOM 3934 C CA . SER B 1 192 ? 5.598 33.031 12.312 1 96.75 192 SER B CA 1
ATOM 3935 C C . SER B 1 192 ? 5.512 33.719 13.672 1 96.75 192 SER B C 1
ATOM 3937 O O . SER B 1 192 ? 5.066 34.875 13.766 1 96.75 192 SER B O 1
ATOM 3939 N N . LYS B 1 193 ? 5.961 32.938 14.648 1 96.81 193 LYS B N 1
ATOM 3940 C CA . LYS B 1 193 ? 6.012 33.562 15.969 1 96.81 193 LYS B CA 1
ATOM 3941 C C . LYS B 1 193 ? 6.902 34.812 15.969 1 96.81 193 LYS B C 1
ATOM 3943 O O . LYS B 1 193 ? 6.52 35.844 16.5 1 96.81 193 LYS B O 1
ATOM 3948 N N . THR B 1 194 ? 7.992 34.75 15.297 1 96.25 194 THR B N 1
ATOM 3949 C CA . THR B 1 194 ? 8.93 35.844 15.219 1 96.25 194 THR B CA 1
ATOM 3950 C C . THR B 1 194 ? 8.305 37.031 14.477 1 96.25 194 THR B C 1
ATOM 3952 O O . THR B 1 194 ? 8.438 38.188 14.906 1 96.25 194 THR B O 1
ATOM 3955 N N . GLU B 1 195 ? 7.676 36.719 13.391 1 96.25 195 GLU B N 1
ATOM 3956 C CA . GLU B 1 195 ? 7.02 37.781 12.625 1 96.25 195 GLU B CA 1
ATOM 3957 C C . GLU B 1 195 ? 5.922 38.469 13.445 1 96.25 195 GLU B C 1
ATOM 3959 O O . GLU B 1 195 ? 5.773 39.688 13.398 1 96.25 195 GLU B O 1
ATOM 3964 N N . SER B 1 196 ? 5.164 37.656 14.07 1 96.19 196 SER B N 1
ATOM 3965 C CA . SER B 1 196 ? 4.098 38.188 14.914 1 96.19 196 SER B CA 1
ATOM 3966 C C . SER B 1 196 ? 4.656 39.062 16.016 1 96.19 196 SER B C 1
ATOM 3968 O O . SER B 1 196 ? 4.121 40.156 16.281 1 96.19 196 SER B O 1
ATOM 3970 N N . ASP B 1 197 ? 5.73 38.688 16.594 1 95.44 197 ASP B N 1
ATOM 3971 C CA . ASP B 1 197 ? 6.363 39.438 17.672 1 95.44 197 ASP B CA 1
ATOM 3972 C C . ASP B 1 197 ? 6.832 40.812 17.172 1 95.44 197 ASP B C 1
ATOM 3974 O O . ASP B 1 197 ? 6.777 41.812 17.906 1 95.44 197 ASP B O 1
ATOM 3978 N N . ASN B 1 198 ? 7.266 40.844 16 1 94.56 198 ASN B N 1
ATOM 3979 C CA . ASN B 1 198 ? 7.785 42.094 15.438 1 94.56 198 ASN B CA 1
ATOM 3980 C C . ASN B 1 198 ? 6.66 43 14.93 1 94.56 198 ASN B C 1
ATOM 3982 O O . ASN B 1 198 ? 6.828 44.188 14.836 1 94.56 198 ASN B O 1
ATOM 3986 N N . LYS B 1 199 ? 5.586 42.406 14.625 1 95 199 LYS B N 1
ATOM 3987 C CA . LYS B 1 199 ? 4.523 43.156 13.945 1 95 199 LYS B CA 1
ATOM 3988 C C . LYS B 1 199 ? 3.518 43.719 14.945 1 95 199 LYS B C 1
ATOM 3990 O O . LYS B 1 199 ? 3.012 44.812 14.758 1 95 199 LYS B O 1
ATOM 3995 N N . TYR B 1 200 ? 3.205 43 16.016 1 94.12 200 TYR B N 1
ATOM 3996 C CA . TYR B 1 200 ? 2.07 43.344 16.859 1 94.12 200 TYR B CA 1
ATOM 3997 C C . TYR B 1 200 ? 2.541 43.938 18.188 1 94.12 200 TYR B C 1
ATOM 3999 O O . TYR B 1 200 ? 3.594 43.562 18.703 1 94.12 200 TYR B O 1
ATOM 4007 N N . GLU B 1 201 ? 1.749 44.844 18.688 1 94.56 201 GLU B N 1
ATOM 4008 C CA . GLU B 1 201 ? 1.989 45.469 19.969 1 94.56 201 GLU B CA 1
ATOM 4009 C C . GLU B 1 201 ? 1.531 44.562 21.125 1 94.56 201 GLU B C 1
ATOM 4011 O O . GLU B 1 201 ? 0.633 43.75 20.938 1 94.56 201 GLU B O 1
ATOM 4016 N N . THR B 1 202 ? 2.246 44.781 22.25 1 96 202 THR B N 1
ATOM 4017 C CA . THR B 1 202 ? 1.861 44.062 23.469 1 96 202 THR B CA 1
ATOM 4018 C C . THR B 1 202 ? 1.11 44.969 24.422 1 96 202 THR B C 1
ATOM 4020 O O . THR B 1 202 ? 1.185 46.219 24.297 1 96 202 THR B O 1
ATOM 4023 N N . PRO B 1 203 ? 0.378 44.375 25.375 1 96 203 PRO B N 1
ATOM 4024 C CA . PRO B 1 203 ? -0.289 45.219 26.375 1 96 203 PRO B CA 1
ATOM 4025 C C . PRO B 1 203 ? 0.692 46.062 27.188 1 96 203 PRO B C 1
ATOM 4027 O O . PRO B 1 203 ? 0.427 47.219 27.453 1 96 203 PRO B O 1
ATOM 4030 N N . THR B 1 204 ? 1.769 45.531 27.5 1 96.69 204 THR B N 1
ATOM 4031 C CA . THR B 1 204 ? 2.791 46.219 28.266 1 96.69 204 THR B CA 1
ATOM 4032 C C . THR B 1 204 ? 3.389 47.375 27.438 1 96.69 204 THR B C 1
ATOM 4034 O O . THR B 1 204 ? 3.637 48.469 27.969 1 96.69 204 THR B O 1
ATOM 4037 N N . GLY B 1 205 ? 3.604 47.062 26.172 1 95.94 205 GLY B N 1
ATOM 4038 C CA . GLY B 1 205 ? 4.129 48.094 25.297 1 95.94 205 GLY B CA 1
ATOM 4039 C C . GLY B 1 205 ? 3.168 49.25 25.109 1 95.94 205 GLY B C 1
ATOM 4040 O O . GLY B 1 205 ? 3.576 50.406 25.156 1 95.94 205 GLY B O 1
ATOM 4041 N N . ALA B 1 206 ? 1.971 48.875 24.922 1 96.5 206 ALA B N 1
ATOM 4042 C CA . ALA B 1 206 ? 0.942 49.906 24.75 1 96.5 206 ALA B CA 1
ATOM 4043 C C . ALA B 1 206 ? 0.805 50.75 26.016 1 96.5 206 ALA B C 1
ATOM 4045 O O . ALA B 1 206 ? 0.66 51.969 25.922 1 96.5 206 ALA B O 1
ATOM 4046 N N . GLN B 1 207 ? 0.862 50.156 27.141 1 96.69 207 GLN B N 1
ATOM 4047 C CA . GLN B 1 207 ? 0.785 50.875 28.406 1 96.69 207 GLN B CA 1
ATOM 4048 C C . GLN B 1 207 ? 1.979 51.812 28.594 1 96.69 207 GLN B C 1
ATOM 4050 O O . GLN B 1 207 ? 1.825 52.969 29.047 1 96.69 207 GLN B O 1
ATOM 4055 N N . SER B 1 208 ? 3.129 51.375 28.25 1 97.06 208 SER B N 1
ATOM 4056 C CA . SER B 1 208 ? 4.34 52.188 28.359 1 97.06 208 SER B CA 1
ATOM 4057 C C . SER B 1 208 ? 4.238 53.438 27.484 1 97.06 208 SER B C 1
ATOM 4059 O O . SER B 1 208 ? 4.613 54.531 27.922 1 97.06 208 SER B O 1
ATOM 4061 N N . LYS B 1 209 ? 3.729 53.156 26.297 1 96.56 209 LYS B N 1
ATOM 4062 C CA . LYS B 1 209 ? 3.561 54.281 25.391 1 96.56 209 LYS B CA 1
ATOM 4063 C C . LYS B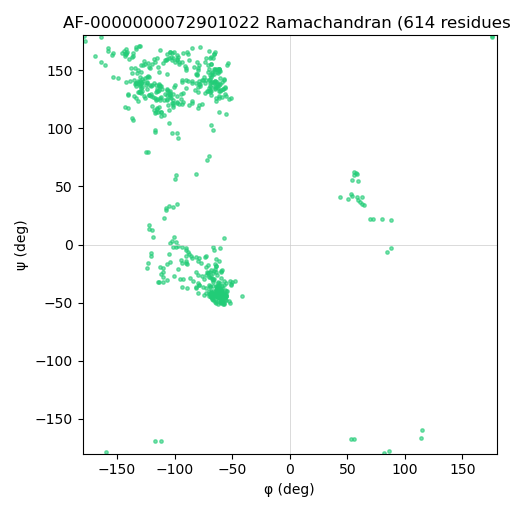 1 209 ? 2.545 55.281 25.953 1 96.56 209 LYS B C 1
ATOM 4065 O O . LYS B 1 209 ? 2.748 56.5 25.859 1 96.56 209 LYS B O 1
ATOM 4070 N N . ALA B 1 210 ? 1.537 54.812 26.469 1 97 210 ALA B N 1
ATOM 4071 C CA . ALA B 1 210 ? 0.521 55.656 27.078 1 97 210 ALA B CA 1
ATOM 4072 C C . ALA B 1 210 ? 1.092 56.406 28.266 1 97 210 ALA B C 1
ATOM 4074 O O . ALA B 1 210 ? 0.838 57.625 28.422 1 97 210 ALA B O 1
ATOM 4075 N N . ASN B 1 211 ? 1.847 55.812 29.109 1 97 211 ASN B N 1
ATOM 4076 C CA . ASN B 1 211 ? 2.494 56.438 30.266 1 97 211 ASN B CA 1
ATOM 4077 C C . ASN B 1 211 ? 3.445 57.562 29.828 1 97 211 ASN B C 1
ATOM 4079 O O . ASN B 1 211 ? 3.506 58.625 30.453 1 97 211 ASN B O 1
ATOM 4083 N N . GLN B 1 212 ? 4.195 57.25 28.828 1 96.75 212 GLN B N 1
ATOM 4084 C CA . GLN B 1 212 ? 5.129 58.25 28.328 1 96.75 212 GLN B CA 1
ATOM 4085 C C . GLN B 1 212 ? 4.391 59.5 27.828 1 96.75 212 GLN B C 1
ATOM 4087 O O . GLN B 1 212 ? 4.816 60.625 28.094 1 96.75 212 GLN B O 1
ATOM 4092 N N . ALA B 1 213 ? 3.338 59.219 27.078 1 96.62 213 ALA B N 1
ATOM 4093 C CA . ALA B 1 213 ? 2.521 60.344 26.609 1 96.62 213 ALA B CA 1
ATOM 4094 C C . ALA B 1 213 ? 1.975 61.156 27.766 1 96.62 213 ALA B C 1
ATOM 4096 O O . ALA B 1 213 ? 1.973 62.375 27.719 1 96.62 213 ALA B O 1
ATOM 4097 N N . GLU B 1 214 ? 1.524 60.531 28.781 1 95.62 214 GLU B N 1
ATOM 4098 C CA . GLU B 1 214 ? 1.031 61.188 30 1 95.62 214 GLU B CA 1
ATOM 4099 C C . GLU B 1 214 ? 2.121 62.031 30.656 1 95.62 214 GLU B C 1
ATOM 4101 O O . GLU B 1 214 ? 1.888 63.188 31.016 1 95.62 214 GLU B O 1
ATOM 4106 N N . THR B 1 215 ? 3.258 61.469 30.781 1 96.44 215 THR B N 1
ATOM 4107 C CA . THR B 1 215 ? 4.391 62.125 31.406 1 96.44 215 THR B CA 1
ATOM 4108 C C . THR B 1 215 ? 4.781 63.375 30.609 1 96.44 215 THR B C 1
ATOM 4110 O O . THR B 1 215 ? 5.039 64.438 31.203 1 96.44 215 THR B O 1
ATOM 4113 N N . LYS B 1 216 ? 4.871 63.219 29.297 1 95 216 LYS B N 1
ATOM 4114 C CA . LYS B 1 216 ? 5.207 64.375 28.438 1 95 216 LYS B CA 1
ATOM 4115 C C . LYS B 1 216 ? 4.172 65.5 28.562 1 95 216 LYS B C 1
ATOM 4117 O O . LYS B 1 216 ? 4.523 66.625 28.594 1 95 216 LYS B O 1
ATOM 4122 N N . ALA B 1 217 ? 2.943 65.125 28.625 1 94.94 217 ALA B N 1
ATOM 4123 C CA . ALA B 1 217 ? 1.864 66.062 28.766 1 94.94 217 ALA B CA 1
ATOM 4124 C C . ALA B 1 217 ? 1.968 66.812 30.094 1 94.94 217 ALA B C 1
ATOM 4126 O O . ALA B 1 217 ? 1.813 68.062 30.125 1 94.94 217 ALA B O 1
ATOM 4127 N N . LYS B 1 218 ? 2.314 66.188 31.141 1 91.5 218 LYS B N 1
ATOM 4128 C CA . LYS B 1 218 ? 2.471 66.75 32.469 1 91.5 218 LYS B CA 1
ATOM 4129 C C . LYS B 1 218 ? 3.68 67.688 32.5 1 91.5 218 LYS B C 1
ATOM 4131 O O . LYS B 1 218 ? 3.598 68.812 33.031 1 91.5 218 LYS B O 1
ATOM 4136 N N . SER B 1 219 ? 4.688 67.25 31.953 1 90.81 219 SER B N 1
ATOM 4137 C CA . SER B 1 219 ? 5.887 68.062 31.875 1 90.81 219 SER B CA 1
ATOM 4138 C C . SER B 1 219 ? 5.625 69.375 31.078 1 90.81 219 SER B C 1
ATOM 4140 O O . SER B 1 219 ? 6.18 70.375 31.406 1 90.81 219 SER B O 1
ATOM 4142 N N . TYR B 1 220 ? 4.941 69.188 30 1 89.19 220 TYR B N 1
ATOM 4143 C CA . TYR B 1 220 ? 4.578 70.375 29.203 1 89.19 220 TYR B CA 1
ATOM 4144 C C . TYR B 1 220 ? 3.791 71.375 30.031 1 89.19 220 TYR B C 1
ATOM 4146 O O . TYR B 1 220 ? 4.062 72.562 29.984 1 89.19 220 TYR B O 1
ATOM 4154 N N . VAL B 1 221 ? 2.842 71 30.859 1 87.88 221 VAL B N 1
ATOM 4155 C CA . VAL B 1 221 ? 2.035 71.812 31.734 1 87.88 221 VAL B CA 1
ATOM 4156 C C . VAL B 1 221 ? 2.932 72.5 32.781 1 87.88 221 VAL B C 1
ATOM 4158 O O . VAL B 1 221 ? 2.801 73.688 33.031 1 87.88 221 VAL B O 1
ATOM 4161 N N . ASP B 1 222 ? 3.873 71.75 33.25 1 84.25 222 ASP B N 1
ATOM 4162 C CA . ASP B 1 222 ? 4.809 72.312 34.219 1 84.25 222 ASP B CA 1
ATOM 4163 C C . ASP B 1 222 ? 5.664 73.375 33.625 1 84.25 222 ASP B C 1
ATOM 4165 O O . ASP B 1 222 ? 6.062 74.312 34.312 1 84.25 222 ASP B O 1
ATOM 4169 N N . GLY B 1 223 ? 5.941 73.312 32.438 1 80.56 223 GLY B N 1
ATOM 4170 C CA . GLY B 1 223 ? 6.695 74.312 31.734 1 80.56 223 GLY B CA 1
ATOM 4171 C C . GLY B 1 223 ? 5.91 75.625 31.531 1 80.56 223 GLY B C 1
ATOM 4172 O O . GLY B 1 223 ? 6.496 76.688 31.438 1 80.56 223 GLY B O 1
ATOM 4173 N N . LYS B 1 224 ? 4.637 75.438 31.547 1 79.62 224 LYS B N 1
ATOM 4174 C CA . LYS B 1 224 ? 3.775 76.625 31.297 1 79.62 224 LYS B CA 1
ATOM 4175 C C . LYS B 1 224 ? 3.342 77.25 32.594 1 79.62 224 LYS B C 1
ATOM 4177 O O . LYS B 1 224 ? 3.154 78.5 32.656 1 79.62 224 LYS B O 1
ATOM 4182 N N . VAL B 1 225 ? 3.188 76.5 33.688 1 78.62 225 VAL B N 1
ATOM 4183 C CA . VAL B 1 225 ? 2.795 76.938 35 1 78.62 225 VAL B CA 1
ATOM 4184 C C . VAL B 1 225 ? 3.916 76.688 36 1 78.62 225 VAL B C 1
ATOM 4186 O O . VAL B 1 225 ? 4.062 75.562 36.5 1 78.62 225 VAL B O 1
ATOM 4189 N N . LYS B 1 226 ? 4.625 77.688 36.25 1 66.75 226 LYS B N 1
ATOM 4190 C CA . LYS B 1 226 ? 5.805 77.5 37.094 1 66.75 226 LYS B CA 1
ATOM 4191 C C . LYS B 1 226 ? 5.418 77.375 38.562 1 66.75 226 LYS B C 1
ATOM 4193 O O . LYS B 1 226 ? 6.176 76.812 39.375 1 66.75 226 LYS B O 1
ATO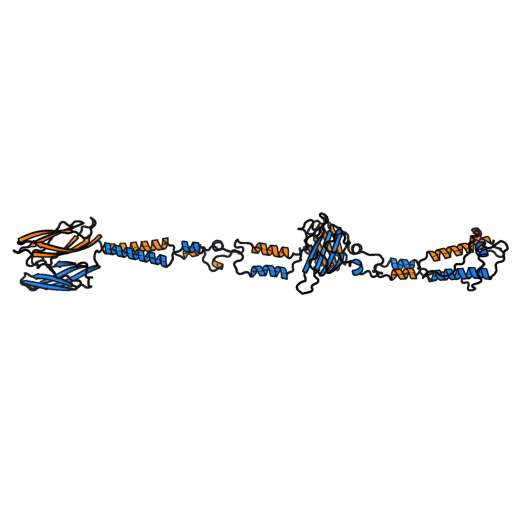M 4198 N N . GLY B 1 227 ? 4.238 77.75 38.906 1 66.5 227 GLY B N 1
ATOM 4199 C CA . GLY B 1 227 ? 3.77 77.5 40.25 1 66.5 227 GLY B CA 1
ATOM 4200 C C . GLY B 1 227 ? 3.104 76.125 40.406 1 66.5 227 GLY B C 1
ATOM 4201 O O . GLY B 1 227 ? 2.881 75.438 39.406 1 66.5 227 GLY B O 1
ATOM 4202 N N . GLU B 1 228 ? 3.039 75.625 41.719 1 73.56 228 GLU B N 1
ATOM 4203 C CA . GLU B 1 228 ? 2.305 74.375 42 1 73.56 228 GLU B CA 1
ATOM 4204 C C . GLU B 1 228 ? 0.821 74.562 41.688 1 73.56 228 GLU B C 1
ATOM 4206 O O . GLU B 1 228 ? 0.197 73.625 41.156 1 73.56 228 GLU B O 1
ATOM 4211 N N . LYS B 1 229 ? 0.396 75.625 42 1 83.62 229 LYS B N 1
ATOM 4212 C CA . LYS B 1 229 ? -1.035 75.875 41.844 1 83.62 229 LYS B CA 1
ATOM 4213 C C . LYS B 1 229 ? -1.312 77.375 41.656 1 83.62 229 LYS B C 1
ATOM 4215 O O . LYS B 1 229 ? -0.535 78.25 42.094 1 83.62 229 LYS B O 1
ATOM 4220 N N . ILE B 1 230 ? -2.26 77.75 40.875 1 81.81 230 ILE B N 1
ATOM 4221 C CA . ILE B 1 230 ? -2.852 79.062 40.75 1 81.81 230 ILE B CA 1
ATOM 4222 C C . ILE B 1 230 ? -4.301 79.062 41.25 1 81.81 230 ILE B C 1
ATOM 4224 O O . ILE B 1 230 ? -5.098 78.188 40.781 1 81.81 230 ILE B O 1
ATOM 4228 N N . GLN B 1 231 ? -4.48 79.688 42.281 1 82.25 231 GLN B N 1
ATOM 4229 C CA . GLN B 1 231 ? -5.801 79.75 42.875 1 82.25 231 GLN B CA 1
ATOM 4230 C C . GLN B 1 231 ? -6.32 81.188 42.906 1 82.25 231 GLN B C 1
ATOM 4232 O O . GLN B 1 231 ? -5.555 82.125 42.688 1 82.25 231 GLN B O 1
ATOM 4237 N N . PHE B 1 232 ? -7.594 81.312 42.969 1 81.75 232 PHE B N 1
ATOM 4238 C CA . PHE B 1 232 ? -8.219 82.688 43 1 81.75 232 PHE B CA 1
ATOM 4239 C C . PHE B 1 232 ? -9.469 82.625 43.875 1 81.75 232 PHE B C 1
ATOM 4241 O O . PHE B 1 232 ? -9.938 81.562 44.281 1 81.75 232 PHE B O 1
ATOM 4248 N N . GLY B 1 233 ? -9.945 83.75 44.25 1 80.56 233 GLY B N 1
ATOM 4249 C CA . GLY B 1 233 ? -11.133 83.875 45.062 1 80.56 233 GLY B CA 1
ATOM 4250 C C . GLY B 1 233 ? -11.516 85.312 45.344 1 80.56 233 GLY B C 1
ATOM 4251 O O . GLY B 1 233 ? -10.945 86.25 44.75 1 80.56 233 GLY B O 1
ATOM 4252 N N . LYS B 1 234 ? -12.586 85.375 46.062 1 81.19 234 LYS B N 1
ATOM 4253 C CA . LYS B 1 234 ? -13.125 86.688 46.531 1 81.19 234 LYS B CA 1
ATOM 4254 C C . LYS B 1 234 ? -13.398 86.625 48.031 1 81.19 234 LYS B C 1
ATOM 4256 O O . LYS B 1 234 ? -13.789 85.625 48.594 1 81.19 234 LYS B O 1
ATOM 4261 N N . VAL B 1 235 ? -13.078 87.688 48.625 1 82 235 VAL B N 1
ATOM 4262 C CA . VAL B 1 235 ? -13.391 87.812 50.062 1 82 235 VAL B CA 1
ATOM 4263 C C . VAL B 1 235 ? -14.039 89.125 50.312 1 82 235 VAL B C 1
ATOM 4265 O O . VAL B 1 235 ? -13.641 90.188 49.719 1 82 235 VAL B O 1
ATOM 4268 N N . THR B 1 236 ? -15.008 89.125 51.156 1 83.94 236 THR B N 1
ATOM 4269 C CA . THR B 1 236 ? -15.695 90.312 51.594 1 83.94 236 THR B CA 1
ATOM 4270 C C . THR B 1 236 ? -15.297 90.688 53.031 1 83.94 236 THR B C 1
ATOM 4272 O O . THR B 1 236 ? -15.328 89.875 53.938 1 83.94 236 THR B O 1
ATOM 4275 N N . VAL B 1 237 ? -14.906 91.938 53.25 1 84.5 237 VAL B N 1
ATOM 4276 C CA . VAL B 1 237 ? -14.461 92.438 54.531 1 84.5 237 VAL B CA 1
ATOM 4277 C C . VAL B 1 237 ? -15.219 93.75 54.875 1 84.5 237 VAL B C 1
ATOM 4279 O O . VAL B 1 237 ? -15.273 94.688 54.094 1 84.5 237 VAL B O 1
ATOM 4282 N N . THR B 1 238 ? -15.758 93.812 56.094 1 87.62 238 THR B N 1
ATOM 4283 C CA . THR B 1 238 ? -16.344 95 56.625 1 87.62 238 THR B CA 1
ATOM 4284 C C . THR B 1 238 ? -15.344 95.75 57.531 1 87.62 238 THR B C 1
ATOM 4286 O O . THR B 1 238 ? -14.859 95.188 58.5 1 87.62 238 THR B O 1
ATOM 4289 N N . ILE B 1 239 ? -15.055 97 57.188 1 86.75 239 ILE B N 1
ATOM 4290 C CA . ILE B 1 239 ? -14.125 97.812 58 1 86.75 239 ILE B CA 1
ATOM 4291 C C . ILE B 1 239 ? -14.875 98.938 58.656 1 86.75 239 ILE B C 1
ATOM 4293 O O . ILE B 1 239 ? -15.445 99.812 57.969 1 86.75 239 ILE B O 1
ATOM 4297 N N . PRO B 1 240 ? -14.773 99 60 1 87.06 240 PRO B N 1
ATOM 4298 C CA . PRO B 1 240 ? -15.406 100.125 60.688 1 87.06 240 PRO B CA 1
ATOM 4299 C C . PRO B 1 240 ? -14.781 101.438 60.344 1 87.06 240 PRO B C 1
ATOM 4301 O O . PRO B 1 240 ? -13.648 101.5 59.844 1 87.06 240 PRO B O 1
ATOM 4304 N N . GLY B 1 241 ? -15.461 102.562 60.688 1 83.31 241 GLY B N 1
ATOM 4305 C CA . GLY B 1 241 ? -14.992 103.938 60.406 1 83.31 241 GLY B CA 1
ATOM 4306 C C . GLY B 1 241 ? -13.695 104.25 61.094 1 83.31 241 GLY B C 1
ATOM 4307 O O . GLY B 1 241 ? -13.516 103.938 62.281 1 83.31 241 GLY B O 1
ATOM 4308 N N . ASN B 1 242 ? -12.828 104.938 60.281 1 88.06 242 ASN B N 1
ATOM 4309 C CA . ASN B 1 242 ? -11.547 105.438 60.781 1 88.06 242 ASN B CA 1
ATOM 4310 C C . ASN B 1 242 ? -10.742 104.312 61.438 1 88.06 242 ASN B C 1
ATOM 4312 O O . ASN B 1 242 ? -10.18 104.5 62.531 1 88.06 242 ASN B O 1
ATOM 4316 N N . SER B 1 243 ? -10.75 103.188 60.781 1 87.25 243 SER B N 1
ATOM 4317 C CA . SER B 1 243 ? -10.055 102.062 61.344 1 87.25 243 SER B CA 1
ATOM 4318 C C . SER B 1 243 ? -9.242 101.312 60.281 1 87.25 243 SER B C 1
ATOM 4320 O O . SER B 1 243 ? -9.422 101.562 59.094 1 87.25 243 SER B O 1
ATOM 4322 N N . ILE B 1 244 ? -8.359 100.562 60.75 1 86.69 244 ILE B N 1
ATOM 4323 C CA . ILE B 1 244 ? -7.586 99.625 59.969 1 86.69 244 ILE B CA 1
ATOM 4324 C C . ILE B 1 244 ? -7.965 98.188 60.406 1 86.69 244 ILE B C 1
ATOM 4326 O O . ILE B 1 244 ? -8.102 97.938 61.594 1 86.69 244 ILE B O 1
ATOM 4330 N N . LYS B 1 245 ? -8.227 97.312 59.344 1 90.19 245 LYS B N 1
ATOM 4331 C CA . LYS B 1 245 ? -8.562 95.875 59.625 1 90.19 245 LYS B CA 1
ATOM 4332 C C . LYS B 1 245 ? -7.703 94.938 58.781 1 90.19 245 LYS B C 1
ATOM 4334 O O . LYS B 1 245 ? -7.512 95.188 57.594 1 90.19 245 LYS B O 1
ATOM 4339 N N . THR B 1 246 ? -7.188 94 59.438 1 88.38 246 THR B N 1
ATOM 4340 C CA . THR B 1 246 ? -6.469 92.938 58.781 1 88.38 246 THR B CA 1
ATOM 4341 C C . THR B 1 246 ? -7.312 91.625 58.781 1 88.38 246 THR B C 1
ATOM 4343 O O . THR B 1 246 ? -7.871 91.25 59.781 1 88.38 246 THR B O 1
ATOM 4346 N N . THR B 1 247 ? -7.523 91.062 57.562 1 89.12 247 THR B N 1
ATOM 4347 C CA . THR B 1 247 ? -8.281 89.812 57.406 1 89.12 247 THR B CA 1
ATOM 4348 C C . THR B 1 247 ? -7.402 88.75 56.781 1 89.12 247 THR B C 1
ATOM 4350 O O . THR B 1 247 ? -6.672 89 55.812 1 89.12 247 THR B O 1
ATOM 4353 N N . THR B 1 248 ? -7.543 87.5 57.375 1 89.56 248 THR B N 1
ATOM 4354 C CA . THR B 1 248 ? -6.824 86.375 56.844 1 89.56 248 THR B CA 1
ATOM 4355 C C . THR B 1 248 ? -7.68 85.625 55.812 1 89.56 248 THR B C 1
ATOM 4357 O O . THR B 1 248 ? -8.828 85.25 56.094 1 89.56 248 THR B O 1
ATOM 4360 N N . VAL B 1 249 ? -7.117 85.5 54.562 1 88.5 249 VAL B N 1
ATOM 4361 C CA . VAL B 1 249 ? -7.754 84.75 53.531 1 88.5 249 VAL B CA 1
ATOM 4362 C C . VAL B 1 249 ? -7.09 83.375 53.406 1 88.5 249 VAL B C 1
ATOM 4364 O O . VAL B 1 249 ? -5.875 83.25 53.219 1 88.5 249 VAL B O 1
ATOM 4367 N N . THR B 1 250 ? -7.938 82.312 53.531 1 89.25 250 THR B N 1
ATOM 4368 C CA . THR B 1 250 ? -7.453 80.938 53.406 1 89.25 250 THR B CA 1
ATOM 4369 C C . THR B 1 250 ? -7.605 80.5 51.969 1 89.25 250 THR B C 1
ATOM 4371 O O . THR B 1 250 ? -8.664 80.625 51.344 1 89.25 250 THR B O 1
ATOM 4374 N N . PHE B 1 251 ? -6.457 79.938 51.469 1 83.5 251 PHE B N 1
ATOM 4375 C CA . PHE B 1 251 ? -6.535 79.375 50.125 1 83.5 251 PHE B CA 1
ATOM 4376 C C . PHE B 1 251 ? -7.414 78.125 50.156 1 83.5 251 PHE B C 1
ATOM 4378 O O . PHE B 1 251 ? -7.41 77.375 51.125 1 83.5 251 PHE B O 1
ATOM 4385 N N . PRO B 1 252 ? -8.211 77.875 49 1 82.19 252 PRO B N 1
ATOM 4386 C CA . PRO B 1 252 ? -9 76.625 48.906 1 82.19 252 PRO B CA 1
ATOM 4387 C C . PRO B 1 252 ? -8.141 75.375 49.062 1 82.19 252 PRO B C 1
ATOM 4389 O O . PRO B 1 252 ? -8.586 74.375 49.625 1 82.19 252 PRO B O 1
ATOM 4392 N N . GLU B 1 253 ? -6.926 75.438 48.469 1 85.12 253 GLU B N 1
ATOM 4393 C CA . GLU B 1 253 ? -5.957 74.375 48.594 1 85.12 253 GLU B CA 1
ATOM 4394 C C . GLU B 1 253 ? -4.598 74.875 49.031 1 85.12 253 GLU B C 1
ATOM 4396 O O . GLU B 1 253 ? -4.164 75.938 48.594 1 85.12 253 GLU B O 1
ATOM 4401 N N . GLY B 1 254 ? -4.004 74.125 49.906 1 82.81 254 GLY B N 1
ATOM 4402 C CA . GLY B 1 254 ? -2.674 74.5 50.344 1 82.81 254 GLY B CA 1
ATOM 4403 C C . GLY B 1 254 ? -1.64 74.438 49.219 1 82.81 254 GLY B C 1
ATOM 4404 O O . GLY B 1 254 ? -1.686 73.562 48.375 1 82.81 254 GLY B O 1
ATOM 4405 N N . PHE B 1 255 ? -0.763 75.562 49.219 1 80.12 255 PHE B N 1
ATOM 4406 C CA . PHE B 1 255 ? 0.407 75.5 48.344 1 80.12 255 PHE B CA 1
ATOM 4407 C C . PHE B 1 255 ? 1.537 74.75 48.969 1 80.12 255 PHE B C 1
ATOM 4409 O O . PHE B 1 255 ? 1.555 74.5 50.188 1 80.12 255 PHE B O 1
ATOM 4416 N N . SER B 1 256 ? 2.326 74.188 48.156 1 73.31 256 SER B N 1
ATOM 4417 C CA . SER B 1 256 ? 3.551 73.625 48.688 1 73.31 256 SER B CA 1
ATOM 4418 C C . SER B 1 256 ? 4.578 74.688 49.031 1 73.31 256 SER B C 1
ATOM 4420 O O . SER B 1 256 ? 4.504 75.812 48.5 1 73.31 256 SER B O 1
ATOM 4422 N N . ALA B 1 257 ? 5.438 74.625 50.188 1 57.72 257 ALA B N 1
ATOM 4423 C CA . ALA B 1 257 ? 6.32 75.625 50.812 1 57.72 257 ALA B CA 1
ATOM 4424 C C . ALA B 1 257 ? 7.195 76.312 49.75 1 57.72 257 ALA B C 1
ATOM 4426 O O . ALA B 1 257 ? 7.645 77.438 49.938 1 57.72 257 ALA B O 1
ATOM 4427 N N . PHE B 1 258 ? 7.672 75.75 48.562 1 51.56 258 PHE B N 1
ATOM 4428 C CA . PHE B 1 258 ? 8.555 76.375 47.594 1 51.56 258 PHE B CA 1
ATOM 4429 C C . PHE B 1 258 ? 7.992 76.188 46.188 1 51.56 258 PHE B C 1
ATOM 4431 O O . PHE B 1 258 ? 7.547 75.125 45.812 1 51.56 258 PHE B O 1
ATOM 4438 N N . PRO B 1 259 ? 7.77 77.312 45.469 1 56.28 259 PRO B N 1
ATOM 4439 C CA . PRO B 1 259 ? 8.148 78.688 45.594 1 56.28 259 PRO B CA 1
ATOM 4440 C C . PRO B 1 259 ? 7.203 79.5 46.5 1 56.28 259 PRO B C 1
ATOM 4442 O O . PRO B 1 259 ? 6.117 79 46.812 1 56.28 259 PRO B O 1
ATOM 4445 N N . VAL B 1 260 ? 7.715 80.688 46.781 1 64.19 260 VAL B N 1
ATOM 4446 C CA . VAL B 1 260 ? 7.008 81.688 47.625 1 64.19 260 VAL B CA 1
ATOM 4447 C C . VAL B 1 260 ? 5.637 81.938 47.031 1 64.19 260 VAL B C 1
ATOM 4449 O O . VAL B 1 260 ? 5.52 82.25 45.844 1 64.19 260 VAL B O 1
ATOM 4452 N N . VAL B 1 261 ? 4.621 81.5 47.781 1 72.31 261 VAL B N 1
ATOM 4453 C CA . VAL B 1 261 ? 3.262 81.875 47.406 1 72.31 261 VAL B CA 1
ATOM 4454 C C . VAL B 1 261 ? 3.162 83.438 47.25 1 72.31 261 VAL B C 1
ATOM 4456 O O . VAL B 1 261 ? 3.701 84.188 48.062 1 72.31 261 VAL B O 1
ATOM 4459 N N . THR B 1 262 ? 2.697 83.875 46.062 1 69.75 262 THR B N 1
ATOM 4460 C CA . THR B 1 262 ? 2.408 85.25 45.812 1 69.75 262 THR B CA 1
ATOM 4461 C C . THR B 1 262 ? 0.916 85.438 45.594 1 69.75 262 THR B C 1
ATOM 4463 O O . THR B 1 262 ? 0.253 84.625 44.969 1 69.75 262 THR B O 1
ATOM 4466 N N . ALA B 1 263 ? 0.452 86.5 46.188 1 70.75 263 ALA B N 1
ATOM 4467 C CA . ALA B 1 263 ? -0.954 86.875 46.031 1 70.75 263 ALA B CA 1
ATOM 4468 C C . ALA B 1 263 ? -1.101 88.312 45.5 1 70.75 263 ALA B C 1
ATOM 4470 O O . ALA B 1 263 ? -0.243 89.125 45.75 1 70.75 263 ALA B O 1
ATOM 4471 N N . SER B 1 264 ? -2.053 88.438 44.594 1 70.69 264 SER B N 1
ATOM 4472 C CA . SER B 1 264 ? -2.494 89.75 44.156 1 70.69 264 SER B CA 1
ATOM 4473 C C . SER B 1 264 ? -3.951 90 44.531 1 70.69 264 SER B C 1
ATOM 4475 O O . SER B 1 264 ? -4.75 89.062 44.594 1 70.69 264 SER B O 1
ATOM 4477 N N . ILE B 1 265 ? -4.168 91.312 45.031 1 67.56 265 ILE B N 1
ATOM 4478 C CA . ILE B 1 265 ? -5.512 91.688 45.469 1 67.56 265 ILE B CA 1
ATOM 4479 C C . ILE B 1 265 ? -5.98 92.875 44.719 1 67.56 265 ILE B C 1
ATOM 4481 O O . ILE B 1 265 ? -5.164 93.688 44.188 1 67.56 265 ILE B O 1
ATOM 4485 N N . ASN B 1 266 ? -7.266 92.875 44.438 1 69.38 266 ASN B N 1
ATOM 4486 C CA . ASN B 1 266 ? -7.891 94.062 43.969 1 69.38 266 ASN B CA 1
ATOM 4487 C C . ASN B 1 266 ? -9.164 94.375 44.75 1 69.38 266 ASN B C 1
ATOM 4489 O O . ASN B 1 266 ? -9.867 93.5 45.188 1 69.38 266 ASN B O 1
ATOM 4493 N N . ASN B 1 267 ? -9.297 95.688 45.094 1 63.59 267 ASN B N 1
ATOM 4494 C CA . ASN B 1 267 ? -10.461 96.188 45.844 1 63.59 267 ASN B CA 1
ATOM 4495 C C . ASN B 1 267 ? -11.578 96.625 44.938 1 63.59 267 ASN B C 1
ATOM 4497 O O . ASN B 1 267 ? -11.328 97 43.781 1 63.59 267 ASN B O 1
ATOM 4501 N N . SER B 1 268 ? -12.789 96.5 45.438 1 58.09 268 SER B N 1
ATOM 4502 C CA . SER B 1 268 ? -13.992 96.875 44.719 1 58.09 268 SER B CA 1
ATOM 4503 C C . SER B 1 268 ? -14.352 98.312 45 1 58.09 268 SER B C 1
ATOM 4505 O O . SER B 1 268 ? -15.227 98.875 44.344 1 58.09 268 SER B O 1
ATOM 4507 N N . VAL B 1 269 ? -13.766 98.938 46.031 1 58.62 269 VAL B N 1
ATOM 4508 C CA . VAL B 1 269 ? -14.266 100.25 46.438 1 58.62 269 VAL B CA 1
ATOM 4509 C C . VAL B 1 269 ? -13.383 101.312 45.875 1 58.62 269 VAL B C 1
ATOM 4511 O O . VAL B 1 269 ? -12.195 101.125 45.625 1 58.62 269 VAL B O 1
ATOM 4514 N N . SER B 1 270 ? -13.961 102.5 45.75 1 55.19 270 SER B N 1
ATOM 4515 C CA . SER B 1 270 ? -13.398 103.625 45.094 1 55.19 270 SER B CA 1
ATOM 4516 C C . SER B 1 270 ? -12.07 104.062 45.719 1 55.19 270 SER B C 1
ATOM 4518 O O . SER B 1 270 ? -11.945 104.125 46.938 1 55.19 270 SER B O 1
ATOM 4520 N N . PRO B 1 271 ? -11.016 104.312 44.938 1 54.34 271 PRO B N 1
ATOM 4521 C CA . PRO B 1 271 ? -9.664 104.688 45.375 1 54.34 271 PRO B CA 1
ATOM 4522 C C . PRO B 1 271 ? -9.617 106 46.125 1 54.34 271 PRO B C 1
ATOM 4524 O O . PRO B 1 271 ? -8.664 106.25 46.875 1 54.34 271 PRO B O 1
ATOM 4527 N N . ASP B 1 272 ? -10.5 106.938 45.781 1 53.12 272 ASP B N 1
ATOM 4528 C CA . ASP B 1 272 ? -10.406 108.312 46.312 1 53.12 272 ASP B CA 1
ATOM 4529 C C . ASP B 1 272 ? -10.617 108.312 47.812 1 53.12 272 ASP B C 1
ATOM 4531 O O . ASP B 1 272 ? -10.258 109.25 48.5 1 53.12 272 ASP B O 1
ATOM 4535 N N . LYS B 1 273 ? -11.195 107.375 48.281 1 60 273 LYS B N 1
ATOM 4536 C CA . LYS B 1 273 ? -11.656 107.5 49.656 1 60 273 LYS B CA 1
ATOM 4537 C C . LYS B 1 273 ? -10.891 106.625 50.594 1 60 273 LYS B C 1
ATOM 4539 O O . LYS B 1 273 ? -10.805 106.875 51.781 1 60 273 LYS B O 1
ATOM 4544 N N . TYR B 1 274 ? -10.289 105.625 49.75 1 64.56 274 TYR B N 1
ATOM 4545 C CA . TYR B 1 274 ? -9.68 104.688 50.688 1 64.56 274 TYR B CA 1
ATOM 4546 C C . TYR B 1 274 ? -8.281 104.312 50.25 1 64.56 274 TYR B C 1
ATOM 4548 O O . TYR B 1 274 ? -8.016 104.125 49.031 1 64.56 274 TYR B O 1
ATOM 4556 N N . PRO B 1 275 ? -7.414 104.188 51.156 1 64.81 275 PRO B N 1
ATOM 4557 C CA . PRO B 1 275 ? -6.055 103.75 50.812 1 64.81 275 PRO B CA 1
ATOM 4558 C C . PRO B 1 275 ? -6 102.375 50.219 1 64.81 275 PRO B C 1
ATOM 4560 O O . PRO B 1 275 ? -6.852 101.562 50.5 1 64.81 275 PRO B O 1
ATOM 4563 N N . ALA B 1 276 ? -5.066 102.188 49.344 1 70.31 276 ALA B N 1
ATOM 4564 C CA . ALA B 1 276 ? -4.844 100.875 48.719 1 70.31 276 ALA B CA 1
ATOM 4565 C C . ALA B 1 276 ? -4.602 99.812 49.781 1 70.31 276 ALA B C 1
ATOM 4567 O O . ALA B 1 276 ? -3.898 100 50.781 1 70.31 276 ALA B O 1
ATOM 4568 N N . PRO B 1 277 ? -5.285 98.688 49.562 1 77.19 277 PRO B N 1
ATOM 4569 C CA . PRO B 1 277 ? -4.984 97.625 50.5 1 77.19 277 PRO B CA 1
ATOM 4570 C C . PRO B 1 277 ? -3.586 97 50.312 1 77.19 277 PRO B C 1
ATOM 4572 O O . PRO B 1 277 ? -2.998 97.188 49.25 1 77.19 277 PRO B O 1
ATOM 4575 N N . THR B 1 278 ? -3.023 96.438 51.344 1 74.38 278 THR B N 1
ATOM 4576 C CA . THR B 1 278 ? -1.729 95.75 51.281 1 74.38 278 THR B CA 1
ATOM 4577 C C . THR B 1 278 ? -1.881 94.25 51.562 1 74.38 278 THR B C 1
ATOM 4579 O O . THR B 1 278 ? -2.842 93.812 52.219 1 74.38 278 THR B O 1
ATOM 4582 N N . ILE B 1 279 ? -0.919 93.5 50.969 1 78.38 279 ILE B N 1
ATOM 4583 C CA . ILE B 1 279 ? -0.809 92.062 51.25 1 78.38 279 ILE B CA 1
ATOM 4584 C C . ILE B 1 279 ? 0.356 91.812 52.188 1 78.38 279 ILE B C 1
ATOM 4586 O O . ILE B 1 279 ? 1.438 92.438 52.031 1 78.38 279 ILE B O 1
ATOM 4590 N N . GLY B 1 280 ? 0.042 91 53.25 1 74.44 280 GLY B N 1
ATOM 4591 C CA . GLY B 1 280 ? 1.074 90.562 54.188 1 74.44 280 GLY B CA 1
ATOM 4592 C C . GLY B 1 280 ? 0.91 89.125 54.656 1 74.44 280 GLY B C 1
ATOM 4593 O O . GLY B 1 280 ? -0.047 88.438 54.25 1 74.44 280 GLY B O 1
ATOM 4594 N N . VAL B 1 281 ? 1.899 88.562 55.25 1 80.12 281 VAL B N 1
ATOM 4595 C CA . VAL B 1 281 ? 1.952 87.25 55.906 1 80.12 281 VAL B CA 1
ATOM 4596 C C . VAL B 1 281 ? 1.471 86.188 54.906 1 80.12 281 VAL B C 1
ATOM 4598 O O . VAL B 1 281 ? 0.476 85.5 55.188 1 80.12 281 VAL B O 1
ATOM 4601 N N . VAL B 1 282 ? 2.094 86.188 53.844 1 81.88 282 VAL B N 1
ATOM 4602 C CA . VAL B 1 282 ? 1.764 85.125 52.875 1 81.88 282 VAL B CA 1
ATOM 4603 C C . VAL B 1 282 ? 2.389 83.812 53.312 1 81.88 282 VAL B C 1
ATOM 4605 O O . VAL B 1 282 ? 3.602 83.688 53.5 1 81.88 282 VAL B O 1
ATOM 4608 N N . THR B 1 283 ? 1.475 82.75 53.531 1 82.81 283 THR B N 1
ATOM 4609 C CA . THR B 1 283 ? 1.886 81.438 53.844 1 82.81 283 THR B CA 1
ATOM 4610 C C . THR B 1 283 ? 1.449 80.438 52.75 1 82.81 283 THR B C 1
ATOM 4612 O O . THR B 1 283 ? 0.964 80.875 51.688 1 82.81 283 THR B O 1
ATOM 4615 N N . THR B 1 284 ? 1.577 79.25 53.031 1 84.62 284 THR B N 1
ATOM 4616 C CA . THR B 1 284 ? 1.16 78.188 52.094 1 84.62 284 THR B CA 1
ATOM 4617 C C . THR B 1 284 ? -0.344 78 52.188 1 84.62 284 THR B C 1
ATOM 4619 O O . THR B 1 284 ? -0.933 77.375 51.312 1 84.62 284 THR B O 1
ATOM 4622 N N . THR B 1 285 ? -0.972 78.5 53.156 1 89.12 285 THR B N 1
ATOM 4623 C CA . THR B 1 285 ? -2.385 78.188 53.312 1 89.12 285 THR B CA 1
ATOM 4624 C C . THR B 1 285 ? -3.227 79.5 53.344 1 89.12 285 THR B C 1
ATOM 4626 O O . THR B 1 285 ? -4.453 79.438 53.219 1 89.12 285 THR B O 1
ATOM 4629 N N . SER B 1 286 ? -2.521 80.562 53.562 1 85.56 286 SER B N 1
ATOM 4630 C CA . SER B 1 286 ? -3.316 81.75 53.688 1 85.56 286 SER B CA 1
ATOM 4631 C C . SER B 1 286 ? -2.475 83 53.406 1 85.56 286 SER B C 1
ATOM 4633 O O . SER B 1 286 ? -1.261 82.938 53.219 1 85.56 286 SER B O 1
ATOM 4635 N N . PHE B 1 287 ? -3.049 84.188 53.25 1 85.88 287 PHE B N 1
ATOM 4636 C CA . PHE B 1 287 ? -2.439 85.5 53.25 1 85.88 287 PHE B CA 1
ATOM 4637 C C . PHE B 1 287 ? -3.346 86.5 53.906 1 85.88 287 PHE B C 1
ATOM 4639 O O . PHE B 1 287 ? -4.512 86.25 54.188 1 85.88 287 PHE B O 1
ATOM 4646 N N . GLN B 1 288 ? -2.734 87.688 54.281 1 81.69 288 GLN B N 1
ATOM 4647 C CA . GLN B 1 288 ? -3.5 88.688 54.969 1 81.69 288 GLN B CA 1
ATOM 4648 C C . GLN B 1 288 ? -3.688 89.938 54.062 1 81.69 288 GLN B C 1
ATOM 4650 O O . GLN B 1 288 ? -2.777 90.312 53.344 1 81.69 288 GLN B O 1
ATOM 4655 N N . ILE B 1 289 ? -4.824 90.375 54.094 1 84.75 289 ILE B N 1
ATOM 4656 C CA . ILE B 1 289 ? -5.148 91.688 53.5 1 84.75 289 ILE B CA 1
ATOM 4657 C C . ILE B 1 289 ? -5.359 92.75 54.594 1 84.75 289 ILE B C 1
ATOM 4659 O O . ILE B 1 289 ? -6.102 92.5 55.531 1 84.75 289 ILE B O 1
ATOM 4663 N N . THR B 1 290 ? -4.688 93.875 54.438 1 81.06 290 THR B N 1
ATOM 4664 C CA . THR B 1 290 ? -4.902 95 55.344 1 81.06 290 THR B CA 1
ATOM 4665 C C . THR B 1 290 ? -5.52 96.188 54.594 1 81.06 290 THR B C 1
ATOM 4667 O O . THR B 1 290 ? -4.941 96.625 53.625 1 81.06 290 THR B O 1
ATOM 4670 N N . GLY B 1 291 ? -6.688 96.438 55 1 81 291 GLY B N 1
ATOM 4671 C CA . GLY B 1 291 ? -7.391 97.625 54.438 1 81 291 GLY B CA 1
ATOM 4672 C C . GLY B 1 291 ? -7.668 98.688 55.469 1 81 291 GLY B C 1
ATOM 4673 O O . GLY B 1 291 ? -7.617 98.438 56.688 1 81 291 GLY B O 1
ATOM 4674 N N . GLN B 1 292 ? -7.902 99.875 54.969 1 81.12 292 GLN B N 1
ATOM 4675 C CA . GLN B 1 292 ? -8.188 101.062 55.812 1 81.12 292 GLN B CA 1
ATOM 4676 C C . GLN B 1 292 ? -9.445 101.75 55.344 1 81.12 292 GLN B C 1
ATOM 4678 O O . GLN B 1 292 ? -9.68 101.875 54.125 1 81.12 292 GLN B O 1
ATOM 4683 N N . ASN B 1 293 ? -10.164 102.125 56.344 1 80.31 293 ASN B N 1
ATOM 4684 C CA . ASN B 1 293 ? -11.344 103 56.125 1 80.31 293 ASN B CA 1
ATOM 4685 C C . ASN B 1 293 ? -11.164 104.375 56.781 1 80.31 293 ASN B C 1
ATOM 4687 O O . ASN B 1 293 ? -11.156 104.5 58 1 80.31 293 ASN B O 1
ATOM 4691 N N . THR B 1 294 ? -11.148 105.312 56.031 1 80.38 294 THR B N 1
ATOM 4692 C CA . THR B 1 294 ? -10.93 106.625 56.531 1 80.38 294 THR B CA 1
ATOM 4693 C C . THR B 1 294 ? -12.242 107.438 56.625 1 80.38 294 THR B C 1
ATOM 4695 O O . THR B 1 294 ? -12.266 108.562 57 1 80.38 294 THR B O 1
ATOM 4698 N N . SER B 1 295 ? -13.242 106.812 56.312 1 81.56 295 SER B N 1
ATOM 4699 C CA . SER B 1 295 ? -14.562 107.438 56.469 1 81.56 295 SER B CA 1
ATOM 4700 C C . SER B 1 295 ? -15.141 107.188 57.844 1 81.56 295 SER B C 1
ATOM 4702 O O . SER B 1 295 ? -14.625 106.375 58.625 1 81.56 295 SER B O 1
ATOM 4704 N N . SER B 1 296 ? -16.203 108 58.125 1 87.19 296 SER B N 1
ATOM 4705 C CA . SER B 1 296 ? -16.797 107.938 59.469 1 87.19 296 SER B CA 1
ATOM 4706 C C . SER B 1 296 ? -17.656 106.688 59.625 1 87.19 296 SER B C 1
ATOM 4708 O O . SER B 1 296 ? -17.75 106.125 60.75 1 87.19 296 SER B O 1
ATOM 4710 N N . GLY B 1 297 ? -18.234 106.125 58.594 1 86.31 297 GLY B N 1
ATOM 4711 C CA . GLY B 1 297 ? -19.094 105 58.719 1 86.31 297 GLY B CA 1
ATOM 4712 C C . GLY B 1 297 ? -18.422 103.688 58.281 1 86.31 297 GLY B C 1
ATOM 4713 O O . GLY B 1 297 ? -17.359 103.75 57.656 1 86.31 297 GLY B O 1
ATOM 4714 N N . SER B 1 298 ? -19.078 102.625 58.656 1 88.12 298 SER B N 1
ATOM 4715 C CA . SER B 1 298 ? -18.594 101.312 58.25 1 88.12 298 SER B CA 1
ATOM 4716 C C . SER B 1 298 ? -18.766 101.125 56.75 1 88.12 298 SER B C 1
ATOM 4718 O O . SER B 1 298 ? -19.766 101.5 56.188 1 88.12 298 SER B O 1
ATOM 4720 N N . ILE B 1 299 ? -17.797 100.438 56.156 1 83.81 299 ILE B N 1
ATOM 4721 C CA . ILE B 1 299 ? -17.844 100.125 54.719 1 83.81 299 ILE B CA 1
ATOM 4722 C C . ILE B 1 299 ? -17.531 98.688 54.5 1 83.81 299 ILE B C 1
ATOM 4724 O O . ILE B 1 299 ? -16.672 98.125 55.188 1 83.81 299 ILE B O 1
ATOM 4728 N N . VAL B 1 300 ? -18.172 98.125 53.438 1 84.19 300 VAL B N 1
ATOM 4729 C CA . VAL B 1 300 ? -17.922 96.75 53 1 84.19 300 VAL B CA 1
ATOM 4730 C C . VAL B 1 300 ? -17 96.75 51.781 1 84.19 300 VAL B C 1
ATOM 4732 O O . VAL B 1 300 ? -17.281 97.438 50.781 1 84.19 300 VAL B O 1
ATOM 4735 N N . PHE B 1 301 ? -15.859 96.062 51.938 1 77.62 301 PHE B N 1
ATOM 4736 C CA . PHE B 1 301 ? -14.906 95.875 50.844 1 77.62 301 PHE B CA 1
ATOM 4737 C C . PHE B 1 301 ? -14.977 94.5 50.281 1 77.62 301 PHE B C 1
ATOM 4739 O O . PHE B 1 301 ? -14.93 93.5 51.031 1 77.62 301 PHE B O 1
ATOM 4746 N N . ASP B 1 302 ? -15.078 94.312 48.875 1 78.88 302 ASP B N 1
ATOM 4747 C CA . ASP B 1 302 ? -14.867 93.062 48.188 1 78.88 302 ASP B CA 1
ATOM 4748 C C . ASP B 1 302 ? -13.477 93 47.531 1 78.88 302 ASP B C 1
ATOM 4750 O O . ASP B 1 302 ? -13.148 93.812 46.688 1 78.88 302 ASP B O 1
ATOM 4754 N N . TYR B 1 303 ? -12.75 92.062 48 1 76.56 303 TYR B N 1
ATOM 4755 C CA . TYR B 1 303 ? -11.422 91.875 47.438 1 76.56 303 TYR B CA 1
ATOM 4756 C C . TYR B 1 303 ? -11.367 90.688 46.562 1 76.56 303 TYR B C 1
ATOM 4758 O O . TYR B 1 303 ? -11.75 89.562 46.969 1 76.56 303 TYR B O 1
ATOM 4766 N N . GLY B 1 304 ? -11.023 90.812 45.25 1 80.44 304 GLY B N 1
ATOM 4767 C CA . GLY B 1 304 ? -10.609 89.688 44.438 1 80.44 304 GLY B CA 1
ATOM 4768 C C . GLY B 1 304 ? -9.133 89.375 44.562 1 80.44 304 GLY B C 1
ATOM 4769 O O . GLY B 1 304 ? -8.305 90.25 44.688 1 80.44 304 GLY B O 1
ATOM 4770 N N . TRP B 1 305 ? -8.844 88.062 44.625 1 81.44 305 TRP B N 1
ATOM 4771 C CA . TRP B 1 305 ? -7.434 87.75 44.75 1 81.44 305 TRP B CA 1
ATOM 4772 C C . TRP B 1 305 ? -7.082 86.562 43.812 1 81.44 305 TRP B C 1
ATOM 4774 O O . TRP B 1 305 ? -7.945 85.812 43.438 1 81.44 305 TRP B O 1
ATOM 4784 N N . ILE B 1 306 ? -5.852 86.562 43.281 1 83.06 306 ILE B N 1
ATOM 4785 C CA . ILE B 1 306 ? -5.191 85.438 42.531 1 83.06 306 ILE B CA 1
ATOM 4786 C C . ILE B 1 306 ? -3.854 85.125 43.188 1 83.06 306 ILE B C 1
ATOM 4788 O O . ILE B 1 306 ? -3.08 86 43.531 1 83.06 306 ILE B O 1
ATOM 4792 N N . ALA B 1 307 ? -3.748 83.875 43.5 1 81.25 307 ALA B N 1
ATOM 4793 C CA . ALA B 1 307 ? -2.51 83.438 44.156 1 81.25 307 ALA B CA 1
ATOM 4794 C C . ALA B 1 307 ? -1.856 82.312 43.375 1 81.25 307 ALA B C 1
ATOM 4796 O O . ALA B 1 307 ? -2.547 81.5 42.75 1 81.25 307 ALA B O 1
ATOM 4797 N N . MET B 1 308 ? -0.553 82.375 43.281 1 82.81 308 MET B N 1
ATOM 4798 C CA . MET B 1 308 ? 0.252 81.312 42.656 1 82.81 308 MET B CA 1
ATOM 4799 C C . MET B 1 308 ? 1.414 80.875 43.531 1 82.81 308 MET B C 1
ATOM 4801 O O . MET B 1 308 ? 1.976 81.75 44.25 1 82.81 308 MET B O 1
ATOM 4805 N N . GLY B 1 309 ? 1.567 79.688 43.531 1 80.38 309 GLY B N 1
ATOM 4806 C CA . GLY B 1 309 ? 2.691 79.125 44.281 1 80.38 309 GLY B CA 1
ATOM 4807 C C . GLY B 1 309 ? 3.117 77.75 43.75 1 80.38 309 GLY B C 1
ATOM 4808 O O . GLY B 1 309 ? 2.352 77.125 43.062 1 80.38 309 GLY B O 1
#

Radius of gyration: 72.48 Å; Cα contacts (8 Å, |Δi|>4): 1162; chains: 2; bounding box: 44×221×111 Å

Secondary structure (DSSP, 8-state):
----SPP--------PPPHHHHHH-PPTT----HHHHHHHHHHHHHHHHHHHHHBPPHHHHHHHHT--S-TT---HHHHHB-----TTS-GGGSPSEEEEEEEES-SSSSSSEEEEEEEEEETTEEEEEEEE--SSTT---EEEEEEEETTEEEPPPEEBPPHHHHHHHHHHHHT--S-TT---HHHHT---HHHHHHHS--HHHHHHHHHHHHHHHHHHHHHHB-SS-EEEEEEEEEE-TTEEEEEEEEPSSPPPSSS--EEEEEESS-TTTSPPPEEE---SSEEEEEEEE-SSS-EEEEEEEEEE-/----PPP--------PPPHHHHHH-PPTT----HHHHHHHHHHHHHHHHHHHHHPPBHHHHHHHHT--S-TT---HHHHHB-----TTS-GGGSPSEEEEEEEES-SSSSSSEEEEEEEEEETTEEEEEEEE--SSTT---EEEEEEEETTEEEPPPEEPPBHHHHHHHHHHHHT--S-TT---TTTTT---HHHHHHHS--HHHHHHHHHHHHHHHHHHHHHH--SS-EEEEEEEEEE-TTEEEEEEEEPSSPPPSSS--EEEEEESS-TTTSPPPEEE---SSEEEEEEEE-SSS-EEEEEEEEEE-

Foldseek 3Di:
DADDDDFLDQQQLADDDPPVCVVVDDDPPDDDDPRNVSNVSHVRRVVVVVCSVPPDDPVNVVVVVPDPPPPVPQDPCNVAEDEDDAPFDFPQPDDAAWHKYWQACHPQDPDNTWMKIWHHHHNQDIKIKTAFPCPDVVRGWIWMWGAHVVVGDIDHIDIDDDPVRVVVVVVVVVVDDPPVVPDDCVNVVHDDPVRPVVPDDDPVRVVVVVVVVVVVVVVVVCVVAVFPDKFKDKDKDKDFEQDKDKDKDWTPDFGDQPDQKDKDKDKPDDCVQWPDWDWDDGGRTIIMIMTGGHHNGMDMIMMIMMMGD/DADDDDFLDQPQLFDDDDPVCVVVDDDPPDDDDPRNVSNVSHVRRVVVVVCSVPPDDPVNVVVVVPDDPPPVPDDPCNVAEDEDDAPFDFPQPDDAAWHKYWQACHPLDPDNTWMKIWHHHDQQDIKIKTAFPCPDVVRGWMWMWGAHVVVGGIDHIDIDDDPVRVVVVVVVVVPDDPPPVPDDCVNVVHDDPVRCVVPDDDPVRVVVVVVVVVVVVVVVVCVVAVFPDKFKDKDKDKDFEQDKDKDKAFTPDFGDQPDQKDKDKDKPDDCVQWPDWDWADGGRTIIMIMTGGHHNGMDMIMMIMMITD

pLDDT: mean 88.81, std 9.77, range [50.84, 98.06]

Nearest PDB structures (foldseek):
  4c56-assembly2_E  TM=2.079E-01  e=4.537E-01  Homo sapiens
  6cqq-assembly1_B  TM=2.173E-01  e=3.357E+00  Homo sapiens
  6cl6-assembly1_C  TM=3.482E-01  e=1.450E-07  Pseudomonas aeruginosa PAO1
  6cxb-assembly1_A  TM=7.291E-01  e=1.059E-03  Pseudomonas aeruginosa LESB58
  3jvg-assembly2_B  TM=2.198E-01  e=9.560E-02  Gallus gallus

Organism: NCBI:txid1402861

Solvent-accessible surface area (backbone atoms only — not comparable to full-atom values): 33536 Å² total; per-residue (Å²): 95,79,78,77,79,84,75,67,81,42,88,53,58,51,41,78,68,57,68,69,46,32,55,65,36,61,52,84,90,63,78,78,60,68,37,39,55,28,17,42,44,15,29,43,28,50,32,52,52,49,46,58,71,37,46,52,36,72,45,56,51,52,57,59,71,66,56,82,79,53,76,37,57,66,47,67,62,73,32,25,51,48,78,69,70,54,50,78,59,60,64,75,76,54,73,55,16,51,37,35,29,62,38,68,77,43,54,79,50,98,52,52,43,27,38,38,39,36,45,22,74,48,63,56,33,30,38,36,40,38,35,44,65,40,91,43,96,80,40,69,52,42,30,40,32,36,25,27,63,79,71,74,44,68,46,72,76,41,45,54,48,46,74,66,58,50,50,50,56,50,46,57,61,69,67,59,84,77,56,78,36,62,65,47,44,67,72,24,41,20,64,40,72,68,53,44,62,73,52,41,51,46,76,65,56,47,49,51,41,44,50,50,26,52,52,49,36,49,53,50,50,49,62,31,36,58,49,85,44,78,47,72,51,74,50,77,48,77,34,50,39,66,34,76,46,77,48,80,47,72,51,97,62,71,43,60,80,78,51,69,50,21,53,36,67,46,73,71,62,67,64,92,67,24,51,50,63,16,40,35,76,66,49,45,46,32,33,29,40,36,40,48,28,70,41,84,56,69,45,79,42,47,35,41,39,43,34,38,29,99,79,81,77,64,60,71,34,74,34,68,20,60,50,42,77,66,55,66,68,46,67,72,67,50,90,56,92,88,62,78,77,59,31,36,40,54,19,17,54,42,16,52,50,26,52,50,54,51,50,46,59,71,66,57,54,21,44,47,55,50,52,56,57,61,67,41,57,79,40,86,81,64,66,43,22,32,77,71,22,50,51,78,67,69,55,51,78,59,61,66,74,76,54,72,73,40,61,36,34,26,59,39,67,75,42,54,79,52,97,52,52,44,26,32,37,41,35,46,22,80,45,62,76,46,30,40,36,38,40,36,46,38,25,85,45,93,77,41,70,52,42,31,40,32,39,35,38,61,84,70,73,43,69,51,71,76,42,75,63,56,32,48,66,56,52,50,51,56,52,46,58,59,55,67,43,59,78,42,89,78,66,57,42,18,67,79,71,74,41,57,33,47,67,53,44,61,73,70,53,54,30,55,67,55,48,46,50,53,24,50,50,53,26,52,52,52,47,52,54,50,47,72,74,42,84,42,64,31,36,42,63,38,74,48,77,46,76,34,51,37,65,35,74,46,75,46,80,46,70,48,97,59,70,42,58,84,76,48,73,52,43,75,44,67,22,40,43,51,66,27,90,65,26,62,70,66,45,81,46,76,66,46,43,45,31,32,28,42,38,40,47,28,69,42,84,57,69,46,78,38,45,33,20,30,44,32,38,18